Protein AF-A0A2R5FVR3-F1 (afdb_monomer_lite)

Structure (mmCIF, N/CA/C/O backbone):
data_AF-A0A2R5FVR3-F1
#
_entry.id   AF-A0A2R5FVR3-F1
#
loop_
_atom_site.group_PDB
_atom_site.id
_atom_site.type_symbol
_atom_site.label_atom_id
_atom_site.label_alt_id
_atom_site.label_comp_id
_atom_site.label_asym_id
_atom_site.label_entity_id
_atom_site.label_seq_id
_atom_site.pdbx_PDB_ins_code
_atom_site.Cartn_x
_atom_site.Cartn_y
_atom_site.Cartn_z
_atom_site.occupancy
_atom_site.B_iso_or_equiv
_atom_site.auth_seq_id
_atom_site.auth_comp_id
_atom_site.auth_asym_id
_atom_site.auth_atom_id
_atom_site.pdbx_PDB_model_num
ATOM 1 N N . MET A 1 1 ? 6.353 -16.279 10.519 1.00 22.56 1 MET A N 1
ATOM 2 C CA . MET A 1 1 ? 5.926 -14.864 10.436 1.00 22.56 1 MET A CA 1
ATOM 3 C C . MET A 1 1 ? 7.109 -14.004 10.003 1.00 22.56 1 MET A C 1
ATOM 5 O O . MET A 1 1 ? 7.975 -13.700 10.813 1.00 22.56 1 MET A O 1
ATOM 9 N N . SER A 1 2 ? 7.208 -13.685 8.711 1.00 18.61 2 SER A N 1
ATOM 10 C CA . SER A 1 2 ? 8.201 -12.728 8.214 1.00 18.61 2 SER A CA 1
ATOM 11 C C . SER A 1 2 ? 7.624 -11.328 8.407 1.00 18.61 2 SER A C 1
ATOM 13 O O . SER A 1 2 ? 6.765 -10.905 7.641 1.00 18.61 2 SER A O 1
ATOM 15 N N . ILE A 1 3 ? 8.057 -10.613 9.448 1.00 22.66 3 ILE A N 1
ATOM 16 C CA . ILE A 1 3 ? 7.718 -9.196 9.674 1.00 22.66 3 ILE A CA 1
ATOM 17 C C . ILE A 1 3 ? 8.508 -8.356 8.656 1.00 22.66 3 ILE A C 1
ATOM 19 O O . ILE A 1 3 ? 9.430 -7.624 8.997 1.00 22.66 3 ILE A O 1
ATOM 23 N N . SER A 1 4 ? 8.205 -8.523 7.370 1.00 22.22 4 SER A N 1
ATOM 24 C CA . SER A 1 4 ? 8.876 -7.822 6.268 1.00 22.22 4 SER A CA 1
ATOM 25 C C . SER A 1 4 ? 7.983 -6.769 5.602 1.00 22.22 4 SER A C 1
ATOM 27 O O . SER A 1 4 ? 8.488 -5.913 4.880 1.00 22.22 4 SER A O 1
ATOM 29 N N . GLY A 1 5 ? 6.680 -6.747 5.911 1.00 23.19 5 GLY A N 1
ATOM 30 C CA . GLY A 1 5 ? 5.715 -5.858 5.254 1.00 23.19 5 GLY A CA 1
ATOM 31 C C . GLY A 1 5 ? 5.604 -4.429 5.805 1.00 23.19 5 GLY A C 1
ATOM 32 O O . GLY A 1 5 ? 5.130 -3.549 5.089 1.00 23.19 5 GLY A O 1
ATOM 33 N N . PHE A 1 6 ? 6.034 -4.150 7.044 1.00 25.75 6 PHE A N 1
ATOM 34 C CA . PHE A 1 6 ? 5.689 -2.874 7.703 1.00 25.75 6 PHE A CA 1
ATOM 35 C C . PHE A 1 6 ? 6.825 -1.865 7.901 1.00 25.75 6 PHE A C 1
ATOM 37 O O . PHE A 1 6 ? 6.546 -0.681 8.092 1.00 25.75 6 PHE A O 1
ATOM 44 N N . PHE A 1 7 ? 8.094 -2.266 7.830 1.00 33.50 7 PHE A N 1
ATOM 45 C CA . PHE A 1 7 ? 9.176 -1.404 8.312 1.00 33.50 7 PHE A CA 1
ATOM 46 C C . PHE A 1 7 ? 10.348 -1.376 7.337 1.00 33.50 7 PHE A C 1
ATOM 48 O O . PHE A 1 7 ? 11.232 -2.224 7.340 1.00 33.50 7 PHE A O 1
ATOM 55 N N . ASN A 1 8 ? 10.357 -0.364 6.470 1.00 33.66 8 ASN A N 1
ATOM 56 C CA . ASN A 1 8 ? 11.507 -0.085 5.621 1.00 33.66 8 ASN A CA 1
ATOM 57 C C . ASN A 1 8 ? 12.520 0.736 6.438 1.00 33.66 8 ASN A C 1
ATOM 59 O O . ASN A 1 8 ? 12.351 1.941 6.628 1.00 33.66 8 ASN A O 1
ATOM 63 N N . PHE A 1 9 ? 13.542 0.051 6.950 1.00 44.31 9 PHE A N 1
ATOM 64 C CA . PHE A 1 9 ? 14.598 0.555 7.828 1.00 44.31 9 PHE A CA 1
ATOM 65 C C . PHE A 1 9 ? 15.446 1.653 7.166 1.00 44.31 9 PHE A C 1
ATOM 67 O O . PHE A 1 9 ? 16.459 1.365 6.527 1.00 44.31 9 PHE A O 1
ATOM 74 N N . LYS A 1 10 ? 15.072 2.929 7.329 1.00 49.38 10 LYS A N 1
ATOM 75 C CA . LYS A 1 10 ? 15.964 4.072 7.060 1.00 49.38 10 LYS A CA 1
ATOM 76 C C . LYS A 1 10 ? 15.757 5.186 8.082 1.00 49.38 10 LYS A C 1
ATOM 78 O O . LYS A 1 10 ? 14.635 5.495 8.463 1.00 49.38 10 LYS A O 1
ATOM 83 N N . SER A 1 11 ? 16.866 5.791 8.506 1.00 49.22 11 SER A N 1
ATOM 84 C CA . SER A 1 11 ? 16.901 6.926 9.429 1.00 49.22 11 SER A CA 1
ATOM 85 C C . SER A 1 11 ? 16.370 8.183 8.771 1.00 49.22 11 SER A C 1
ATOM 87 O O . SER A 1 11 ? 17.119 8.915 8.125 1.00 49.22 11 SER A O 1
ATOM 89 N N . PHE A 1 12 ? 15.085 8.427 8.955 1.00 55.81 12 PHE A N 1
ATOM 90 C CA . PHE A 1 12 ? 14.551 9.766 8.812 1.00 55.81 12 PHE A CA 1
ATOM 91 C C . PHE A 1 12 ? 14.821 10.518 10.109 1.00 55.81 12 PHE A C 1
ATOM 93 O O . PHE A 1 12 ? 14.528 10.011 11.193 1.00 55.81 12 PHE A O 1
ATOM 100 N N . THR A 1 13 ? 15.407 11.708 10.000 1.00 70.62 13 THR A N 1
ATOM 101 C CA . THR A 1 13 ? 15.343 12.669 11.102 1.00 70.62 13 THR A CA 1
ATOM 102 C C . THR A 1 13 ? 13.906 13.170 11.231 1.00 70.62 13 THR A C 1
ATOM 104 O O . THR A 1 13 ? 13.132 13.133 10.266 1.00 70.62 13 THR A O 1
ATOM 107 N N . SER A 1 14 ? 13.544 13.683 12.405 1.00 78.00 14 SER A N 1
ATOM 108 C CA . SER A 1 14 ? 12.212 14.248 12.639 1.00 78.00 14 SER A CA 1
ATOM 109 C C . SER A 1 14 ? 11.875 15.326 11.603 1.00 78.00 14 SER A C 1
ATOM 111 O O . SER A 1 14 ? 10.784 15.310 11.041 1.00 78.00 14 SER A O 1
ATOM 113 N N . GLY A 1 15 ? 12.836 16.191 11.258 1.00 79.19 15 GLY A N 1
ATOM 114 C CA . GLY A 1 15 ? 12.679 17.222 10.230 1.00 79.19 15 GLY A CA 1
ATOM 115 C C . GLY A 1 15 ? 12.377 16.663 8.835 1.00 79.19 15 GLY A C 1
ATOM 116 O O . GLY A 1 15 ? 11.471 17.153 8.163 1.00 79.19 15 GLY A O 1
ATOM 117 N N . GLN A 1 16 ? 13.065 15.598 8.409 1.00 75.88 16 GLN A N 1
ATOM 118 C CA . GLN A 1 16 ? 12.792 14.954 7.116 1.00 75.88 16 GLN A CA 1
ATOM 119 C C . GLN A 1 16 ? 11.397 14.320 7.078 1.00 75.88 16 GLN A C 1
ATOM 121 O O . GLN A 1 16 ? 10.678 14.450 6.084 1.00 75.88 16 GLN A O 1
ATOM 126 N N . GLN A 1 17 ? 11.001 13.657 8.167 1.00 77.50 17 GLN A N 1
ATOM 127 C CA . GLN A 1 17 ? 9.686 13.036 8.278 1.00 77.50 17 GLN A CA 1
ATOM 128 C C . GLN A 1 17 ? 8.574 14.093 8.237 1.00 77.50 17 GLN A C 1
ATOM 130 O O . GLN A 1 17 ? 7.636 13.957 7.453 1.00 77.50 17 GLN A O 1
ATOM 135 N N . LEU A 1 18 ? 8.712 15.181 8.997 1.00 84.94 18 LEU A N 1
ATOM 136 C CA . LEU A 1 18 ? 7.768 16.301 8.992 1.00 84.94 18 LEU A CA 1
ATOM 137 C C . LEU A 1 18 ? 7.684 16.964 7.615 1.00 84.94 18 LEU A C 1
ATOM 139 O O . LEU A 1 18 ? 6.592 17.085 7.060 1.00 84.94 18 LEU A O 1
ATOM 143 N N . GLY A 1 19 ? 8.829 17.316 7.022 1.00 83.69 19 GLY A N 1
ATOM 144 C CA . GLY A 1 19 ? 8.891 17.926 5.694 1.00 83.69 19 GLY A CA 1
ATOM 145 C C . GLY A 1 19 ? 8.172 17.090 4.633 1.00 83.69 19 GLY A C 1
ATOM 146 O O . GLY A 1 19 ? 7.394 17.630 3.847 1.00 83.69 19 GLY A O 1
ATOM 147 N N . SER A 1 20 ? 8.339 15.762 4.667 1.00 83.06 20 SER A N 1
ATOM 148 C CA . SER A 1 20 ? 7.630 14.859 3.751 1.00 83.06 20 SER A CA 1
ATOM 149 C C . SER A 1 20 ? 6.104 14.929 3.902 1.00 83.06 20 SER A C 1
ATOM 151 O O . SER A 1 20 ? 5.397 14.970 2.896 1.00 83.06 20 SER A O 1
ATOM 153 N N . GLN A 1 21 ? 5.589 15.025 5.135 1.00 88.19 21 GLN A N 1
ATOM 154 C CA . GLN A 1 21 ? 4.151 15.144 5.394 1.00 88.19 21 GLN A CA 1
ATOM 155 C C . GLN A 1 21 ? 3.599 16.496 4.942 1.00 88.19 21 GLN A C 1
ATOM 157 O O . GLN A 1 21 ? 2.506 16.550 4.381 1.00 88.19 21 GLN A O 1
ATOM 162 N N . HIS A 1 22 ? 4.343 17.588 5.139 1.00 88.94 22 HIS A N 1
ATOM 163 C CA . HIS A 1 22 ? 3.938 18.909 4.651 1.00 88.94 22 HIS A CA 1
ATOM 164 C C . HIS A 1 22 ? 3.838 18.940 3.123 1.00 88.94 22 HIS A C 1
ATOM 166 O O . HIS A 1 22 ? 2.826 19.390 2.584 1.00 88.94 22 HIS A O 1
ATOM 172 N N . VAL A 1 23 ? 4.852 18.416 2.426 1.00 88.00 23 VAL A N 1
ATOM 173 C CA . VAL A 1 23 ? 4.857 18.336 0.957 1.00 88.00 23 VAL A CA 1
ATOM 174 C C . VAL A 1 23 ? 3.703 17.469 0.455 1.00 88.00 23 VAL A C 1
ATOM 176 O O . VAL A 1 23 ? 2.970 17.899 -0.435 1.00 88.00 23 VAL A O 1
ATOM 179 N N . ALA A 1 24 ? 3.496 16.293 1.056 1.00 88.81 24 ALA A N 1
ATOM 180 C CA . ALA A 1 24 ? 2.409 15.397 0.673 1.00 88.81 24 ALA A CA 1
ATOM 181 C C . ALA A 1 24 ? 1.026 16.032 0.888 1.00 88.81 24 ALA A C 1
ATOM 183 O O . ALA A 1 24 ? 0.170 15.932 0.014 1.00 88.81 24 ALA A O 1
ATOM 184 N N . THR A 1 25 ? 0.834 16.753 2.000 1.00 91.88 25 THR A N 1
ATOM 185 C CA . THR A 1 25 ? -0.435 17.440 2.303 1.00 91.88 25 THR A CA 1
ATOM 186 C C . THR A 1 25 ? -0.754 18.487 1.245 1.00 91.88 25 THR A C 1
ATOM 188 O O . THR A 1 25 ? -1.851 18.490 0.696 1.00 91.88 25 THR A O 1
ATOM 191 N N . ARG A 1 26 ? 0.216 19.347 0.906 1.00 90.94 26 ARG A N 1
ATOM 192 C CA . ARG A 1 26 ? 0.028 20.395 -0.109 1.00 90.94 26 ARG A CA 1
ATOM 193 C C . ARG A 1 26 ? -0.320 19.814 -1.476 1.00 90.94 26 ARG A C 1
ATOM 195 O O . ARG A 1 26 ? -1.212 20.325 -2.143 1.00 90.94 26 ARG A O 1
ATOM 202 N N . ALA A 1 27 ? 0.374 18.754 -1.881 1.00 90.38 27 ALA A N 1
ATOM 203 C CA . ALA A 1 27 ? 0.109 18.090 -3.150 1.00 90.38 27 ALA A CA 1
ATOM 204 C C . ALA A 1 27 ? -1.251 17.372 -3.154 1.00 90.38 27 ALA A C 1
ATOM 206 O O . ALA A 1 27 ? -1.971 17.476 -4.140 1.00 90.38 27 ALA A O 1
ATOM 207 N N . ASN A 1 28 ? -1.644 16.724 -2.053 1.00 91.69 28 ASN A N 1
ATOM 208 C CA . ASN A 1 28 ? -2.972 16.123 -1.910 1.00 91.69 28 ASN A CA 1
ATOM 209 C C . ASN A 1 28 ? -4.088 17.160 -2.061 1.00 91.69 28 ASN A C 1
ATOM 211 O O . ASN A 1 28 ? -5.014 16.931 -2.828 1.00 91.69 28 ASN A O 1
ATOM 215 N N . ILE A 1 29 ? -3.972 18.302 -1.378 1.00 91.69 29 ILE A N 1
ATOM 216 C CA . ILE A 1 29 ? -4.939 19.403 -1.480 1.00 91.69 29 ILE A CA 1
ATOM 217 C C . ILE A 1 29 ? -5.016 19.907 -2.922 1.00 91.69 29 ILE A C 1
ATOM 219 O O . ILE A 1 29 ? -6.095 19.949 -3.493 1.00 91.69 29 ILE A O 1
ATOM 223 N N . ALA A 1 30 ? -3.875 20.223 -3.542 1.00 91.00 30 ALA A N 1
ATOM 224 C CA . ALA A 1 30 ? -3.852 20.760 -4.901 1.00 91.00 30 ALA A CA 1
ATOM 225 C C . ALA A 1 30 ? -4.438 19.789 -5.942 1.00 91.00 30 ALA A C 1
ATOM 227 O O . ALA A 1 30 ? -5.224 20.199 -6.794 1.00 91.00 30 ALA A O 1
ATOM 228 N N . LEU A 1 31 ? -4.067 18.506 -5.872 1.00 90.19 31 LEU A N 1
ATOM 229 C CA . LEU A 1 31 ? -4.558 17.483 -6.797 1.00 90.19 31 LEU A CA 1
ATOM 230 C C . LEU A 1 31 ? -6.045 17.205 -6.594 1.00 90.19 31 LEU A C 1
ATOM 232 O O . LEU A 1 31 ? -6.762 17.034 -7.576 1.00 90.19 31 LEU A O 1
ATOM 236 N N . LEU A 1 32 ? -6.508 17.181 -5.343 1.00 91.12 32 LEU A N 1
ATOM 237 C CA . LEU A 1 32 ? -7.915 16.972 -5.045 1.00 91.12 32 LEU A CA 1
ATOM 238 C C . LEU A 1 32 ? -8.760 18.169 -5.483 1.00 91.12 32 LEU A C 1
ATOM 240 O O . LEU A 1 32 ? -9.762 17.954 -6.153 1.00 91.12 32 LEU A O 1
ATOM 244 N N . SER A 1 33 ? -8.328 19.405 -5.205 1.00 90.50 33 SER A N 1
ATOM 245 C CA . SER A 1 33 ? -9.022 20.608 -5.681 1.00 90.50 33 SER A CA 1
ATOM 246 C C . SER A 1 33 ? -9.178 20.614 -7.199 1.00 90.50 33 SER A C 1
ATOM 248 O O . SER A 1 33 ? -10.256 20.882 -7.722 1.00 90.50 33 SER A O 1
ATOM 250 N N . ALA A 1 34 ? -8.105 20.271 -7.918 1.00 89.56 34 ALA A N 1
ATOM 251 C CA . ALA A 1 34 ? -8.131 20.213 -9.374 1.00 89.56 34 ALA A CA 1
ATOM 252 C C . ALA A 1 34 ? -9.035 19.088 -9.906 1.00 89.56 34 ALA A C 1
ATOM 254 O O . ALA A 1 34 ? -9.727 19.283 -10.900 1.00 89.56 34 ALA A O 1
ATOM 255 N N . ALA A 1 35 ? -9.022 17.913 -9.268 1.00 87.19 35 ALA A N 1
ATOM 256 C CA . ALA A 1 35 ? -9.775 16.752 -9.733 1.00 87.19 35 ALA A CA 1
ATOM 257 C C . ALA A 1 35 ? -11.270 16.821 -9.384 1.00 87.19 35 ALA A C 1
ATOM 259 O O . ALA A 1 35 ? -12.095 16.396 -10.188 1.00 87.19 35 ALA A O 1
ATOM 260 N N . ASP A 1 36 ? -11.608 17.333 -8.200 1.00 89.75 36 ASP A N 1
ATOM 261 C CA . ASP A 1 36 ? -12.982 17.456 -7.690 1.00 89.75 36 ASP A CA 1
ATOM 262 C C . ASP A 1 36 ? -13.651 18.776 -8.113 1.00 89.75 36 ASP A C 1
ATOM 264 O O . ASP A 1 36 ? -14.847 18.954 -7.908 1.00 89.75 36 ASP A O 1
ATOM 268 N N . ASN A 1 37 ? -12.890 19.696 -8.724 1.00 89.19 37 ASN A N 1
ATOM 269 C CA . ASN A 1 37 ? -13.337 21.045 -9.082 1.00 89.19 37 ASN A CA 1
ATOM 270 C C . ASN A 1 37 ? -13.956 21.794 -7.882 1.00 89.19 37 ASN A C 1
ATOM 272 O O . ASN A 1 37 ? -15.000 22.437 -7.996 1.00 89.19 37 ASN A O 1
ATOM 276 N N . ASP A 1 38 ? -13.298 21.680 -6.729 1.00 88.62 38 ASP A N 1
ATOM 277 C CA . ASP A 1 38 ? -13.701 22.262 -5.446 1.00 88.62 38 ASP A CA 1
ATOM 278 C C . ASP A 1 38 ? -12.476 22.931 -4.796 1.00 88.62 38 ASP A C 1
ATOM 280 O O . ASP A 1 38 ? -11.332 22.561 -5.077 1.00 88.62 38 ASP A O 1
ATOM 284 N N . ASP A 1 39 ? -12.676 23.942 -3.955 1.00 88.69 39 ASP A N 1
ATOM 285 C CA . ASP A 1 39 ? -11.565 24.671 -3.340 1.00 88.69 39 ASP A CA 1
ATOM 286 C C . ASP A 1 39 ? -11.252 24.128 -1.948 1.00 88.69 39 ASP A C 1
ATOM 288 O O . ASP A 1 39 ? -11.900 24.487 -0.978 1.00 88.69 39 ASP A O 1
ATOM 292 N N . TYR A 1 40 ? -10.201 23.318 -1.827 1.00 87.94 40 TYR A N 1
ATOM 293 C CA . TYR A 1 40 ? -9.690 22.836 -0.540 1.00 87.94 40 TYR A CA 1
ATOM 294 C C . TYR A 1 40 ? -8.582 23.729 0.060 1.00 87.94 40 TYR A C 1
ATOM 296 O O . TYR A 1 40 ? -7.863 23.308 0.970 1.00 87.94 40 TYR A O 1
ATOM 304 N N . SER A 1 41 ? -8.388 24.959 -0.428 1.00 85.75 41 SER A N 1
ATOM 305 C CA . SER A 1 41 ? -7.360 25.869 0.103 1.00 85.75 41 SER A CA 1
ATOM 306 C C . SER A 1 41 ? -7.662 26.376 1.519 1.00 85.75 41 SER A C 1
ATOM 308 O O . SER A 1 41 ? -6.733 26.746 2.238 1.00 85.75 41 SER A O 1
ATOM 310 N N . PHE A 1 42 ? -8.931 26.324 1.944 1.00 87.88 42 PHE A N 1
ATOM 311 C CA . PHE A 1 42 ? -9.379 26.731 3.280 1.00 87.88 42 PHE A CA 1
ATOM 312 C C . PHE A 1 42 ? -8.947 25.779 4.405 1.00 87.88 42 PHE A C 1
ATOM 314 O O . PHE A 1 42 ? -9.118 26.112 5.576 1.00 87.88 42 PHE A O 1
ATOM 321 N N . ILE A 1 43 ? -8.425 24.594 4.073 1.00 90.38 43 ILE A N 1
ATOM 322 C CA . ILE A 1 43 ? -8.048 23.579 5.058 1.00 90.38 43 ILE A CA 1
ATOM 323 C C . ILE A 1 43 ? -6.980 24.126 6.008 1.00 90.38 43 ILE A C 1
ATOM 325 O O . ILE A 1 43 ? -5.875 24.485 5.582 1.00 90.38 43 ILE A O 1
ATOM 329 N N . ASP A 1 44 ? -7.267 24.081 7.311 1.00 88.81 44 ASP A N 1
ATOM 330 C CA . ASP A 1 44 ? -6.284 24.407 8.333 1.00 88.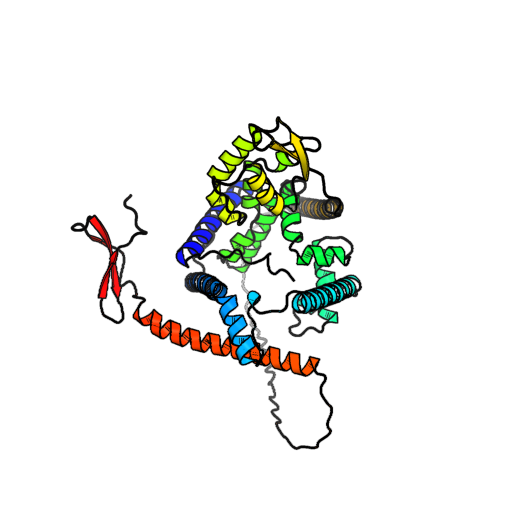81 44 ASP A CA 1
ATOM 331 C C . ASP A 1 44 ? -5.233 23.296 8.432 1.00 88.81 44 ASP A C 1
ATOM 333 O O . ASP A 1 44 ? -5.447 22.162 8.877 1.00 88.81 44 ASP A O 1
ATOM 337 N N . GLN A 1 45 ? -4.040 23.664 7.985 1.00 86.12 45 GLN A N 1
ATOM 338 C CA . GLN A 1 45 ? -2.868 22.818 7.951 1.00 86.12 45 GLN A CA 1
ATOM 339 C C . GLN A 1 45 ? -2.025 22.909 9.228 1.00 86.12 45 GLN A C 1
ATOM 341 O O . GLN A 1 45 ? -1.059 22.151 9.332 1.00 86.12 45 GLN A O 1
ATOM 346 N N . ASN A 1 46 ? -2.326 23.803 10.164 1.00 86.62 46 ASN A N 1
ATOM 347 C CA . ASN A 1 46 ? -1.519 24.015 11.363 1.00 86.62 46 ASN A CA 1
ATOM 348 C C . ASN A 1 46 ? -2.135 23.387 12.620 1.00 86.62 46 ASN A C 1
ATOM 350 O O . ASN A 1 46 ? -1.790 23.760 13.737 1.00 86.62 46 ASN A O 1
ATOM 354 N N . PHE A 1 47 ? -3.024 22.413 12.443 1.00 86.31 47 PHE A N 1
ATOM 355 C CA . PHE A 1 47 ? -3.630 21.684 13.544 1.00 86.31 47 PHE A CA 1
ATOM 356 C C . PHE A 1 47 ? -2.590 20.925 14.379 1.00 86.31 47 PHE A C 1
ATOM 358 O O . PHE A 1 47 ? -1.869 20.067 13.862 1.00 86.31 47 PHE A O 1
ATOM 365 N N . GLN A 1 48 ? -2.554 21.225 15.680 1.00 86.25 48 GLN A N 1
ATOM 366 C CA . GLN A 1 48 ? -1.724 20.562 16.695 1.00 86.25 48 GLN A CA 1
ATOM 367 C C . GLN A 1 48 ? -0.245 20.363 16.288 1.00 86.25 48 GLN A C 1
ATOM 369 O O . GLN A 1 48 ? 0.229 19.223 16.157 1.00 86.25 48 GLN A O 1
ATOM 374 N N . PRO A 1 49 ? 0.523 21.450 16.102 1.00 87.06 49 PRO A N 1
ATOM 375 C CA . PRO A 1 49 ? 1.907 21.363 15.649 1.00 87.06 49 PRO A CA 1
ATOM 376 C C . PRO A 1 49 ? 2.814 20.653 16.666 1.00 87.06 49 PRO A C 1
ATOM 378 O O . PRO A 1 49 ? 3.727 19.931 16.265 1.00 87.06 49 PRO A O 1
ATOM 381 N N . GLU A 1 50 ? 2.547 20.765 17.969 1.00 90.25 50 GLU A N 1
ATOM 382 C CA . GLU A 1 50 ? 3.289 20.074 19.031 1.00 90.25 50 GLU A CA 1
ATOM 383 C C . GLU A 1 50 ? 3.072 18.558 18.970 1.00 90.25 50 GLU A C 1
ATOM 385 O O . GLU A 1 50 ? 4.032 17.780 19.063 1.00 90.25 50 GLU A O 1
ATOM 390 N N . SER A 1 51 ? 1.825 18.127 18.749 1.00 90.69 51 SER A N 1
ATOM 391 C CA . SER A 1 51 ? 1.499 16.717 18.518 1.00 90.69 51 SER A CA 1
ATOM 392 C C . SER A 1 51 ? 2.237 16.210 17.283 1.00 90.69 51 SER A C 1
ATOM 394 O O . SER A 1 51 ? 2.826 15.127 17.312 1.00 90.69 51 SER A O 1
ATOM 396 N N . LEU A 1 52 ? 2.256 16.996 16.199 1.00 87.12 52 LEU A N 1
ATOM 397 C CA . LEU A 1 52 ? 2.905 16.619 14.940 1.00 87.12 52 LEU A CA 1
ATOM 398 C C . LEU A 1 52 ? 4.420 16.486 15.103 1.00 87.12 52 LEU A C 1
ATOM 400 O O . LEU A 1 52 ? 5.009 15.496 14.659 1.00 87.12 52 LEU A O 1
ATOM 404 N N . GLN A 1 53 ? 5.051 17.421 15.812 1.00 88.44 53 GLN A N 1
ATOM 405 C CA . GLN A 1 53 ? 6.466 17.327 16.167 1.00 88.44 53 GLN A CA 1
ATOM 406 C C . GLN A 1 53 ? 6.758 16.093 17.021 1.00 88.44 53 GLN A C 1
ATOM 408 O O . GLN A 1 53 ? 7.740 15.392 16.770 1.00 88.44 53 GLN A O 1
ATOM 413 N N . THR A 1 54 ? 5.910 15.805 18.007 1.00 90.06 54 THR A N 1
ATOM 414 C CA . THR A 1 54 ? 6.050 14.628 18.875 1.00 90.06 54 THR A CA 1
ATOM 415 C C . THR A 1 54 ? 5.937 13.337 18.073 1.00 90.06 54 THR A C 1
ATOM 417 O O . THR A 1 54 ? 6.769 12.444 18.231 1.00 90.06 54 THR A O 1
ATOM 420 N N . TRP A 1 55 ? 4.986 13.264 17.141 1.00 89.81 55 TRP A N 1
ATOM 421 C CA . TRP A 1 55 ? 4.859 12.153 16.201 1.00 89.81 55 TRP A CA 1
ATOM 422 C C . TRP A 1 55 ? 6.139 11.960 15.368 1.00 89.81 55 TRP A C 1
ATOM 424 O O . TRP A 1 55 ? 6.657 10.844 15.279 1.00 89.81 55 TRP A O 1
ATOM 434 N N . GLY A 1 56 ? 6.711 13.042 14.826 1.00 85.88 56 GLY A N 1
ATOM 435 C CA . GLY A 1 56 ? 7.966 12.994 14.066 1.00 85.88 56 GLY A CA 1
ATOM 436 C C . GLY A 1 56 ? 9.177 12.569 14.911 1.00 85.88 56 GLY A C 1
ATOM 437 O O . GLY A 1 56 ? 9.996 11.756 14.472 1.00 85.88 56 GLY A O 1
ATOM 438 N N . LYS A 1 57 ? 9.281 13.065 16.152 1.00 86.12 57 LYS A N 1
ATOM 439 C CA . LYS A 1 57 ? 10.312 12.652 17.120 1.00 86.12 57 LYS A CA 1
ATOM 440 C C . LYS A 1 57 ? 10.168 11.173 17.479 1.00 86.12 57 LYS A C 1
ATOM 442 O O . LYS A 1 57 ? 11.153 10.442 17.415 1.00 86.12 57 LYS A O 1
ATOM 447 N N . ARG A 1 58 ? 8.953 10.701 17.783 1.00 85.12 58 ARG A N 1
ATOM 448 C CA . ARG A 1 58 ? 8.713 9.294 18.137 1.00 85.12 58 ARG A CA 1
ATOM 449 C C . ARG A 1 58 ? 9.005 8.357 16.970 1.00 85.12 58 ARG A C 1
ATOM 451 O O . ARG A 1 58 ? 9.635 7.329 17.187 1.00 85.12 58 ARG A O 1
ATOM 458 N N . GLY A 1 59 ? 8.641 8.733 15.742 1.00 81.69 59 GLY A N 1
ATOM 459 C CA . GLY A 1 59 ? 9.031 7.986 14.541 1.00 81.69 59 GLY A CA 1
ATOM 460 C C . GLY A 1 59 ? 10.552 7.856 14.396 1.00 81.69 59 GLY A C 1
ATOM 461 O O . GLY A 1 59 ? 11.061 6.775 14.104 1.00 81.69 59 GLY A O 1
ATOM 462 N N . SER A 1 60 ? 11.291 8.927 14.696 1.00 80.31 60 SER A N 1
ATOM 463 C CA . SER A 1 60 ? 12.761 8.911 14.694 1.00 80.31 60 SER A CA 1
ATOM 464 C C . SER A 1 60 ? 13.331 7.982 15.773 1.00 80.31 60 SER A C 1
ATOM 466 O O . SER A 1 60 ? 14.254 7.222 15.492 1.00 80.31 60 SER A O 1
ATOM 468 N N . VAL A 1 61 ? 12.760 8.002 16.984 1.00 81.06 61 VAL A N 1
ATOM 469 C CA . VAL A 1 61 ? 13.155 7.109 18.087 1.00 81.06 61 VAL A CA 1
ATOM 470 C C . VAL A 1 61 ? 12.925 5.648 17.716 1.00 81.06 61 VAL A C 1
ATOM 472 O O . VAL A 1 61 ? 13.856 4.860 17.819 1.00 81.06 61 VAL A O 1
ATOM 475 N N . ILE A 1 62 ? 11.743 5.302 17.195 1.00 78.12 62 ILE A N 1
ATOM 476 C CA . ILE A 1 62 ? 11.437 3.937 16.740 1.00 78.12 62 ILE A CA 1
ATOM 477 C C . ILE A 1 62 ? 12.465 3.481 15.699 1.00 78.12 62 ILE A C 1
ATOM 479 O O . ILE A 1 62 ? 12.987 2.376 15.787 1.00 78.12 62 ILE A O 1
ATOM 483 N N . ASN A 1 63 ? 12.823 4.340 14.740 1.0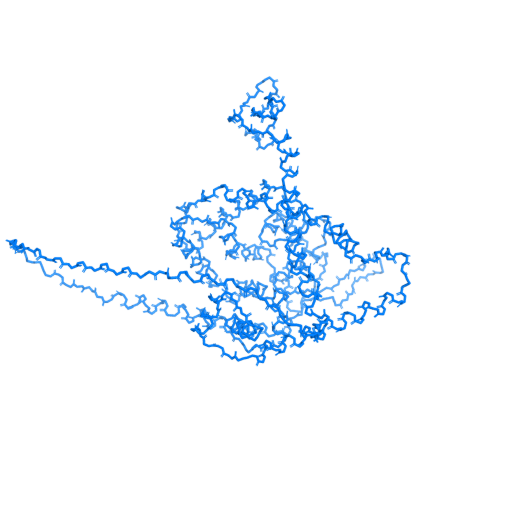0 75.12 63 ASN A N 1
ATOM 484 C CA . ASN A 1 63 ? 13.841 4.007 13.742 1.00 75.12 63 ASN A CA 1
ATOM 485 C C . ASN A 1 63 ? 15.224 3.732 14.363 1.00 75.12 63 ASN A C 1
ATOM 487 O O . ASN A 1 63 ? 15.970 2.907 13.837 1.00 75.12 63 ASN A O 1
ATOM 491 N N . VAL A 1 64 ? 15.585 4.423 15.450 1.00 76.50 64 VAL A N 1
ATOM 492 C CA . VAL A 1 64 ? 16.843 4.203 16.182 1.00 76.50 64 VAL A CA 1
ATOM 493 C C . VAL A 1 64 ? 16.779 2.927 17.017 1.00 76.50 64 VAL A C 1
ATOM 495 O O . VAL A 1 64 ? 17.693 2.112 16.920 1.00 76.50 64 VAL A O 1
ATOM 498 N N . GLU A 1 65 ? 15.704 2.721 17.779 1.00 73.50 65 GLU A N 1
ATOM 499 C CA . GLU A 1 65 ? 15.469 1.498 18.560 1.00 73.50 65 GLU A CA 1
ATOM 500 C C . GLU A 1 65 ? 15.522 0.266 17.649 1.00 73.50 65 GLU A C 1
ATOM 502 O O . GLU A 1 65 ? 16.222 -0.702 17.937 1.00 73.50 65 GLU A O 1
ATOM 507 N N . MET A 1 66 ? 14.895 0.346 16.473 1.00 69.75 66 MET A N 1
ATOM 508 C CA . MET A 1 66 ? 14.894 -0.733 15.487 1.00 69.75 66 MET A CA 1
ATOM 509 C C . MET A 1 66 ? 16.290 -1.079 14.947 1.00 69.75 66 MET A C 1
ATOM 511 O O . MET A 1 66 ? 16.524 -2.226 14.573 1.00 69.75 66 MET A O 1
ATOM 515 N N . ARG A 1 67 ? 17.257 -0.146 14.944 1.00 73.38 67 ARG A N 1
ATOM 516 C CA . ARG A 1 67 ? 18.658 -0.462 14.583 1.00 73.38 67 ARG A CA 1
ATOM 517 C C . ARG A 1 67 ? 19.333 -1.367 15.606 1.00 73.38 67 ARG A C 1
ATOM 519 O O . ARG A 1 67 ? 20.210 -2.136 15.234 1.00 73.38 67 ARG A O 1
ATOM 526 N N . ARG A 1 68 ? 18.928 -1.263 16.871 1.00 75.94 68 ARG A N 1
ATOM 527 C CA . ARG A 1 68 ? 19.440 -2.069 17.987 1.00 75.94 68 ARG A CA 1
ATOM 528 C C . ARG A 1 68 ? 18.478 -3.179 18.390 1.00 75.94 68 ARG A C 1
ATOM 530 O O . ARG A 1 68 ? 18.666 -3.805 19.426 1.00 75.94 68 ARG A O 1
ATOM 537 N N . TYR A 1 69 ? 17.466 -3.452 17.566 1.00 79.44 69 TYR A N 1
ATOM 538 C CA . TYR A 1 69 ? 16.448 -4.447 17.878 1.00 79.44 69 TYR A CA 1
ATOM 539 C C . TYR A 1 69 ? 17.067 -5.811 18.189 1.00 79.44 69 TYR A C 1
ATOM 541 O O . TYR A 1 69 ? 16.721 -6.421 19.194 1.00 79.44 69 TYR A O 1
ATOM 549 N N . ARG A 1 70 ? 18.057 -6.243 17.393 1.00 80.50 70 ARG A N 1
ATOM 550 C CA . ARG A 1 70 ? 18.803 -7.483 17.654 1.00 80.50 70 ARG A CA 1
ATOM 551 C C . ARG A 1 70 ? 19.447 -7.471 19.038 1.00 80.50 70 ARG A C 1
ATOM 553 O O . ARG A 1 70 ? 19.248 -8.408 19.793 1.00 80.50 70 ARG A O 1
ATOM 560 N N . GLU A 1 71 ? 20.199 -6.426 19.369 1.00 83.81 71 GLU A N 1
ATOM 561 C CA . GLU A 1 71 ? 20.899 -6.307 20.656 1.00 83.81 71 GLU A CA 1
ATOM 562 C C . GLU A 1 71 ? 19.914 -6.353 21.829 1.00 83.81 71 GLU A C 1
ATOM 564 O O . GLU A 1 71 ? 20.141 -7.076 22.792 1.00 83.81 71 GLU A O 1
ATOM 569 N N . SER A 1 72 ? 18.786 -5.647 21.710 1.00 81.19 72 SER A N 1
ATOM 570 C CA . SER A 1 72 ? 17.729 -5.639 22.724 1.00 81.19 72 SER A CA 1
ATOM 571 C C . SER A 1 72 ? 17.079 -7.014 22.902 1.00 81.19 72 SER A C 1
ATOM 573 O O . SER A 1 72 ? 16.875 -7.442 24.036 1.00 81.19 72 SER A O 1
ATOM 575 N N . VAL A 1 73 ? 16.794 -7.727 21.807 1.00 84.38 73 VAL A N 1
ATOM 576 C CA . VAL A 1 73 ? 16.239 -9.088 21.864 1.00 84.38 73 VAL A CA 1
ATOM 577 C C . VAL A 1 73 ? 17.238 -10.058 22.496 1.00 84.38 73 VAL A C 1
ATOM 579 O O . VAL A 1 73 ? 16.857 -10.830 23.370 1.00 84.38 73 VAL A O 1
ATOM 582 N N . LEU A 1 74 ? 18.513 -10.006 22.100 1.00 84.19 74 LEU A N 1
ATOM 583 C CA . LEU A 1 74 ? 19.548 -10.877 22.661 1.00 84.19 74 LEU A CA 1
ATOM 584 C C . LEU A 1 74 ? 19.765 -10.614 24.155 1.00 84.19 74 LEU A C 1
ATOM 586 O O . LEU A 1 74 ? 19.841 -11.565 24.926 1.00 84.19 74 LEU A O 1
ATOM 590 N N . ALA A 1 75 ? 19.812 -9.346 24.573 1.00 84.25 75 ALA A N 1
ATOM 591 C CA . ALA A 1 75 ? 19.939 -8.982 25.982 1.00 84.25 75 ALA A CA 1
ATOM 592 C C . ALA A 1 75 ? 18.765 -9.518 26.816 1.00 84.25 75 ALA A C 1
ATOM 594 O O . ALA A 1 75 ? 18.994 -10.119 27.862 1.00 84.25 75 ALA A O 1
ATOM 595 N N . GLY A 1 76 ? 17.530 -9.380 26.318 1.00 83.62 76 GLY A N 1
ATOM 596 C CA . GLY A 1 76 ? 16.345 -9.924 26.986 1.00 83.62 76 GLY A CA 1
ATOM 597 C C . GLY A 1 76 ? 16.350 -11.454 27.073 1.00 83.62 76 GLY A C 1
ATOM 598 O O . GLY A 1 76 ? 15.974 -12.010 28.098 1.00 83.62 76 GLY A O 1
ATOM 599 N N . LEU A 1 77 ? 16.836 -12.150 26.038 1.00 84.12 77 LEU A N 1
ATOM 600 C CA . LEU A 1 77 ? 16.995 -13.609 26.076 1.00 84.12 77 LEU A CA 1
ATOM 601 C C . LEU A 1 77 ? 18.020 -14.046 27.134 1.00 84.12 77 LEU A C 1
ATOM 603 O O . LEU A 1 77 ? 17.775 -15.007 27.860 1.00 84.12 77 LEU A O 1
ATOM 607 N N . VAL A 1 78 ? 19.143 -13.335 27.260 1.00 88.50 78 VAL A N 1
ATOM 608 C CA . VAL A 1 78 ? 20.142 -13.615 28.304 1.00 88.50 78 VAL A CA 1
ATOM 609 C C . VAL A 1 78 ? 19.574 -13.347 29.701 1.00 88.50 78 VAL A C 1
ATOM 611 O O . VAL A 1 78 ? 19.762 -14.167 30.598 1.00 88.50 78 VAL A O 1
ATOM 614 N N . GLU A 1 79 ? 18.853 -12.238 29.890 1.00 87.31 79 GLU A N 1
ATOM 615 C CA . GLU A 1 79 ? 18.180 -11.902 31.156 1.00 87.31 79 GLU A CA 1
ATOM 616 C C . GLU A 1 79 ? 17.142 -12.963 31.559 1.00 87.31 79 GLU A C 1
ATOM 618 O O . GLU A 1 79 ? 17.030 -13.325 32.729 1.00 87.31 79 GLU A O 1
ATOM 623 N N . ASP A 1 80 ? 16.453 -13.533 30.572 1.00 82.06 80 ASP A N 1
ATOM 624 C CA . ASP A 1 80 ? 15.506 -14.634 30.740 1.00 82.06 80 ASP A CA 1
ATOM 625 C C . ASP A 1 80 ? 16.171 -15.992 31.053 1.00 82.06 80 ASP A C 1
ATOM 627 O O . ASP A 1 80 ? 15.474 -16.990 31.257 1.00 82.06 80 ASP A O 1
ATOM 631 N N . GLY A 1 81 ? 17.505 -16.047 31.096 1.00 86.38 81 GLY A N 1
ATOM 632 C CA . GLY A 1 81 ? 18.279 -17.251 31.388 1.00 86.38 81 GLY A CA 1
ATOM 633 C C . GLY A 1 81 ? 18.508 -18.163 30.182 1.00 86.38 81 GLY A C 1
ATOM 634 O O . GLY A 1 81 ? 18.980 -19.287 30.360 1.00 86.38 81 GLY A O 1
ATOM 635 N N . TYR A 1 82 ? 18.200 -17.712 28.961 1.00 84.75 82 TYR A N 1
ATOM 636 C CA . TYR A 1 82 ? 18.553 -18.456 27.755 1.00 84.75 82 TYR A CA 1
ATOM 637 C C . TYR A 1 82 ? 20.048 -18.317 27.458 1.00 84.75 82 TYR A C 1
ATOM 639 O O . TYR A 1 82 ? 20.629 -17.233 27.526 1.00 84.75 82 TYR A O 1
ATOM 647 N N . THR A 1 83 ? 20.674 -19.422 27.060 1.00 83.94 83 THR A N 1
ATOM 648 C CA . THR A 1 83 ? 22.019 -19.393 26.485 1.00 83.94 83 THR A CA 1
ATOM 649 C C . THR A 1 83 ? 21.919 -18.950 25.030 1.00 83.94 83 THR A C 1
ATOM 651 O O . THR A 1 83 ? 21.386 -19.671 24.189 1.00 83.94 83 THR A O 1
ATOM 654 N N . VAL A 1 84 ? 22.411 -17.748 24.735 1.00 81.81 84 VAL A N 1
ATOM 655 C CA . VAL A 1 84 ? 22.566 -17.266 23.359 1.00 81.81 84 VAL A CA 1
ATOM 656 C C . VAL A 1 84 ? 23.862 -17.847 22.803 1.00 81.81 84 VAL A C 1
ATOM 658 O O . VAL A 1 84 ? 24.937 -17.548 23.317 1.00 81.81 84 VAL A O 1
ATOM 661 N N . ILE A 1 85 ? 23.748 -18.676 21.770 1.00 79.75 85 ILE A N 1
ATOM 662 C CA . ILE A 1 85 ? 24.873 -19.283 21.049 1.00 79.75 85 ILE A CA 1
ATOM 663 C C . ILE A 1 85 ? 24.990 -18.557 19.705 1.00 79.75 85 ILE A C 1
ATOM 665 O O . ILE A 1 85 ? 23.961 -18.266 19.084 1.00 79.75 85 ILE A O 1
ATOM 669 N N . ASP A 1 86 ? 26.209 -18.204 19.284 1.00 76.75 86 ASP A N 1
ATOM 670 C CA . ASP A 1 86 ? 26.408 -17.655 17.941 1.00 76.75 86 ASP A CA 1
ATOM 671 C C . ASP A 1 86 ? 26.096 -18.739 16.903 1.00 76.75 86 ASP A C 1
ATOM 673 O O . ASP A 1 86 ? 26.326 -19.922 17.141 1.00 76.75 86 ASP A O 1
ATOM 677 N N . ALA A 1 87 ? 25.539 -18.352 15.758 1.00 68.19 87 ALA A N 1
ATOM 678 C CA . ALA A 1 87 ? 25.180 -19.316 14.724 1.00 68.19 87 ALA A CA 1
ATOM 679 C C . ALA A 1 87 ? 26.413 -20.086 14.220 1.00 68.19 87 ALA A C 1
ATOM 681 O O . ALA A 1 87 ? 26.286 -21.258 13.895 1.00 68.19 87 ALA A O 1
ATOM 682 N N . ASP A 1 88 ? 27.593 -19.455 14.236 1.00 72.56 88 ASP A N 1
ATOM 683 C CA . ASP A 1 88 ? 28.866 -20.082 13.856 1.00 72.56 88 ASP A CA 1
ATOM 684 C C . ASP A 1 88 ? 29.346 -21.148 14.868 1.00 72.56 88 ASP A C 1
ATOM 686 O O . ASP A 1 88 ? 30.169 -21.998 14.527 1.00 72.56 88 ASP A O 1
ATOM 690 N N . ASP A 1 89 ? 28.836 -21.107 16.104 1.00 74.00 89 ASP A N 1
ATOM 691 C CA . ASP A 1 89 ? 29.179 -22.029 17.196 1.00 74.00 89 ASP A CA 1
ATOM 692 C C . ASP A 1 89 ? 28.113 -23.125 17.401 1.00 74.00 89 ASP A C 1
ATOM 694 O O . ASP A 1 89 ? 28.270 -24.001 18.259 1.00 74.00 89 ASP A O 1
ATOM 698 N N . ALA A 1 90 ? 27.007 -23.067 16.655 1.00 65.94 90 ALA A N 1
ATOM 699 C CA . ALA A 1 90 ? 25.931 -24.045 16.720 1.00 65.94 90 ALA A CA 1
ATOM 700 C C . ALA A 1 90 ? 26.222 -25.249 15.811 1.00 65.94 90 ALA A C 1
ATOM 702 O O . ALA A 1 90 ? 26.799 -25.111 14.736 1.00 65.94 90 ALA A O 1
ATOM 703 N N . ASP A 1 91 ? 25.783 -26.441 16.222 1.00 70.00 91 ASP A N 1
ATOM 704 C CA . ASP A 1 91 ? 25.733 -27.586 15.312 1.00 70.00 91 ASP A CA 1
ATOM 705 C C . ASP A 1 91 ? 24.656 -27.311 14.243 1.00 70.00 91 ASP A C 1
ATOM 707 O O . ASP A 1 91 ? 23.465 -27.161 14.558 1.00 70.00 91 ASP A O 1
ATOM 711 N N . ASP A 1 92 ? 25.087 -27.179 12.986 1.00 65.94 92 ASP A N 1
ATOM 712 C CA . ASP A 1 92 ? 24.233 -26.871 11.832 1.00 65.94 92 ASP A CA 1
ATOM 713 C C . ASP A 1 92 ? 23.083 -27.890 11.681 1.00 65.94 92 ASP A C 1
ATOM 715 O O . ASP A 1 92 ? 21.971 -27.515 11.294 1.00 65.94 92 ASP A O 1
ATOM 719 N N . ASP A 1 93 ? 23.304 -29.159 12.048 1.00 67.94 93 ASP A N 1
ATOM 720 C CA . ASP A 1 93 ? 22.311 -30.223 11.876 1.00 67.94 93 ASP A CA 1
ATOM 721 C C . ASP A 1 93 ? 21.223 -30.179 12.972 1.00 67.94 93 ASP A C 1
ATOM 723 O O . ASP A 1 93 ? 20.025 -30.280 12.674 1.00 67.94 93 ASP A O 1
ATOM 727 N N . GLU A 1 94 ? 21.595 -29.974 14.244 1.00 64.38 94 GLU A N 1
ATOM 728 C CA . GLU A 1 94 ? 20.626 -29.874 15.354 1.00 64.38 94 GLU A CA 1
ATOM 729 C C . GLU A 1 94 ? 19.820 -28.567 15.300 1.00 64.38 94 GLU A C 1
ATOM 731 O O . GLU A 1 94 ? 18.600 -28.558 15.515 1.00 64.38 94 GLU A O 1
ATOM 736 N N . SER A 1 95 ? 20.482 -27.455 14.969 1.00 67.31 95 SER A N 1
ATOM 737 C CA . SER A 1 95 ? 19.832 -26.150 14.833 1.00 67.31 95 SER A CA 1
ATOM 738 C C . SER A 1 95 ? 18.871 -26.114 13.638 1.00 67.31 95 SER A C 1
ATOM 740 O O . SER A 1 95 ? 17.754 -25.595 13.761 1.00 67.31 95 SER A O 1
ATOM 742 N N . GLY A 1 96 ? 19.238 -26.748 12.518 1.00 73.38 96 GLY A N 1
ATOM 743 C CA . GLY A 1 96 ? 18.383 -26.910 11.344 1.00 73.38 96 GLY A CA 1
ATOM 744 C C . GLY A 1 96 ? 17.075 -27.640 11.659 1.00 73.38 96 GLY A C 1
ATOM 745 O O . GLY A 1 96 ? 15.992 -27.120 11.371 1.00 73.38 96 GLY A O 1
ATOM 746 N N . ALA A 1 97 ? 17.151 -28.794 12.329 1.00 77.12 97 ALA A N 1
ATOM 747 C CA . ALA A 1 97 ? 15.977 -29.607 12.658 1.00 77.12 97 ALA A CA 1
ATOM 748 C C . ALA A 1 97 ? 14.982 -28.884 13.589 1.00 77.12 97 ALA A C 1
ATOM 750 O O . ALA A 1 97 ? 13.764 -28.945 13.386 1.00 77.12 97 ALA A O 1
ATOM 751 N N . VAL A 1 98 ? 15.479 -28.152 14.594 1.00 76.75 98 VAL A N 1
ATOM 752 C CA . VAL A 1 98 ? 14.626 -27.355 15.494 1.00 76.75 98 VAL A CA 1
ATOM 753 C C . VAL A 1 98 ? 13.955 -26.210 14.736 1.00 76.75 98 VAL A C 1
ATOM 755 O O . VAL A 1 98 ? 12.752 -25.988 14.894 1.00 76.75 98 VAL A O 1
ATOM 758 N N . ILE A 1 99 ? 14.697 -25.503 13.879 1.00 76.31 99 ILE A N 1
ATOM 759 C CA . ILE A 1 99 ? 14.154 -24.412 13.060 1.00 76.31 99 ILE A CA 1
ATOM 760 C C . ILE A 1 99 ? 13.050 -24.926 12.131 1.00 76.31 99 ILE A C 1
ATOM 762 O O . ILE A 1 99 ? 12.007 -24.279 12.004 1.00 76.31 99 ILE A O 1
ATOM 766 N N . GLU A 1 100 ? 13.255 -26.071 11.483 1.00 82.00 100 GLU A N 1
ATOM 767 C CA . GLU A 1 100 ? 12.251 -26.692 10.616 1.00 82.00 100 GLU A CA 1
ATOM 768 C C . GLU A 1 100 ? 11.000 -27.103 11.393 1.00 82.00 100 GLU A C 1
ATOM 770 O O . GLU A 1 100 ? 9.889 -26.787 10.966 1.00 82.00 100 GLU A O 1
ATOM 775 N N . SER A 1 101 ? 11.168 -27.712 12.569 1.00 79.81 101 SER A N 1
ATOM 776 C CA . SER A 1 101 ? 10.058 -28.090 13.450 1.00 79.81 101 SER A CA 1
ATOM 777 C C . SER A 1 101 ? 9.234 -26.878 13.901 1.00 79.81 101 SER A C 1
ATOM 779 O O . SER A 1 101 ? 8.008 -26.863 13.767 1.00 79.81 101 SER A O 1
ATOM 781 N N . VAL A 1 102 ? 9.890 -25.803 14.354 1.00 80.69 102 VAL A N 1
ATOM 782 C CA . VAL A 1 102 ? 9.212 -24.561 14.766 1.00 80.69 102 VAL A CA 1
ATOM 783 C C . VAL A 1 102 ? 8.504 -23.898 13.583 1.00 80.69 102 VAL A C 1
ATOM 785 O O . VAL A 1 102 ? 7.378 -23.417 13.731 1.00 80.69 102 VAL A O 1
ATOM 788 N N . LYS A 1 103 ? 9.123 -23.886 12.395 1.00 83.19 103 LYS A N 1
ATOM 789 C CA . LYS A 1 103 ? 8.485 -23.379 11.170 1.00 83.19 103 LYS A CA 1
ATOM 790 C C . LYS A 1 103 ? 7.248 -24.199 10.811 1.00 83.19 103 LYS A C 1
ATOM 792 O O . LYS A 1 103 ? 6.207 -23.602 10.546 1.00 83.19 103 LYS A O 1
ATOM 797 N N . ALA A 1 104 ? 7.336 -25.527 10.842 1.00 86.56 104 ALA A N 1
ATOM 798 C CA . ALA A 1 104 ? 6.217 -26.416 10.543 1.00 86.56 104 ALA A CA 1
ATOM 799 C C . ALA A 1 104 ? 5.052 -26.201 11.522 1.00 86.56 104 ALA A C 1
ATOM 801 O O . ALA A 1 104 ? 3.927 -25.956 11.088 1.00 86.56 104 ALA A O 1
ATOM 802 N N . ALA A 1 105 ? 5.335 -26.170 12.828 1.00 88.81 105 ALA A N 1
ATOM 803 C CA . ALA A 1 105 ? 4.333 -25.888 13.854 1.00 88.81 105 ALA A CA 1
ATOM 804 C C . ALA A 1 105 ? 3.716 -24.490 13.686 1.00 88.81 105 ALA A C 1
ATOM 806 O O . ALA A 1 105 ? 2.506 -24.320 13.823 1.00 88.81 105 ALA A O 1
ATOM 807 N N . SER A 1 106 ? 4.522 -23.479 13.340 1.00 85.44 106 SER A N 1
ATOM 808 C CA . SER A 1 106 ? 4.023 -22.127 13.071 1.00 85.44 106 SER A CA 1
ATOM 809 C C . SER A 1 106 ? 3.073 -22.089 11.874 1.00 85.44 106 SER A C 1
ATOM 811 O O . SER A 1 106 ? 2.078 -21.370 11.940 1.00 85.44 106 SER A O 1
ATOM 813 N N . VAL A 1 107 ? 3.378 -22.809 10.790 1.00 91.31 107 VAL A N 1
ATOM 814 C CA . VAL A 1 107 ? 2.518 -22.883 9.598 1.00 91.31 107 VAL A CA 1
ATOM 815 C C . VAL A 1 107 ? 1.213 -23.600 9.933 1.00 91.31 107 VAL A C 1
ATOM 817 O O . VAL A 1 107 ? 0.143 -23.112 9.579 1.00 91.31 107 VAL A O 1
ATOM 820 N N . GLU A 1 108 ? 1.279 -24.711 10.667 1.00 91.88 108 GLU A N 1
ATOM 821 C CA . GLU A 1 108 ? 0.091 -25.460 11.078 1.00 91.88 108 GLU A CA 1
ATOM 822 C C . GLU A 1 108 ? -0.825 -24.627 11.984 1.00 91.88 108 GLU A C 1
ATOM 824 O O . GLU A 1 108 ? -2.018 -24.495 11.705 1.00 91.88 108 GLU A O 1
ATOM 829 N N . LEU A 1 109 ? -0.271 -24.002 13.029 1.00 93.38 109 LEU A N 1
ATOM 830 C CA . LEU A 1 109 ? -1.030 -23.148 13.945 1.00 93.38 109 LEU A CA 1
ATOM 831 C C . LEU A 1 109 ? -1.675 -21.967 13.217 1.00 93.38 109 LEU A C 1
ATOM 833 O O . LEU A 1 109 ? -2.831 -21.635 13.486 1.00 93.38 109 LEU A O 1
ATOM 837 N N . TYR A 1 110 ? -0.952 -21.351 12.280 1.00 94.00 110 TYR A N 1
ATOM 838 C CA . TYR A 1 110 ? -1.483 -20.253 11.481 1.00 94.00 110 TYR A CA 1
ATOM 839 C C . TYR A 1 110 ? -2.603 -20.713 10.539 1.00 94.00 110 TYR A C 1
ATOM 841 O O . TYR A 1 110 ? -3.651 -20.072 10.468 1.00 94.00 110 TYR A O 1
ATOM 849 N N . ALA A 1 111 ? -2.450 -21.870 9.891 1.00 95.31 111 ALA A N 1
ATOM 850 C CA . ALA A 1 111 ? -3.491 -22.445 9.045 1.00 95.31 111 ALA A CA 1
ATOM 851 C C . ALA A 1 111 ? -4.759 -22.801 9.843 1.00 95.31 111 ALA A C 1
ATOM 853 O O . ALA A 1 111 ? -5.876 -22.612 9.354 1.00 95.31 111 ALA A O 1
ATOM 854 N N . VAL A 1 112 ? -4.611 -23.299 11.077 1.00 95.75 112 VAL A N 1
ATOM 855 C CA . VAL A 1 112 ? -5.738 -23.534 11.996 1.00 95.75 112 VAL A CA 1
ATOM 856 C C . VAL A 1 112 ? -6.425 -22.219 12.360 1.00 95.75 112 VAL A C 1
ATOM 858 O O . VAL A 1 112 ? -7.654 -22.159 12.346 1.00 95.75 112 VAL A O 1
ATOM 861 N N . GLU A 1 113 ? -5.660 -21.162 12.632 1.00 96.12 113 GLU A N 1
ATOM 862 C CA . GLU A 1 113 ? -6.203 -19.833 12.928 1.00 96.12 113 GLU A CA 1
ATOM 863 C C . GLU A 1 113 ? -7.001 -19.267 11.742 1.00 96.12 113 GLU A C 1
ATOM 865 O O . GLU A 1 113 ? -8.146 -18.849 11.919 1.00 96.12 113 GLU A O 1
ATOM 870 N N . CYS A 1 114 ? -6.459 -19.336 10.521 1.00 97.50 114 CYS A N 1
ATOM 871 C CA . CYS A 1 114 ? -7.142 -18.877 9.307 1.00 97.50 114 CYS A CA 1
ATOM 872 C C . CYS A 1 114 ? -8.447 -19.644 9.060 1.00 97.50 114 CYS A C 1
ATOM 874 O O . CYS A 1 114 ? -9.475 -19.047 8.733 1.00 97.50 114 CYS A O 1
ATOM 876 N N . LYS A 1 115 ? -8.440 -20.968 9.275 1.00 98.19 115 LYS A N 1
ATOM 877 C CA . LYS A 1 115 ? -9.649 -21.804 9.199 1.00 98.19 115 LYS A CA 1
ATOM 878 C C . LYS A 1 115 ? -10.677 -21.428 10.261 1.00 98.19 115 LYS A C 1
ATOM 880 O O . LYS A 1 115 ? -11.861 -21.363 9.947 1.00 98.19 115 LYS A O 1
ATOM 885 N N . ALA A 1 116 ? -10.249 -21.174 11.496 1.00 97.56 116 ALA A N 1
ATOM 886 C CA . ALA A 1 116 ? -11.148 -20.768 12.575 1.00 97.56 116 ALA A CA 1
ATOM 887 C C . ALA A 1 116 ? -11.823 -19.419 12.276 1.00 97.56 116 ALA A C 1
ATOM 889 O O . ALA A 1 116 ? -13.023 -19.274 12.499 1.00 97.56 116 ALA A O 1
ATOM 890 N N . ILE A 1 117 ? -11.083 -18.468 11.697 1.00 98.06 117 ILE A N 1
ATOM 891 C CA . ILE A 1 117 ? -11.631 -17.186 11.237 1.00 98.06 117 ILE A CA 1
ATOM 892 C C . ILE A 1 117 ? -12.646 -17.411 10.114 1.00 98.06 117 ILE A C 1
ATOM 894 O O . ILE A 1 117 ? -13.792 -16.989 10.247 1.00 98.06 117 ILE A O 1
ATOM 898 N N . ALA A 1 118 ? -12.269 -18.109 9.040 1.00 97.75 118 ALA A N 1
ATOM 899 C CA . ALA A 1 118 ? -13.146 -18.350 7.892 1.00 97.75 118 ALA A CA 1
ATOM 900 C C . ALA A 1 118 ? -14.448 -19.088 8.273 1.00 97.75 118 ALA A C 1
ATOM 902 O O . ALA A 1 118 ? -15.524 -18.759 7.772 1.00 97.75 118 ALA A O 1
ATOM 903 N N . ASN A 1 119 ? -14.374 -20.027 9.219 1.00 97.69 119 ASN A N 1
ATOM 904 C CA . ASN A 1 119 ? -15.519 -20.819 9.679 1.00 97.69 119 ASN A CA 1
ATOM 905 C C . ASN A 1 119 ? -16.341 -20.157 10.797 1.00 97.69 119 ASN A C 1
ATOM 907 O O . ASN A 1 119 ? -17.325 -20.745 11.236 1.00 97.69 119 ASN A O 1
ATOM 911 N N . SER A 1 120 ? -15.950 -18.976 11.282 1.00 97.06 120 SER A N 1
ATOM 912 C CA . SER A 1 120 ? -16.707 -18.272 12.324 1.00 97.06 120 SER A CA 1
ATOM 913 C C . SER A 1 120 ? -18.087 -17.818 11.833 1.00 97.06 120 SER A C 1
ATOM 915 O O . SER A 1 120 ? -18.346 -17.757 10.628 1.00 97.06 120 SER A O 1
ATOM 917 N N . ASP A 1 121 ? -18.989 -17.513 12.762 1.00 94.81 121 ASP A N 1
ATOM 918 C CA . ASP A 1 121 ? -20.346 -17.085 12.422 1.00 94.81 121 ASP A CA 1
ATOM 919 C C . ASP A 1 121 ? -20.356 -15.732 11.702 1.00 94.81 121 ASP A C 1
ATOM 921 O O . ASP A 1 121 ? -19.519 -14.856 11.946 1.00 94.81 121 ASP A O 1
ATOM 925 N N . GLU A 1 122 ? -21.331 -15.551 10.815 1.00 92.62 122 GLU A N 1
ATOM 926 C CA . GLU A 1 122 ? -21.584 -14.253 10.203 1.00 92.62 122 GLU A CA 1
ATOM 927 C C . GLU A 1 122 ? -22.232 -13.309 11.214 1.00 92.62 122 GLU A C 1
ATOM 929 O O . GLU A 1 122 ? -23.177 -13.667 11.914 1.00 92.62 122 GLU A O 1
ATOM 934 N N . LEU A 1 123 ? -21.721 -12.081 11.270 1.00 94.75 123 LEU A N 1
ATOM 935 C CA . LEU A 1 123 ? -22.291 -11.011 12.081 1.00 94.75 123 LEU A CA 1
ATOM 936 C C . LEU A 1 123 ? -23.103 -10.068 11.204 1.00 94.75 123 LEU A C 1
ATOM 938 O O . LEU A 1 123 ? -22.683 -9.747 10.088 1.00 94.75 123 LEU A O 1
ATOM 942 N N . SER A 1 124 ? -24.204 -9.547 11.740 1.00 94.81 124 SER A N 1
ATOM 943 C CA . SER A 1 124 ? -24.871 -8.353 11.215 1.00 94.81 124 SER A CA 1
ATOM 944 C C . SER A 1 124 ? -24.031 -7.091 11.455 1.00 94.81 124 SER A C 1
ATOM 946 O O . SER A 1 124 ? -23.100 -7.076 12.263 1.00 94.81 124 SER A O 1
ATOM 948 N N . ASP A 1 125 ? -24.365 -5.990 10.780 1.00 93.56 125 ASP A N 1
ATOM 949 C CA . ASP A 1 125 ? -23.637 -4.722 10.951 1.00 93.56 125 ASP A CA 1
ATOM 950 C C . ASP A 1 125 ? -23.790 -4.131 12.361 1.00 93.56 125 ASP A C 1
ATOM 952 O O . ASP A 1 125 ? -22.851 -3.540 12.898 1.00 93.56 125 ASP A O 1
ATOM 956 N N . ALA A 1 126 ? -24.947 -4.335 12.997 1.00 94.62 126 ALA A N 1
ATOM 957 C CA . ALA A 1 126 ? -25.181 -3.902 14.372 1.00 94.62 126 ALA A CA 1
ATOM 958 C C . ALA A 1 126 ? -24.324 -4.699 15.370 1.00 94.62 126 ALA A C 1
ATOM 960 O O . ALA A 1 126 ? -23.738 -4.123 16.290 1.00 94.62 126 ALA A O 1
ATOM 961 N N . GLU A 1 127 ? -24.213 -6.015 15.167 1.00 95.38 127 GLU A N 1
ATOM 962 C CA . GLU A 1 127 ? -23.365 -6.884 15.985 1.00 95.38 127 GLU A CA 1
ATOM 963 C C . GLU A 1 127 ? -21.887 -6.571 15.781 1.00 95.38 127 GLU A C 1
ATOM 965 O O . GLU A 1 127 ? -21.166 -6.435 16.767 1.00 95.38 127 GLU A O 1
ATOM 970 N N . LEU A 1 128 ? -21.448 -6.372 14.533 1.00 95.19 128 LEU A N 1
ATOM 971 C CA . LEU A 1 128 ? -20.073 -5.980 14.231 1.00 95.19 128 LEU A CA 1
ATOM 972 C C . LEU A 1 128 ? -19.705 -4.665 14.925 1.00 95.19 128 LEU A C 1
ATOM 974 O O . LEU A 1 128 ? -18.651 -4.589 15.555 1.00 95.19 128 LEU A O 1
ATOM 978 N N . LYS A 1 129 ? -20.579 -3.653 14.871 1.00 94.31 129 LYS A N 1
ATOM 979 C CA . LYS A 1 129 ? -20.345 -2.368 15.542 1.00 94.31 129 LYS A CA 1
ATOM 980 C C . LYS A 1 129 ? -20.238 -2.529 17.060 1.00 94.31 129 LYS A C 1
ATOM 982 O O . LYS A 1 129 ? -19.264 -2.081 17.660 1.00 94.31 129 LYS A O 1
ATOM 987 N N . LYS A 1 130 ? -21.188 -3.242 17.676 1.00 94.81 130 LYS A N 1
ATOM 988 C CA . LYS A 1 130 ? -21.152 -3.553 19.116 1.00 94.81 130 LYS A CA 1
ATOM 989 C C . LYS A 1 130 ? -19.856 -4.270 19.498 1.00 94.81 130 LYS A C 1
ATOM 991 O O . LYS A 1 130 ? -19.263 -3.991 20.542 1.00 94.81 130 LYS A O 1
ATOM 996 N N . LEU A 1 131 ? -19.411 -5.193 18.651 1.00 93.69 131 LEU A N 1
ATOM 997 C CA . LEU A 1 131 ? -18.177 -5.925 18.860 1.00 93.69 131 LEU A CA 1
ATOM 998 C C . LEU A 1 131 ? -16.974 -4.989 18.760 1.00 93.69 131 LEU A C 1
ATOM 1000 O O . LEU A 1 131 ? -16.159 -4.977 19.672 1.00 93.69 131 LEU A O 1
ATOM 1004 N N . GLN A 1 132 ? -16.879 -4.143 17.733 1.00 92.00 132 GLN A N 1
ATOM 1005 C CA . GLN A 1 132 ? -15.792 -3.169 17.579 1.00 92.00 132 GLN A CA 1
ATOM 1006 C C . GLN A 1 132 ? -15.634 -2.276 18.817 1.00 92.00 132 GLN A C 1
ATOM 1008 O O . GLN A 1 132 ? -14.515 -2.169 19.326 1.00 92.00 132 GLN A O 1
ATOM 1013 N N . ASP A 1 133 ? -16.743 -1.788 19.374 1.00 92.31 133 ASP A N 1
ATOM 1014 C CA . ASP A 1 133 ? -16.775 -0.944 20.577 1.00 92.31 133 ASP A CA 1
ATOM 1015 C C . ASP A 1 133 ? -16.422 -1.703 21.877 1.00 92.31 133 ASP A C 1
ATOM 1017 O O . ASP A 1 133 ? -16.085 -1.108 22.904 1.00 92.31 133 ASP A O 1
ATOM 1021 N N . THR A 1 134 ? -16.450 -3.039 21.856 1.00 92.50 134 THR A N 1
ATOM 1022 C CA . THR A 1 134 ? -16.136 -3.870 23.024 1.00 92.50 134 THR A CA 1
ATOM 1023 C C . THR A 1 134 ? -14.628 -3.896 23.298 1.00 92.50 134 THR A C 1
ATOM 1025 O O . THR A 1 134 ? -13.824 -4.363 22.484 1.00 92.50 134 THR A O 1
ATOM 1028 N N . ARG A 1 135 ? -14.224 -3.442 24.493 1.00 90.00 135 ARG A N 1
ATOM 1029 C CA . ARG A 1 135 ? -12.805 -3.325 24.883 1.00 90.00 135 ARG A CA 1
ATOM 1030 C C . ARG A 1 135 ? -12.099 -4.674 25.063 1.00 90.00 135 ARG A C 1
ATOM 1032 O O . ARG A 1 135 ? -10.945 -4.813 24.667 1.00 90.00 135 ARG A O 1
ATOM 1039 N N . ALA A 1 136 ? -12.764 -5.656 25.670 1.00 92.38 136 ALA A N 1
ATOM 1040 C CA . ALA A 1 136 ? -12.197 -6.976 25.944 1.00 92.38 136 ALA A CA 1
ATOM 1041 C C . ALA A 1 136 ? -12.941 -8.041 25.135 1.00 92.38 136 ALA A C 1
ATOM 1043 O O . ALA A 1 136 ? -14.098 -8.325 25.417 1.00 92.38 136 ALA A O 1
ATOM 1044 N N . LYS A 1 137 ? -12.261 -8.611 24.136 1.00 92.38 137 LYS A N 1
ATOM 1045 C CA . LYS A 1 137 ? -12.812 -9.631 23.232 1.00 92.38 137 LYS A CA 1
ATOM 1046 C C . LYS A 1 137 ? -12.238 -11.007 23.541 1.00 92.38 137 LYS A C 1
ATOM 1048 O O . LYS A 1 137 ? -11.022 -11.142 23.722 1.00 92.38 137 LYS A O 1
ATOM 1053 N N . THR A 1 138 ? -13.089 -12.021 23.545 1.00 94.75 138 THR A N 1
ATOM 1054 C CA . THR A 1 138 ? -12.709 -13.436 23.507 1.00 94.75 138 THR A CA 1
ATOM 1055 C C . THR A 1 138 ? -12.076 -13.789 22.157 1.00 94.75 138 THR A C 1
ATOM 1057 O O . THR A 1 138 ? -12.146 -13.025 21.194 1.00 94.75 138 THR A O 1
ATOM 1060 N N . LYS A 1 139 ? -11.421 -14.954 22.064 1.00 94.25 139 LYS A N 1
ATOM 1061 C CA . LYS A 1 139 ? -10.809 -15.404 20.802 1.00 94.25 139 LYS A CA 1
ATOM 1062 C C . LYS A 1 139 ? -11.864 -15.583 19.701 1.00 94.25 139 LYS A C 1
ATOM 1064 O O . LYS A 1 139 ? -11.669 -15.078 18.602 1.00 94.25 139 LYS A O 1
ATOM 1069 N N . THR A 1 140 ? -12.992 -16.206 20.034 1.00 95.12 140 THR A N 1
ATOM 1070 C CA . THR A 1 140 ? -14.124 -16.405 19.120 1.00 95.12 140 THR A CA 1
ATOM 1071 C C . THR A 1 140 ? -14.691 -15.082 18.618 1.00 95.12 140 THR A C 1
ATOM 1073 O O . THR A 1 140 ? -14.870 -14.912 17.419 1.00 95.12 140 THR A O 1
ATOM 1076 N N . GLU A 1 141 ? -14.884 -14.106 19.506 1.00 95.19 141 GLU A N 1
ATOM 1077 C CA . GLU A 1 141 ? -15.337 -12.766 19.117 1.00 95.19 141 GLU A CA 1
ATOM 1078 C C . GLU A 1 141 ? -14.342 -12.083 18.168 1.00 95.19 141 GLU A C 1
ATOM 1080 O O . GLU A 1 141 ? -14.743 -11.477 17.180 1.00 95.19 141 GLU A O 1
ATOM 1085 N N . ARG A 1 142 ? -13.028 -12.212 18.398 1.00 95.81 142 ARG A N 1
ATOM 1086 C CA . ARG A 1 142 ? -12.032 -11.680 17.449 1.00 95.81 142 ARG A CA 1
ATOM 1087 C C . ARG A 1 142 ? -12.124 -12.357 16.083 1.00 95.81 142 ARG A C 1
ATOM 1089 O O . ARG A 1 142 ? -11.979 -11.675 15.074 1.00 95.81 142 ARG A O 1
ATOM 1096 N N . HIS A 1 143 ? -12.369 -13.666 16.044 1.00 97.56 143 HIS A N 1
ATOM 1097 C CA . HIS A 1 143 ? -12.544 -14.414 14.794 1.00 97.56 143 HIS A CA 1
ATOM 1098 C C . HIS A 1 143 ? -13.786 -13.961 14.030 1.00 97.56 143 HIS A C 1
ATOM 1100 O O . HIS A 1 143 ? -13.670 -13.631 12.852 1.00 97.56 143 HIS A O 1
ATOM 1106 N N . GLN A 1 144 ? -14.924 -13.846 14.717 1.00 97.25 144 GLN A N 1
ATOM 1107 C CA . GLN A 1 144 ? -16.178 -13.350 14.143 1.00 97.25 144 GLN A CA 1
ATOM 1108 C C . GLN A 1 144 ? -16.028 -11.910 13.632 1.00 97.25 144 GLN A C 1
ATOM 1110 O O . GLN A 1 144 ? -16.401 -11.615 12.497 1.00 97.25 144 GLN A O 1
ATOM 1115 N N . GLN A 1 145 ? -15.407 -11.020 14.420 1.00 96.44 145 GLN A N 1
ATOM 1116 C CA . GLN A 1 145 ? -15.099 -9.655 13.980 1.00 96.44 145 GLN A CA 1
ATOM 1117 C C . GLN A 1 145 ? -14.246 -9.674 12.708 1.00 96.44 145 GLN A C 1
ATOM 1119 O O . GLN A 1 145 ? -14.554 -8.975 11.744 1.00 96.44 145 GLN A O 1
ATOM 1124 N N . ARG A 1 146 ? -13.181 -10.484 12.692 1.00 97.31 146 ARG A N 1
ATOM 1125 C CA . ARG A 1 146 ? -12.243 -10.557 11.572 1.00 97.31 146 ARG A CA 1
ATOM 1126 C C . ARG A 1 146 ? -12.922 -11.058 10.300 1.00 97.31 146 ARG A C 1
ATOM 1128 O O . ARG A 1 146 ? -12.758 -10.428 9.258 1.00 97.31 146 ARG A O 1
ATOM 1135 N N . LYS A 1 147 ? -13.709 -12.136 10.375 1.00 97.81 147 LYS A N 1
ATOM 1136 C CA . LYS A 1 147 ? -14.491 -12.638 9.235 1.00 97.81 147 LYS A CA 1
ATOM 1137 C C . LYS A 1 147 ? -15.468 -11.585 8.734 1.00 97.81 147 LYS A C 1
ATOM 1139 O O . LYS A 1 147 ? -15.519 -11.320 7.537 1.00 97.81 147 LYS A O 1
ATOM 1144 N N . ALA A 1 148 ? -16.202 -10.949 9.644 1.00 97.19 148 ALA A N 1
ATOM 1145 C CA . ALA A 1 148 ? -17.149 -9.907 9.292 1.00 97.19 148 ALA A CA 1
ATOM 1146 C C . ALA A 1 148 ? -16.458 -8.746 8.554 1.00 97.19 148 ALA A C 1
ATOM 1148 O O . ALA A 1 148 ? -16.913 -8.361 7.481 1.00 97.19 148 ALA A O 1
ATOM 1149 N N . GLU A 1 149 ? -15.327 -8.244 9.057 1.00 96.44 149 GLU A N 1
ATOM 1150 C CA . GLU A 1 149 ? -14.550 -7.179 8.408 1.00 96.44 149 GLU A CA 1
ATOM 1151 C C . GLU A 1 149 ? -14.029 -7.577 7.022 1.00 96.44 149 GLU A C 1
ATOM 1153 O O . GLU A 1 149 ? -14.105 -6.771 6.094 1.00 96.44 149 GLU A O 1
ATOM 1158 N N . LEU A 1 150 ? -13.520 -8.803 6.865 1.00 97.56 150 LEU A N 1
ATOM 1159 C CA . LEU A 1 150 ? -13.054 -9.317 5.573 1.00 97.56 150 LEU A CA 1
ATOM 1160 C C . LEU A 1 150 ? -14.205 -9.428 4.569 1.00 97.56 150 LEU A C 1
ATOM 1162 O O . LEU A 1 150 ? -14.071 -8.975 3.435 1.00 97.56 150 LEU A O 1
ATOM 1166 N N . SER A 1 151 ? -15.356 -9.937 5.006 1.00 96.56 151 SER A N 1
ATOM 1167 C CA . SER A 1 151 ? -16.550 -10.056 4.169 1.00 96.56 151 SER A CA 1
ATOM 1168 C C . SER A 1 151 ? -17.011 -8.694 3.627 1.00 96.56 151 SER A C 1
ATOM 1170 O O . SER A 1 151 ? -17.192 -8.564 2.420 1.00 96.56 151 SER A O 1
ATOM 1172 N N . ARG A 1 152 ? -17.098 -7.638 4.459 1.00 94.75 152 ARG A N 1
ATOM 1173 C CA . ARG A 1 152 ? -17.461 -6.282 3.972 1.00 94.75 152 ARG A CA 1
ATOM 1174 C C . ARG A 1 152 ? -16.391 -5.671 3.074 1.00 94.75 152 ARG A C 1
ATOM 1176 O O . ARG A 1 152 ? -16.694 -4.851 2.219 1.00 94.75 152 ARG A O 1
ATOM 1183 N N . ARG A 1 153 ? -15.123 -5.993 3.327 1.00 95.62 153 ARG A N 1
ATOM 1184 C CA . ARG A 1 153 ? -13.990 -5.393 2.621 1.00 95.62 153 ARG A CA 1
ATOM 1185 C C . ARG A 1 153 ? -13.850 -5.937 1.204 1.00 95.62 153 ARG A C 1
ATOM 1187 O O . ARG A 1 153 ? -13.615 -5.160 0.281 1.00 95.62 153 ARG A O 1
ATOM 1194 N N . TYR A 1 154 ? -13.949 -7.253 1.051 1.00 96.69 154 TYR A N 1
ATOM 1195 C CA . TYR A 1 154 ? -13.737 -7.932 -0.225 1.00 96.69 154 TYR A CA 1
ATOM 1196 C C . TYR A 1 154 ? -15.038 -8.276 -0.953 1.00 96.69 154 TYR A C 1
ATOM 1198 O O . TYR A 1 154 ? -14.983 -8.550 -2.145 1.00 96.69 154 TYR A O 1
ATOM 1206 N N . GLU A 1 155 ? -16.185 -8.243 -0.263 1.00 95.62 155 GLU A N 1
ATOM 1207 C CA . GLU A 1 155 ? -17.518 -8.522 -0.827 1.00 95.62 155 GLU A CA 1
ATOM 1208 C C . GLU A 1 155 ? -17.620 -9.913 -1.481 1.00 95.62 155 GLU A C 1
ATOM 1210 O O . GLU A 1 155 ? -18.408 -10.156 -2.392 1.00 95.62 155 GLU A O 1
ATOM 1215 N N . VAL A 1 156 ? -16.816 -10.851 -0.978 1.00 95.38 156 VAL A N 1
ATOM 1216 C CA . VAL A 1 156 ? -16.785 -12.264 -1.365 1.00 95.38 156 VAL A CA 1
ATOM 1217 C C . VAL A 1 156 ? -16.781 -13.142 -0.116 1.00 95.38 156 VAL A C 1
ATOM 1219 O O . VAL A 1 156 ? -16.579 -12.663 1.006 1.00 95.38 156 VAL A O 1
ATOM 1222 N N . GLU A 1 157 ? -17.004 -14.439 -0.307 1.00 95.44 157 GLU A N 1
ATOM 1223 C CA . GLU A 1 157 ? -16.917 -15.419 0.771 1.00 95.44 157 GLU A CA 1
ATOM 1224 C C . GLU A 1 157 ? -15.513 -15.430 1.394 1.00 95.44 157 GLU A C 1
ATOM 1226 O O . GLU A 1 157 ? -14.492 -15.452 0.702 1.00 95.44 157 GLU A O 1
ATOM 1231 N N . VAL A 1 158 ? -15.461 -15.421 2.727 1.00 97.44 158 VAL A N 1
ATOM 1232 C CA . VAL A 1 158 ? -14.196 -15.421 3.462 1.00 97.44 158 VAL A CA 1
ATOM 1233 C C . VAL A 1 158 ? -13.646 -16.837 3.532 1.00 97.44 158 VAL A C 1
ATOM 1235 O O . VAL A 1 158 ? -14.132 -17.667 4.295 1.00 97.44 158 VAL A O 1
ATOM 1238 N N . THR A 1 159 ? -12.594 -17.089 2.761 1.00 97.50 159 THR A N 1
ATOM 1239 C CA . THR A 1 159 ? -11.847 -18.351 2.773 1.00 97.50 159 THR A CA 1
ATOM 1240 C C . THR A 1 159 ? -10.573 -18.228 3.617 1.00 97.50 159 THR A C 1
ATOM 1242 O O . THR A 1 159 ? -10.087 -17.114 3.826 1.00 97.50 159 THR A O 1
ATOM 1245 N N . PRO A 1 160 ? -9.975 -19.342 4.084 1.00 97.75 160 PRO A N 1
ATOM 1246 C CA . PRO A 1 160 ? -8.686 -19.293 4.778 1.00 97.75 160 PRO A CA 1
ATOM 1247 C C . PRO A 1 160 ? -7.576 -18.633 3.941 1.00 97.75 160 PRO A C 1
ATOM 1249 O O . PRO A 1 160 ? -6.782 -17.879 4.489 1.00 97.75 160 PRO A O 1
ATOM 1252 N N . ASP A 1 161 ? -7.572 -18.855 2.621 1.00 96.50 161 ASP A N 1
ATOM 1253 C CA . ASP A 1 161 ? -6.638 -18.223 1.672 1.00 96.50 161 ASP A CA 1
ATOM 1254 C C . ASP A 1 161 ? -6.829 -16.697 1.606 1.00 96.50 161 ASP A C 1
ATOM 1256 O O . ASP A 1 161 ? -5.858 -15.947 1.571 1.00 96.50 161 ASP A O 1
ATOM 1260 N N . LEU A 1 162 ? -8.076 -16.212 1.667 1.00 97.19 162 LEU A N 1
ATOM 1261 C CA . LEU A 1 162 ? -8.349 -14.774 1.729 1.00 97.19 162 LEU A CA 1
ATOM 1262 C C . LEU A 1 162 ? -7.846 -14.144 3.035 1.00 97.19 162 LEU A C 1
ATOM 1264 O O . LEU A 1 162 ? -7.361 -13.013 3.015 1.00 97.19 162 LEU A O 1
ATOM 1268 N N . VAL A 1 163 ? -7.969 -14.854 4.163 1.00 97.62 163 VAL A N 1
ATOM 1269 C CA . VAL A 1 163 ? -7.441 -14.393 5.459 1.00 97.62 163 VAL A CA 1
ATOM 1270 C C . VAL A 1 163 ? -5.924 -14.228 5.372 1.00 97.62 163 VAL A C 1
ATOM 1272 O O . VAL A 1 163 ? -5.417 -13.164 5.719 1.00 97.62 163 VAL A O 1
ATOM 1275 N N . GLU A 1 164 ? -5.234 -15.243 4.847 1.00 96.31 164 GLU A N 1
ATOM 1276 C CA . GLU A 1 164 ? -3.780 -15.236 4.659 1.00 96.31 164 GLU A CA 1
ATOM 1277 C C . GLU A 1 164 ? -3.331 -14.084 3.753 1.00 96.31 164 GLU A C 1
ATOM 1279 O O . GLU A 1 164 ? -2.483 -13.278 4.136 1.00 96.31 164 GLU A O 1
ATOM 1284 N N . LYS A 1 165 ? -3.984 -13.911 2.601 1.00 95.31 165 LYS A N 1
ATOM 1285 C CA . LYS A 1 165 ? -3.700 -12.791 1.695 1.00 95.31 165 LYS A CA 1
ATOM 1286 C C . LYS A 1 165 ? -3.929 -11.427 2.352 1.00 95.31 165 LYS A C 1
ATOM 1288 O O . LYS A 1 165 ? -3.115 -10.520 2.182 1.00 95.31 165 LYS A O 1
ATOM 1293 N N . ASP A 1 166 ? -5.022 -11.231 3.096 1.00 96.00 166 ASP A N 1
ATOM 1294 C CA . ASP A 1 166 ? -5.264 -9.943 3.765 1.00 96.00 166 ASP A CA 1
ATOM 1295 C C . ASP A 1 166 ? -4.206 -9.639 4.833 1.00 96.00 166 ASP A C 1
ATOM 1297 O O . ASP A 1 166 ? -3.782 -8.486 4.942 1.00 96.00 166 ASP A O 1
ATOM 1301 N N . ASP A 1 167 ? -3.772 -10.652 5.591 1.00 94.44 167 ASP A N 1
ATOM 1302 C CA . ASP A 1 167 ? -2.693 -10.528 6.580 1.00 94.44 167 ASP A CA 1
ATOM 1303 C C . ASP A 1 167 ? -1.358 -10.138 5.914 1.00 94.44 167 ASP A C 1
ATOM 1305 O O . ASP A 1 167 ? -0.613 -9.319 6.462 1.00 94.44 167 ASP A O 1
ATOM 1309 N N . ASP A 1 168 ? -1.117 -10.614 4.689 1.00 92.44 168 ASP A N 1
ATOM 1310 C CA . ASP A 1 168 ? 0.016 -10.239 3.829 1.00 92.44 168 ASP A CA 1
ATOM 1311 C C . ASP A 1 168 ? -0.180 -8.898 3.084 1.00 92.44 168 ASP A C 1
ATOM 1313 O O . ASP A 1 168 ? 0.556 -8.557 2.156 1.00 92.44 168 ASP A O 1
ATOM 1317 N N . ALA A 1 169 ? -1.134 -8.075 3.534 1.00 93.56 169 ALA A N 1
ATOM 1318 C CA . ALA A 1 169 ? -1.424 -6.739 3.014 1.00 93.56 169 ALA A CA 1
ATOM 1319 C C . ALA A 1 169 ? -1.906 -6.704 1.549 1.00 93.56 169 ALA A C 1
ATOM 1321 O O . ALA A 1 169 ? -1.703 -5.705 0.849 1.00 93.56 169 ALA A O 1
ATOM 1322 N N . TRP A 1 170 ? -2.638 -7.732 1.115 1.00 95.88 170 TRP A N 1
ATOM 1323 C CA . TRP A 1 170 ? -3.212 -7.802 -0.231 1.00 95.88 170 TRP A CA 1
ATOM 1324 C C . TRP A 1 170 ? -4.273 -6.727 -0.508 1.00 95.88 170 TRP A C 1
ATOM 1326 O O . TRP A 1 170 ? -4.302 -6.132 -1.587 1.00 95.88 170 TRP A O 1
ATOM 1336 N N . TYR A 1 171 ? -5.109 -6.388 0.482 1.00 96.56 171 TYR A N 1
ATOM 1337 C CA . TYR A 1 171 ? -6.172 -5.387 0.315 1.00 96.56 171 TYR A CA 1
ATOM 1338 C C . TYR A 1 171 ? -5.699 -4.038 -0.257 1.00 96.56 171 TYR A C 1
ATOM 1340 O O . TYR A 1 171 ? -6.253 -3.594 -1.266 1.00 96.56 171 TYR A O 1
ATOM 1348 N N . PRO A 1 172 ? -4.710 -3.335 0.337 1.00 94.56 172 PRO A N 1
ATOM 1349 C CA . PRO A 1 172 ? -4.248 -2.066 -0.218 1.00 94.56 172 PRO A CA 1
ATOM 1350 C C . PRO A 1 172 ? -3.650 -2.206 -1.626 1.00 94.56 172 PRO A C 1
ATOM 1352 O O . PRO A 1 172 ? -3.772 -1.260 -2.405 1.00 94.56 172 PRO A O 1
ATOM 1355 N N . GLN A 1 173 ? -3.050 -3.353 -1.972 1.00 96.31 173 GLN A N 1
ATOM 1356 C CA . GLN A 1 173 ? -2.533 -3.612 -3.321 1.00 96.31 173 GLN A CA 1
ATOM 1357 C C . GLN A 1 173 ? -3.675 -3.766 -4.333 1.00 96.31 173 GLN A C 1
ATOM 1359 O O . GLN A 1 173 ? -3.683 -3.083 -5.358 1.00 96.31 173 GLN A O 1
ATOM 1364 N N . LEU A 1 174 ? -4.684 -4.585 -4.015 1.00 97.38 174 LEU A N 1
ATOM 1365 C CA . LEU A 1 174 ? -5.878 -4.745 -4.845 1.00 97.38 174 LEU A CA 1
ATOM 1366 C C . LEU A 1 174 ? -6.629 -3.434 -5.025 1.00 97.38 174 LEU A C 1
ATOM 1368 O O . LEU A 1 174 ? -7.043 -3.103 -6.131 1.00 97.38 174 LEU A O 1
ATOM 1372 N N . ARG A 1 175 ? -6.785 -2.662 -3.949 1.00 96.75 175 ARG A N 1
ATOM 1373 C CA . ARG A 1 175 ? -7.474 -1.374 -3.999 1.00 96.75 175 ARG A CA 1
ATOM 1374 C C . ARG A 1 175 ? -6.760 -0.388 -4.921 1.00 96.75 175 ARG A C 1
ATOM 1376 O O . ARG A 1 175 ? -7.417 0.279 -5.713 1.00 96.75 175 ARG A O 1
ATOM 1383 N N . MET A 1 176 ? -5.428 -0.322 -4.848 1.00 97.00 176 MET A N 1
ATOM 1384 C CA . MET A 1 176 ? -4.626 0.489 -5.767 1.00 97.00 176 MET A CA 1
ATOM 1385 C C . MET A 1 176 ? -4.801 0.014 -7.216 1.00 97.00 176 MET A C 1
ATOM 1387 O O . MET A 1 176 ? -5.005 0.835 -8.104 1.00 97.00 176 MET A O 1
ATOM 1391 N N . HIS A 1 177 ? -4.771 -1.300 -7.455 1.00 97.88 177 HIS A N 1
ATOM 1392 C CA . HIS A 1 177 ? -4.952 -1.874 -8.789 1.00 97.88 177 HIS A CA 1
ATOM 1393 C C . HIS A 1 177 ? -6.343 -1.582 -9.372 1.00 97.88 177 HIS A C 1
ATOM 1395 O O . HIS A 1 177 ? -6.453 -1.184 -10.531 1.00 97.88 177 HIS A O 1
ATOM 1401 N N . TYR A 1 178 ? -7.392 -1.718 -8.561 1.00 98.31 178 TYR A N 1
ATOM 1402 C CA . TYR A 1 178 ? -8.766 -1.402 -8.938 1.00 98.31 178 TYR A CA 1
ATOM 1403 C C . TYR A 1 178 ? -8.898 0.057 -9.379 1.00 98.31 178 TYR A C 1
ATOM 1405 O O . TYR A 1 178 ? -9.375 0.321 -10.479 1.00 98.31 178 TYR A O 1
ATOM 1413 N N . TYR A 1 179 ? -8.413 1.009 -8.574 1.00 97.75 179 TYR A N 1
ATOM 1414 C CA . TYR A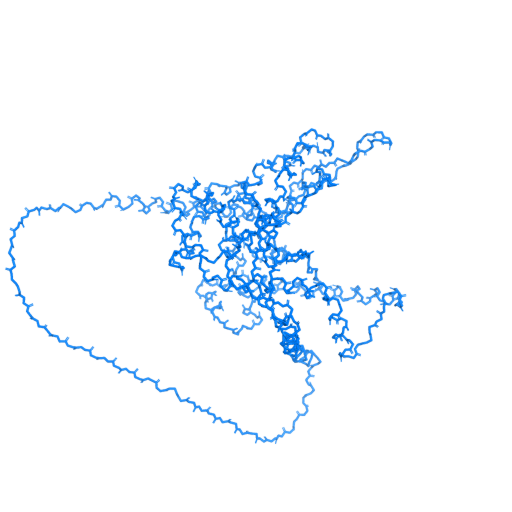 1 179 ? -8.489 2.431 -8.922 1.00 97.75 179 TYR A CA 1
ATOM 1415 C C . TYR A 1 179 ? -7.537 2.855 -10.041 1.00 97.75 179 TYR A C 1
ATOM 1417 O O . TYR A 1 179 ? -7.763 3.900 -10.639 1.00 97.75 179 TYR A O 1
ATOM 1425 N N . LEU A 1 180 ? -6.506 2.066 -10.348 1.00 97.06 180 LEU A N 1
ATOM 1426 C CA . LEU A 1 180 ? -5.673 2.255 -11.537 1.00 97.06 180 LEU A CA 1
ATOM 1427 C C . LEU A 1 180 ? -6.362 1.736 -12.815 1.00 97.06 180 LEU A C 1
ATOM 1429 O O . LEU A 1 180 ? -5.939 2.074 -13.914 1.00 97.06 180 LEU A O 1
ATOM 1433 N N . THR A 1 181 ? -7.405 0.908 -12.682 1.00 95.94 181 THR A N 1
ATOM 1434 C CA . THR A 1 181 ? -8.087 0.234 -13.796 1.00 95.94 181 THR A CA 1
ATOM 1435 C C . THR A 1 181 ? -9.596 0.511 -13.779 1.00 95.94 181 THR A C 1
ATOM 1437 O O . THR A 1 181 ? -10.021 1.618 -14.100 1.00 95.94 181 THR A O 1
ATOM 1440 N N . LEU A 1 182 ? -10.418 -0.474 -13.406 1.00 96.88 182 LEU A N 1
ATOM 1441 C CA . LEU A 1 182 ? -11.883 -0.445 -13.499 1.00 96.88 182 LEU A CA 1
ATOM 1442 C C . LEU A 1 182 ? -12.513 0.667 -12.652 1.00 96.88 182 LEU A C 1
ATOM 1444 O O . LEU A 1 182 ? -13.452 1.326 -13.080 1.00 96.88 182 LEU A O 1
ATOM 1448 N N . GLY A 1 183 ? -11.967 0.903 -11.461 1.00 96.81 183 GLY A N 1
ATOM 1449 C CA . GLY A 1 183 ? -12.496 1.855 -10.492 1.00 96.81 183 GLY A CA 1
ATOM 1450 C C . GLY A 1 183 ? -12.075 3.304 -10.720 1.00 96.81 183 GLY A C 1
ATOM 1451 O O . GLY A 1 183 ? -12.415 4.170 -9.911 1.00 96.81 183 GLY A O 1
ATOM 1452 N N . ARG A 1 184 ? -11.285 3.592 -11.762 1.00 96.44 184 ARG A N 1
ATOM 1453 C CA . ARG A 1 184 ? -10.590 4.877 -11.914 1.00 96.44 184 ARG A CA 1
ATOM 1454 C C . ARG A 1 184 ? -11.517 6.092 -11.904 1.00 96.44 184 ARG A C 1
ATOM 1456 O O . ARG A 1 184 ? -11.138 7.137 -11.366 1.00 96.44 184 ARG A O 1
ATOM 1463 N N . GLU A 1 185 ? -12.721 5.961 -12.458 1.00 95.31 185 GLU A N 1
ATOM 1464 C CA . GLU A 1 185 ? -13.717 7.041 -12.483 1.00 95.31 185 GLU A CA 1
ATOM 1465 C C . GLU A 1 185 ? -14.273 7.391 -11.091 1.00 95.31 185 GLU A C 1
ATOM 1467 O O . GLU A 1 185 ? -14.677 8.527 -10.857 1.00 95.31 185 GLU A O 1
ATOM 1472 N N . PHE A 1 186 ? -14.245 6.451 -10.142 1.00 96.31 186 PHE A N 1
ATOM 1473 C CA . PHE A 1 186 ? -14.781 6.632 -8.789 1.00 96.31 186 PHE A CA 1
ATOM 1474 C C . PHE A 1 186 ? -13.734 7.154 -7.796 1.00 96.31 186 PHE A C 1
ATOM 1476 O O . PHE A 1 186 ? -14.077 7.548 -6.677 1.00 96.31 186 PHE A O 1
ATOM 1483 N N . LEU A 1 187 ? -12.450 7.160 -8.176 1.00 95.81 187 LEU A N 1
ATOM 1484 C CA . LEU A 1 187 ? -11.342 7.503 -7.285 1.00 95.81 187 LEU A CA 1
ATOM 1485 C C . LEU A 1 187 ? -11.450 8.928 -6.734 1.00 95.81 187 LEU A C 1
ATOM 1487 O O . LEU A 1 187 ? -11.318 9.118 -5.525 1.00 95.81 187 LEU A O 1
ATOM 1491 N N . THR A 1 188 ? -11.714 9.909 -7.602 1.00 94.50 188 THR A N 1
ATOM 1492 C CA . THR A 1 188 ? -11.826 11.320 -7.205 1.00 94.50 188 THR A CA 1
ATOM 1493 C C . THR A 1 188 ? -12.933 11.505 -6.176 1.00 94.50 188 THR A C 1
ATOM 1495 O O . THR A 1 188 ? -12.677 12.018 -5.092 1.00 94.50 188 THR A O 1
ATOM 1498 N N . THR A 1 189 ? -14.138 10.998 -6.456 1.00 94.88 189 THR A N 1
ATOM 1499 C CA . THR A 1 189 ? -15.277 11.069 -5.530 1.00 94.88 189 THR A CA 1
ATOM 1500 C C . THR A 1 189 ? -14.969 10.387 -4.199 1.00 94.88 189 THR A C 1
ATOM 1502 O O . THR A 1 189 ? -15.345 10.880 -3.136 1.00 94.88 189 THR A O 1
ATOM 1505 N N . ARG A 1 190 ? -14.260 9.256 -4.229 1.00 95.00 190 ARG A N 1
ATOM 1506 C CA . ARG A 1 190 ? -13.870 8.515 -3.027 1.00 95.00 190 ARG A CA 1
ATOM 1507 C C . ARG A 1 190 ? -12.865 9.287 -2.163 1.00 95.00 190 ARG A C 1
ATOM 1509 O O . ARG A 1 190 ? -13.017 9.299 -0.938 1.00 95.00 190 ARG A O 1
ATOM 1516 N N . ASP A 1 191 ? -11.862 9.914 -2.768 1.00 95.62 191 ASP A N 1
ATOM 1517 C CA . ASP A 1 191 ? -10.884 10.750 -2.061 1.00 95.62 191 ASP A CA 1
ATOM 1518 C C . ASP A 1 191 ? -11.523 12.050 -1.545 1.00 95.62 191 ASP A C 1
ATOM 1520 O O . ASP A 1 191 ? -11.346 12.386 -0.373 1.00 95.62 191 ASP A O 1
ATOM 1524 N N . ALA A 1 192 ? -12.377 12.694 -2.347 1.00 94.56 192 ALA A N 1
ATOM 1525 C CA . ALA A 1 192 ? -13.156 13.873 -1.962 1.00 94.56 192 ALA A CA 1
ATOM 1526 C C . ALA A 1 192 ? -14.064 13.592 -0.762 1.00 94.56 192 ALA A C 1
ATOM 1528 O O . ALA A 1 192 ? -13.994 14.281 0.254 1.00 94.56 192 ALA A O 1
ATOM 1529 N N . LYS A 1 193 ? -14.854 12.511 -0.816 1.00 94.62 193 LYS A N 1
ATOM 1530 C CA . LYS A 1 193 ? -15.705 12.080 0.303 1.00 94.62 193 LYS A CA 1
ATOM 1531 C C . LYS A 1 193 ? -14.891 11.848 1.574 1.00 94.62 193 LYS A C 1
ATOM 1533 O O . LYS A 1 193 ? -15.330 12.204 2.665 1.00 94.62 193 LYS A O 1
ATOM 1538 N N . ARG A 1 194 ? -13.700 11.253 1.453 1.00 94.69 194 ARG A N 1
ATOM 1539 C CA . ARG A 1 194 ? -12.821 11.020 2.604 1.00 94.69 194 ARG A CA 1
ATOM 1540 C C . ARG A 1 194 ? -12.248 12.322 3.160 1.00 94.69 194 ARG A C 1
ATOM 1542 O O . ARG A 1 194 ? -12.192 12.458 4.378 1.00 94.69 194 ARG A O 1
ATOM 1549 N N . ALA A 1 195 ? -11.828 13.242 2.294 1.00 94.38 195 ALA A N 1
ATOM 1550 C CA . ALA A 1 195 ? -11.354 14.558 2.699 1.00 94.38 195 ALA A CA 1
ATOM 1551 C C . ALA A 1 195 ? -12.463 15.330 3.426 1.00 94.38 195 ALA A C 1
ATOM 1553 O O . ALA A 1 195 ? -12.249 15.744 4.559 1.00 94.38 195 ALA A O 1
ATOM 1554 N N . LYS A 1 196 ? -13.666 15.420 2.843 1.00 94.25 196 LYS A N 1
ATOM 1555 C CA . LYS A 1 196 ? -14.834 16.083 3.449 1.00 94.25 196 LYS A CA 1
ATOM 1556 C C . LYS A 1 196 ? -15.180 15.495 4.819 1.00 94.25 196 LYS A C 1
ATOM 1558 O O . LYS A 1 196 ? -15.253 16.240 5.785 1.00 94.25 196 LYS A O 1
ATOM 1563 N N . ALA A 1 197 ? -15.234 14.167 4.950 1.00 93.88 197 ALA A N 1
ATOM 1564 C CA . ALA A 1 197 ? -15.483 13.521 6.243 1.00 93.88 197 ALA A CA 1
ATOM 1565 C C . ALA A 1 197 ? -14.405 13.830 7.304 1.00 93.88 197 ALA A C 1
ATOM 1567 O O . ALA A 1 197 ? -14.716 13.966 8.485 1.00 93.88 197 ALA A O 1
ATOM 1568 N N . GLN A 1 198 ? -13.130 13.939 6.908 1.00 92.81 198 GLN A N 1
ATOM 1569 C CA . GLN A 1 198 ? -12.057 14.338 7.826 1.00 92.81 198 GLN A CA 1
ATOM 1570 C C . GLN A 1 198 ? -12.157 15.816 8.220 1.00 92.81 198 GLN A C 1
ATOM 1572 O O . GLN A 1 198 ? -11.888 16.142 9.371 1.00 92.81 198 GLN A O 1
ATOM 1577 N N . LEU A 1 199 ? -12.558 16.687 7.292 1.00 92.38 199 LEU A N 1
ATOM 1578 C CA . LEU A 1 199 ? -12.758 18.113 7.555 1.00 92.38 199 LEU A CA 1
ATOM 1579 C C . LEU A 1 199 ? -13.951 18.362 8.473 1.00 92.38 199 LEU A C 1
ATOM 1581 O O . LEU A 1 199 ? -13.838 19.158 9.395 1.00 92.38 199 LEU A O 1
ATOM 1585 N N . GLU A 1 200 ? -15.057 17.647 8.271 1.00 93.56 200 GLU A N 1
ATOM 1586 C CA . GLU A 1 200 ? -16.227 17.700 9.152 1.00 93.56 200 GLU A CA 1
ATOM 1587 C C . GLU A 1 200 ? -15.868 17.255 10.574 1.00 93.56 200 GLU A C 1
ATOM 1589 O O . GLU A 1 200 ? -16.192 17.942 11.539 1.00 93.56 200 GLU A O 1
ATOM 1594 N N . ALA A 1 201 ? -15.145 16.139 10.714 1.00 92.12 201 ALA A N 1
ATOM 1595 C CA . ALA A 1 201 ? -14.720 15.634 12.019 1.00 92.12 201 ALA A CA 1
ATOM 1596 C C . ALA A 1 201 ? -13.672 16.525 12.711 1.00 92.12 201 ALA A C 1
ATOM 1598 O O . ALA A 1 201 ? -13.541 16.477 13.933 1.00 92.12 201 ALA A O 1
ATOM 1599 N N . GLY A 1 202 ? -12.900 17.286 11.934 1.00 89.75 202 GLY A N 1
ATOM 1600 C CA . GLY A 1 202 ? -11.817 18.141 12.411 1.00 89.75 202 GLY A CA 1
ATOM 1601 C C . GLY A 1 202 ? -12.138 19.633 12.420 1.00 89.75 202 GLY A C 1
ATOM 1602 O O . GLY A 1 202 ? -11.218 20.416 12.604 1.00 89.75 202 GLY A O 1
ATOM 1603 N N . GLU A 1 203 ? -13.387 20.046 12.181 1.00 92.06 203 GLU A N 1
ATOM 1604 C CA . GLU A 1 203 ? -13.779 21.465 12.088 1.00 92.06 203 GLU A CA 1
ATOM 1605 C C . GLU A 1 203 ? -12.887 22.274 11.114 1.00 92.06 203 GLU A C 1
ATOM 1607 O O . GLU A 1 203 ? -12.419 23.369 11.416 1.00 92.06 203 GLU A O 1
ATOM 1612 N N . ASN A 1 204 ? -12.651 21.719 9.918 1.00 92.50 204 ASN A N 1
ATOM 1613 C CA . ASN A 1 204 ? -11.741 22.199 8.859 1.00 92.50 204 ASN A CA 1
ATOM 1614 C C . ASN A 1 204 ? -10.236 22.063 9.139 1.00 92.50 204 ASN A C 1
ATOM 1616 O O . ASN A 1 204 ? -9.423 22.345 8.253 1.00 92.50 204 ASN A O 1
ATOM 1620 N N . SER A 1 205 ? -9.849 21.579 10.314 1.00 91.94 205 SER A N 1
ATOM 1621 C CA . SER A 1 205 ? -8.472 21.220 10.638 1.00 91.94 205 SER A CA 1
ATOM 1622 C C . SER A 1 205 ? -8.174 19.763 10.278 1.00 91.94 205 SER A C 1
ATOM 1624 O O . SER A 1 205 ? -9.004 18.873 10.459 1.00 91.94 205 SER A O 1
ATOM 1626 N N . ILE A 1 206 ? -6.959 19.486 9.784 1.00 93.00 206 ILE A N 1
ATOM 1627 C CA . ILE A 1 206 ? -6.544 18.116 9.434 1.00 93.00 206 ILE A CA 1
ATOM 1628 C C . ILE A 1 206 ? -5.290 17.654 10.172 1.00 93.00 206 ILE A C 1
ATOM 1630 O O . ILE A 1 206 ? -4.269 18.341 10.242 1.00 93.00 206 ILE A O 1
ATOM 1634 N N . TRP A 1 207 ? -5.314 16.397 10.612 1.00 93.31 207 TRP A N 1
ATOM 1635 C CA . TRP A 1 207 ? -4.106 15.693 11.020 1.00 93.31 207 TRP A CA 1
ATOM 1636 C C . TRP A 1 207 ? -3.368 15.133 9.793 1.00 93.31 207 TRP A C 1
ATOM 1638 O O . TRP A 1 207 ? -3.825 14.183 9.151 1.00 93.31 207 TRP A O 1
ATOM 1648 N N . LYS A 1 208 ? -2.212 15.723 9.449 1.00 91.88 208 LYS A N 1
ATOM 1649 C CA . LYS A 1 208 ? -1.497 15.447 8.182 1.00 91.88 208 LYS A CA 1
ATOM 1650 C C . LYS A 1 208 ? -1.214 13.970 7.910 1.00 91.88 208 LYS A C 1
ATOM 1652 O O . LYS A 1 208 ? -1.497 13.540 6.793 1.00 91.88 208 LYS A O 1
ATOM 1657 N N . PRO A 1 209 ? -0.673 13.182 8.863 1.00 90.75 209 PRO A N 1
ATOM 1658 C CA . PRO A 1 209 ? -0.383 11.774 8.609 1.00 90.75 209 PRO A CA 1
ATOM 1659 C C . PRO A 1 209 ? -1.620 10.976 8.178 1.00 90.75 209 PRO A C 1
ATOM 1661 O O . PRO A 1 209 ? -1.543 10.188 7.233 1.00 90.75 209 PRO A O 1
ATOM 1664 N N . ASP A 1 210 ? -2.767 11.221 8.812 1.00 90.81 210 ASP A N 1
ATOM 1665 C CA . ASP A 1 210 ? -4.007 10.493 8.528 1.00 90.81 210 ASP A CA 1
ATOM 1666 C C . ASP A 1 210 ? -4.694 10.992 7.261 1.00 90.81 210 ASP A C 1
ATOM 1668 O O . ASP A 1 210 ? -5.252 10.188 6.505 1.00 90.81 210 ASP A O 1
ATOM 1672 N N . PHE A 1 211 ? -4.630 12.301 7.000 1.00 93.06 211 PHE A N 1
ATOM 1673 C CA . PHE A 1 211 ? -5.079 12.877 5.737 1.00 93.06 211 PHE A CA 1
ATOM 1674 C C . PHE A 1 211 ? -4.285 12.279 4.574 1.00 93.06 211 PHE A C 1
ATOM 1676 O O . PHE A 1 211 ? -4.863 11.672 3.675 1.00 93.06 211 PHE A O 1
ATOM 1683 N N . ASN A 1 212 ? -2.951 12.331 4.643 1.00 92.06 212 ASN A N 1
ATOM 1684 C CA . ASN A 1 212 ? -2.072 11.846 3.582 1.00 92.06 212 ASN A CA 1
ATOM 1685 C C . ASN A 1 212 ? -2.209 10.348 3.328 1.00 92.06 212 ASN A C 1
ATOM 1687 O O . ASN A 1 212 ? -2.305 9.936 2.177 1.00 92.06 212 ASN A O 1
ATOM 1691 N N . LYS A 1 213 ? -2.256 9.531 4.388 1.00 88.50 213 LYS A N 1
ATOM 1692 C CA . LYS A 1 213 ? -2.479 8.081 4.275 1.00 88.50 213 LYS A CA 1
ATOM 1693 C C . LYS A 1 213 ? -3.869 7.749 3.719 1.00 88.50 213 LYS A C 1
ATOM 1695 O O . LYS A 1 213 ? -4.094 6.652 3.213 1.00 88.50 213 LYS A O 1
ATOM 1700 N N . GLY A 1 214 ? -4.816 8.673 3.863 1.00 89.75 214 GLY A N 1
ATOM 1701 C CA . GLY A 1 214 ? -6.178 8.529 3.384 1.00 89.75 214 GLY A CA 1
ATOM 1702 C C . GLY A 1 214 ? -6.340 8.692 1.875 1.00 89.75 214 GLY A C 1
ATOM 1703 O O . GLY A 1 214 ? -7.195 8.009 1.302 1.00 89.75 214 GLY A O 1
ATOM 1704 N N . GLN A 1 215 ? -5.536 9.557 1.258 1.00 92.44 215 GLN A N 1
ATOM 1705 C CA . GLN A 1 215 ? -5.620 9.878 -0.167 1.00 92.44 215 GLN A CA 1
ATOM 1706 C C . GLN A 1 215 ? -4.867 8.849 -1.019 1.00 92.44 215 GLN A C 1
ATOM 1708 O O . GLN A 1 215 ? -3.805 8.361 -0.636 1.00 92.44 215 GLN A O 1
ATOM 1713 N N . MET A 1 216 ? -5.423 8.512 -2.181 1.00 94.19 216 MET A N 1
ATOM 1714 C CA . MET A 1 216 ? -4.851 7.544 -3.126 1.00 94.19 216 MET A CA 1
ATOM 1715 C C . MET A 1 216 ? -4.669 8.124 -4.530 1.00 94.19 216 MET A C 1
ATOM 1717 O O . MET A 1 216 ? -3.838 7.622 -5.286 1.00 94.19 216 MET A O 1
ATOM 1721 N N . LEU A 1 217 ? -5.378 9.206 -4.854 1.00 93.25 217 LEU A N 1
ATOM 1722 C CA . LEU A 1 217 ? -5.310 9.919 -6.123 1.00 93.25 217 LEU A CA 1
ATOM 1723 C C . LEU A 1 217 ? -3.869 10.226 -6.576 1.00 93.25 217 LEU A C 1
ATOM 1725 O O . LEU A 1 217 ? -3.530 9.825 -7.687 1.00 93.25 217 LEU A O 1
ATOM 1729 N N . PRO A 1 218 ? -2.977 10.830 -5.763 1.00 91.31 218 PRO A N 1
ATOM 1730 C CA . PRO A 1 218 ? -1.604 11.082 -6.208 1.00 91.31 218 PRO A CA 1
ATOM 1731 C C . PRO A 1 218 ? -0.821 9.811 -6.531 1.00 91.31 218 PRO A C 1
ATOM 1733 O O . PRO A 1 218 ? -0.021 9.808 -7.462 1.00 91.31 218 PRO A O 1
ATOM 1736 N N . SER A 1 219 ? -1.030 8.734 -5.770 1.00 93.19 219 SER A N 1
ATOM 1737 C CA . SER A 1 219 ? -0.358 7.459 -6.020 1.00 93.19 219 SER A CA 1
ATOM 1738 C C . SER A 1 219 ? -0.812 6.846 -7.342 1.00 93.19 219 SER A C 1
ATOM 1740 O O . SER A 1 219 ? 0.031 6.369 -8.095 1.00 93.19 219 SER A O 1
ATOM 1742 N N . VAL A 1 220 ? -2.111 6.906 -7.649 1.00 95.25 220 VAL A N 1
ATOM 1743 C CA . VAL A 1 220 ? -2.659 6.432 -8.930 1.00 95.25 220 VAL A CA 1
ATOM 1744 C C . VAL A 1 220 ? -2.163 7.300 -10.083 1.00 95.25 220 VAL A C 1
ATOM 1746 O O . VAL A 1 220 ? -1.574 6.757 -11.009 1.00 95.25 220 VAL A O 1
ATOM 1749 N N . LEU A 1 221 ? -2.278 8.630 -9.988 1.00 92.88 221 LEU A N 1
ATOM 1750 C CA . LEU A 1 221 ? -1.784 9.560 -11.015 1.00 92.88 221 LEU A CA 1
ATOM 1751 C C . LEU A 1 221 ? -0.294 9.358 -11.311 1.00 92.88 221 LEU A C 1
ATOM 1753 O O . LEU A 1 221 ? 0.133 9.412 -12.458 1.00 92.88 221 LEU A O 1
ATOM 1757 N N . LEU A 1 222 ? 0.511 9.090 -10.282 1.00 93.25 222 LEU A N 1
ATOM 1758 C CA . LEU A 1 222 ? 1.935 8.821 -10.447 1.00 93.25 222 LEU A CA 1
ATOM 1759 C C . LEU A 1 222 ? 2.203 7.506 -11.193 1.00 93.25 222 LEU A C 1
ATOM 1761 O O . LEU A 1 222 ? 3.154 7.426 -11.966 1.00 93.25 222 LEU A O 1
ATOM 1765 N N . LEU A 1 223 ? 1.394 6.470 -10.963 1.00 95.25 223 LEU A N 1
ATOM 1766 C CA . LEU A 1 223 ? 1.499 5.205 -11.695 1.00 95.25 223 LEU A CA 1
ATOM 1767 C C . LEU A 1 223 ? 0.986 5.323 -13.138 1.00 95.25 223 LEU A C 1
ATOM 1769 O O . LEU A 1 223 ? 1.542 4.672 -14.026 1.00 95.25 223 LEU A O 1
ATOM 1773 N N . GLU A 1 224 ? -0.024 6.165 -13.369 1.00 94.25 224 GLU A N 1
ATOM 1774 C CA . GLU A 1 224 ? -0.527 6.526 -14.701 1.00 94.25 224 GLU A CA 1
ATOM 1775 C C . GLU A 1 224 ? 0.525 7.296 -15.504 1.00 94.25 224 GLU A C 1
ATOM 1777 O O . GLU A 1 224 ? 0.811 6.921 -16.637 1.00 94.25 224 GLU A O 1
ATOM 1782 N N . GLU A 1 225 ? 1.167 8.300 -14.898 1.00 92.56 225 GLU A N 1
ATOM 1783 C CA . GLU A 1 225 ? 2.254 9.075 -15.515 1.00 92.56 225 GLU A CA 1
ATOM 1784 C C . GLU A 1 225 ? 3.426 8.172 -15.923 1.00 92.56 225 GLU A C 1
ATOM 1786 O O . GLU A 1 225 ? 4.018 8.345 -16.983 1.00 92.56 225 GLU A O 1
ATOM 1791 N N . LEU A 1 226 ? 3.743 7.159 -15.108 1.00 93.81 226 LEU A N 1
ATOM 1792 C CA . LEU A 1 226 ? 4.761 6.157 -15.435 1.00 93.81 226 LEU A CA 1
ATOM 1793 C C . LEU A 1 226 ? 4.318 5.132 -16.488 1.00 93.81 226 LEU A C 1
ATOM 1795 O O . LEU A 1 226 ? 5.114 4.266 -16.852 1.00 93.81 226 LEU A O 1
ATOM 1799 N N . ASN A 1 227 ? 3.065 5.194 -16.935 1.00 93.81 227 ASN A N 1
ATOM 1800 C CA . ASN A 1 227 ? 2.434 4.243 -17.841 1.00 93.81 227 ASN A CA 1
ATOM 1801 C C . ASN A 1 227 ? 2.606 2.778 -17.394 1.00 93.81 227 ASN A C 1
ATOM 1803 O O . ASN A 1 227 ? 2.867 1.882 -18.202 1.00 93.81 227 ASN A O 1
ATOM 1807 N N . LEU A 1 228 ? 2.484 2.522 -16.082 1.00 95.75 228 LEU A N 1
ATOM 1808 C CA . LEU A 1 228 ? 2.798 1.216 -15.488 1.00 95.75 228 LEU A CA 1
ATOM 1809 C C . LEU A 1 228 ? 1.985 0.074 -16.124 1.00 95.75 228 LEU A C 1
ATOM 1811 O O . LEU A 1 228 ? 2.506 -1.027 -16.312 1.00 95.75 228 LEU A O 1
ATOM 1815 N N . LEU A 1 229 ? 0.724 0.338 -16.483 1.00 94.94 229 LEU A N 1
ATOM 1816 C CA . LEU A 1 229 ? -0.174 -0.658 -17.072 1.00 94.94 229 LEU A CA 1
ATOM 1817 C C . LEU A 1 229 ? 0.290 -1.160 -18.444 1.00 94.94 229 LEU A C 1
ATOM 1819 O O . LEU A 1 229 ? -0.013 -2.296 -18.798 1.00 94.94 229 LEU A O 1
ATOM 1823 N N . GLN A 1 230 ? 1.073 -0.381 -19.199 1.00 94.75 230 GLN A N 1
ATOM 1824 C CA . GLN A 1 230 ? 1.602 -0.831 -20.490 1.00 94.75 230 GLN A CA 1
ATOM 1825 C C . GLN A 1 230 ? 2.479 -2.086 -20.340 1.00 94.75 230 GLN A C 1
ATOM 1827 O O . GLN A 1 230 ? 2.482 -2.956 -21.217 1.00 94.75 230 GLN A O 1
ATOM 1832 N N . LEU A 1 231 ? 3.161 -2.230 -19.197 1.00 95.56 231 LEU A N 1
ATOM 1833 C CA . LEU A 1 231 ? 3.994 -3.394 -18.877 1.00 95.56 231 LEU A CA 1
ATOM 1834 C C . LEU A 1 231 ? 3.179 -4.680 -18.669 1.00 95.56 231 LEU A C 1
ATOM 1836 O O . LEU A 1 231 ? 3.742 -5.774 -18.680 1.00 95.56 231 LEU A O 1
ATOM 1840 N N . LEU A 1 232 ? 1.864 -4.552 -18.486 1.00 95.88 232 LEU A N 1
ATOM 1841 C CA . LEU A 1 232 ? 0.928 -5.647 -18.243 1.00 95.88 232 LEU A CA 1
ATOM 1842 C C . LEU A 1 232 ? 0.232 -6.123 -19.523 1.00 95.88 232 LEU A C 1
ATOM 1844 O O . LEU A 1 232 ? -0.752 -6.853 -19.458 1.00 95.88 232 LEU A O 1
ATOM 1848 N N . THR A 1 233 ? 0.725 -5.733 -20.699 1.00 94.69 233 THR A N 1
ATOM 1849 C CA . THR A 1 233 ? 0.149 -6.183 -21.970 1.00 94.69 233 THR A CA 1
ATOM 1850 C C . THR A 1 233 ? 0.444 -7.676 -22.183 1.00 94.69 233 THR A C 1
ATOM 1852 O O . THR A 1 233 ? 1.617 -8.054 -22.311 1.00 94.69 233 THR A O 1
ATOM 1855 N N . PRO A 1 234 ? -0.575 -8.557 -22.249 1.00 93.06 234 PRO A N 1
ATOM 1856 C CA . PRO A 1 234 ? -0.352 -9.986 -22.438 1.00 93.06 234 PRO A CA 1
ATOM 1857 C C . PRO A 1 234 ? 0.362 -10.278 -23.762 1.00 93.06 234 PRO A C 1
ATOM 1859 O O . PRO A 1 234 ? 0.080 -9.672 -24.791 1.00 93.06 234 PRO A O 1
ATOM 1862 N N . GLY A 1 235 ? 1.296 -11.229 -23.744 1.00 91.38 235 GLY A N 1
ATOM 1863 C CA . GLY A 1 235 ? 2.039 -11.646 -24.941 1.00 91.38 235 GLY A CA 1
ATOM 1864 C C . GLY A 1 235 ? 3.255 -10.779 -25.285 1.00 91.38 235 GLY A C 1
ATOM 1865 O O . GLY A 1 235 ? 4.101 -11.216 -26.065 1.00 91.38 235 GLY A O 1
ATOM 1866 N N . VAL A 1 236 ? 3.395 -9.595 -24.682 1.00 94.75 236 VAL A N 1
ATOM 1867 C CA . VAL A 1 236 ? 4.552 -8.721 -24.910 1.00 94.75 236 VAL A CA 1
ATOM 1868 C C . VAL A 1 236 ? 5.768 -9.239 -24.144 1.00 94.75 236 VAL A C 1
ATOM 1870 O O . VAL A 1 236 ? 5.710 -9.511 -22.944 1.00 94.75 236 VAL A O 1
ATOM 1873 N N . ARG A 1 237 ? 6.891 -9.369 -24.856 1.00 95.12 237 ARG A N 1
ATOM 1874 C CA . ARG A 1 237 ? 8.191 -9.738 -24.290 1.00 95.12 237 ARG A CA 1
ATOM 1875 C C . ARG A 1 237 ? 8.996 -8.477 -24.015 1.00 95.12 237 ARG A C 1
ATOM 1877 O O . ARG A 1 237 ? 9.296 -7.739 -24.944 1.00 95.12 237 ARG A O 1
ATOM 1884 N N . LEU A 1 238 ? 9.353 -8.278 -22.753 1.00 95.31 238 LEU A N 1
ATOM 1885 C CA . LEU A 1 238 ? 10.092 -7.127 -22.256 1.00 95.31 238 LEU A CA 1
ATOM 1886 C C . LEU A 1 238 ? 11.528 -7.524 -21.927 1.00 95.31 238 LEU A C 1
ATOM 1888 O O . LEU A 1 238 ? 11.784 -8.498 -21.208 1.00 95.31 238 LEU A O 1
ATOM 1892 N N . ARG A 1 239 ? 12.466 -6.734 -22.426 1.00 94.50 239 ARG A N 1
ATOM 1893 C CA . ARG A 1 239 ? 13.889 -6.802 -22.123 1.00 94.50 239 ARG A CA 1
ATOM 1894 C C . ARG A 1 239 ? 14.334 -5.509 -21.482 1.00 94.50 239 ARG A C 1
ATOM 1896 O O . ARG A 1 239 ? 13.745 -4.448 -21.662 1.00 94.50 239 ARG A O 1
ATOM 1903 N N . SER A 1 240 ? 15.416 -5.592 -20.731 1.00 92.88 240 SER A N 1
ATOM 1904 C CA . SER A 1 240 ? 15.939 -4.426 -20.049 1.00 92.88 240 SER A CA 1
ATOM 1905 C C . SER A 1 240 ? 16.521 -3.397 -21.023 1.00 92.88 240 SER A C 1
ATOM 1907 O O . SER A 1 240 ? 16.546 -2.223 -20.676 1.00 92.88 240 SER A O 1
ATOM 1909 N N . SER A 1 241 ? 16.984 -3.804 -22.204 1.00 92.81 241 SER A N 1
ATOM 1910 C CA . SER A 1 241 ? 17.534 -2.935 -23.246 1.00 92.81 241 SER A CA 1
ATOM 1911 C C . SER A 1 241 ? 16.484 -2.330 -24.175 1.00 92.81 241 SER A C 1
ATOM 1913 O O . SER A 1 241 ? 16.853 -1.529 -25.029 1.00 92.81 241 SER A O 1
ATOM 1915 N N . ASP A 1 242 ? 15.217 -2.745 -24.084 1.00 94.50 242 ASP A N 1
ATOM 1916 C CA . ASP A 1 242 ? 14.170 -2.202 -24.949 1.00 94.50 242 ASP A CA 1
ATOM 1917 C C . ASP A 1 242 ? 14.020 -0.694 -24.698 1.00 94.50 242 ASP A C 1
ATOM 1919 O O . ASP A 1 242 ? 14.071 -0.239 -23.552 1.00 94.50 242 ASP A O 1
ATOM 1923 N N . GLU A 1 243 ? 13.822 0.077 -25.768 1.00 95.56 243 GLU A N 1
ATOM 1924 C CA . GLU A 1 243 ? 13.739 1.543 -25.720 1.00 95.56 243 GLU A CA 1
ATOM 1925 C C . GLU A 1 243 ? 12.667 2.012 -24.728 1.00 95.56 243 GLU A C 1
ATOM 1927 O O . GLU A 1 243 ? 12.978 2.742 -23.790 1.00 95.56 243 GLU A O 1
ATOM 1932 N N . ALA A 1 244 ? 11.457 1.451 -24.819 1.00 94.69 244 ALA A N 1
ATOM 1933 C CA . ALA A 1 244 ? 10.359 1.739 -23.894 1.00 94.69 244 ALA A CA 1
ATOM 1934 C C . ALA A 1 244 ? 10.711 1.450 -22.419 1.00 94.69 244 ALA A C 1
ATOM 1936 O O . ALA A 1 244 ? 10.288 2.169 -21.515 1.00 94.69 244 ALA A O 1
ATOM 1937 N N . MET A 1 245 ? 11.521 0.420 -22.144 1.00 96.69 245 MET A N 1
ATOM 1938 C CA . MET A 1 245 ? 11.957 0.104 -20.779 1.00 96.69 245 MET A CA 1
ATOM 1939 C C . MET A 1 245 ? 13.018 1.096 -20.277 1.00 96.69 245 MET A C 1
ATOM 1941 O O . MET A 1 245 ? 13.034 1.444 -19.093 1.00 96.69 245 MET A O 1
ATOM 1945 N N . GLN A 1 246 ? 13.899 1.579 -21.155 1.00 97.44 246 GLN A N 1
ATOM 1946 C CA . GLN A 1 246 ? 14.865 2.625 -20.811 1.00 97.44 246 GLN A CA 1
ATOM 1947 C C . GLN A 1 246 ? 14.180 3.975 -20.576 1.00 97.44 246 GLN A C 1
ATOM 1949 O O . GLN A 1 246 ? 14.500 4.648 -19.595 1.00 97.44 246 GLN A O 1
ATOM 1954 N N . GLU A 1 247 ? 13.194 4.329 -21.399 1.00 96.62 247 GLU A N 1
ATOM 1955 C CA . GLU A 1 247 ? 12.347 5.510 -21.204 1.00 96.62 247 GLU A CA 1
ATOM 1956 C C . GLU A 1 247 ? 11.589 5.438 -19.875 1.00 96.62 247 GLU A C 1
ATOM 1958 O O . GLU A 1 247 ? 11.667 6.366 -19.066 1.00 96.62 247 GLU A O 1
ATOM 1963 N N . PHE A 1 248 ? 10.957 4.296 -19.585 1.00 96.88 248 PHE A N 1
ATOM 1964 C CA . PHE A 1 248 ? 10.310 4.033 -18.300 1.00 96.88 248 PHE A CA 1
ATOM 1965 C C . PHE A 1 248 ? 11.272 4.238 -17.121 1.00 96.88 248 PHE A C 1
ATOM 1967 O O . PHE A 1 248 ? 10.938 4.911 -16.143 1.00 96.88 248 PHE A O 1
ATOM 1974 N N . LYS A 1 249 ? 12.503 3.712 -17.208 1.00 97.62 249 LYS A N 1
ATOM 1975 C CA . LYS A 1 249 ? 13.528 3.930 -16.175 1.00 97.62 249 LYS A CA 1
ATOM 1976 C C . LYS A 1 249 ? 13.894 5.407 -16.037 1.00 97.62 249 LYS A C 1
ATOM 1978 O O . LYS A 1 249 ? 14.019 5.882 -14.907 1.00 97.62 249 LYS A O 1
ATOM 1983 N N . ALA A 1 250 ? 14.098 6.121 -17.141 1.00 97.38 250 ALA A N 1
ATOM 1984 C CA . ALA A 1 250 ? 14.444 7.539 -17.115 1.00 97.38 250 ALA A CA 1
ATOM 1985 C C . ALA A 1 250 ? 13.341 8.364 -16.433 1.00 97.38 250 ALA A C 1
ATOM 1987 O O . ALA A 1 250 ? 13.627 9.187 -15.558 1.00 97.38 250 ALA A O 1
ATOM 1988 N N . LEU A 1 251 ? 12.079 8.073 -16.752 1.00 96.00 251 LEU A N 1
ATOM 1989 C CA . LEU A 1 251 ? 10.922 8.715 -16.139 1.00 96.00 251 LEU A CA 1
ATOM 1990 C C . LEU A 1 251 ? 10.808 8.377 -14.643 1.00 96.00 251 LEU A C 1
ATOM 1992 O O . LEU A 1 251 ? 10.659 9.266 -13.803 1.00 96.00 251 LEU A O 1
ATOM 1996 N N . ALA A 1 252 ? 10.994 7.112 -14.269 1.00 96.12 252 ALA A N 1
ATOM 1997 C CA . ALA A 1 252 ? 10.990 6.697 -12.870 1.00 96.12 252 ALA A CA 1
ATOM 1998 C C . ALA A 1 252 ? 12.129 7.346 -12.054 1.00 96.12 252 ALA A C 1
ATOM 2000 O O . ALA A 1 252 ? 11.939 7.715 -10.892 1.00 96.12 252 ALA A O 1
ATOM 2001 N N . LEU A 1 253 ? 13.309 7.546 -12.653 1.00 96.75 253 LEU A N 1
ATOM 2002 C CA . LEU A 1 253 ? 14.419 8.274 -12.029 1.00 96.75 253 LEU A CA 1
ATOM 2003 C C . LEU A 1 253 ? 14.097 9.758 -11.834 1.00 96.75 253 LEU A C 1
ATOM 2005 O O . LEU A 1 253 ? 14.378 10.293 -10.758 1.00 96.75 253 LEU A O 1
ATOM 2009 N N . LYS A 1 254 ? 13.461 10.398 -12.824 1.00 94.56 254 LYS A N 1
ATOM 2010 C CA . LYS A 1 254 ? 12.977 11.785 -12.732 1.00 94.56 254 LYS A CA 1
ATOM 2011 C C . LYS A 1 254 ? 12.018 11.963 -11.550 1.00 94.56 254 LYS A C 1
ATOM 2013 O O . LYS A 1 254 ? 12.136 12.932 -10.804 1.00 94.56 254 LYS A O 1
ATOM 2018 N N . HIS A 1 255 ? 11.131 10.994 -11.315 1.00 91.00 255 HIS A N 1
ATOM 2019 C CA . HIS A 1 255 ? 10.125 11.045 -10.246 1.00 91.00 255 HIS A CA 1
ATOM 2020 C C . HIS A 1 255 ? 10.524 10.325 -8.942 1.00 91.00 255 HIS A C 1
ATOM 2022 O O . HIS A 1 255 ? 9.696 10.180 -8.040 1.00 91.00 255 HIS A O 1
ATOM 2028 N N . ARG A 1 256 ? 11.792 9.914 -8.770 1.00 91.56 256 ARG A N 1
ATOM 2029 C CA . ARG A 1 256 ? 12.249 9.054 -7.652 1.00 91.56 256 ARG A CA 1
ATOM 2030 C C . ARG A 1 256 ? 11.877 9.546 -6.248 1.00 91.56 256 ARG A C 1
ATOM 2032 O O . ARG A 1 256 ? 11.601 8.734 -5.368 1.00 91.56 256 ARG A O 1
ATOM 2039 N N . HIS A 1 257 ? 11.879 10.860 -6.021 1.00 86.56 257 HIS A N 1
ATOM 2040 C CA . HIS A 1 257 ? 11.549 11.445 -4.716 1.00 86.56 257 HIS A CA 1
ATOM 2041 C C . HIS A 1 257 ? 10.045 11.358 -4.431 1.00 86.56 257 HIS A C 1
ATOM 2043 O O . HIS A 1 257 ? 9.645 11.009 -3.324 1.00 86.56 257 HIS A O 1
ATOM 2049 N N . VAL A 1 258 ? 9.215 11.590 -5.450 1.00 87.75 258 VAL A N 1
ATOM 2050 C CA . VAL A 1 258 ? 7.754 11.470 -5.358 1.00 87.75 258 VAL A CA 1
ATOM 2051 C C . VAL A 1 258 ? 7.356 10.003 -5.176 1.00 87.75 258 VAL A C 1
ATOM 2053 O O . VAL A 1 258 ? 6.567 9.688 -4.289 1.00 87.75 258 VAL A O 1
ATOM 2056 N N . LEU A 1 259 ? 7.993 9.090 -5.918 1.00 90.19 259 LEU A N 1
ATOM 2057 C CA . LEU A 1 259 ? 7.807 7.639 -5.778 1.00 90.19 259 LEU A CA 1
ATOM 2058 C C . LEU A 1 259 ? 8.182 7.144 -4.380 1.00 90.19 259 LEU A C 1
ATOM 2060 O O . LEU A 1 259 ? 7.487 6.305 -3.800 1.00 90.19 259 LEU A O 1
ATOM 2064 N N . LYS A 1 260 ? 9.239 7.713 -3.791 1.00 87.00 260 LYS A N 1
ATOM 2065 C CA . LYS A 1 260 ? 9.593 7.421 -2.405 1.00 87.00 260 LYS A CA 1
ATOM 2066 C C . LYS A 1 260 ? 8.537 7.930 -1.424 1.00 87.00 260 LYS A C 1
ATOM 2068 O O . LYS A 1 260 ? 8.207 7.202 -0.495 1.00 87.00 260 LYS A O 1
ATOM 2073 N N . ASN A 1 261 ? 8.005 9.131 -1.619 1.00 83.00 261 ASN A N 1
ATOM 2074 C CA . ASN A 1 261 ? 7.051 9.727 -0.683 1.00 83.00 261 ASN A CA 1
ATOM 2075 C C . ASN A 1 261 ? 5.672 9.048 -0.722 1.00 83.00 261 ASN A C 1
ATOM 2077 O O . ASN A 1 261 ? 5.105 8.787 0.333 1.00 83.00 261 ASN A O 1
ATOM 2081 N N . TYR A 1 262 ? 5.156 8.729 -1.913 1.00 86.00 262 TYR A N 1
ATOM 2082 C CA . TYR A 1 262 ? 3.780 8.239 -2.088 1.00 86.00 262 TYR A CA 1
ATOM 2083 C C . TYR A 1 262 ? 3.648 6.720 -2.186 1.00 86.00 262 TYR A C 1
ATOM 2085 O O . TYR A 1 262 ? 2.644 6.159 -1.752 1.00 86.00 262 TYR A O 1
ATOM 2093 N N . LEU A 1 263 ? 4.649 6.033 -2.742 1.00 89.62 263 LEU A N 1
ATOM 2094 C CA . LEU A 1 263 ? 4.615 4.573 -2.906 1.00 89.62 263 LEU A CA 1
ATOM 2095 C C . LEU A 1 263 ? 5.584 3.849 -1.970 1.00 89.62 263 LEU A C 1
ATOM 2097 O O . LEU A 1 263 ? 5.591 2.618 -1.921 1.00 89.62 263 LEU A O 1
ATOM 2101 N N . ASN A 1 264 ? 6.406 4.598 -1.225 1.00 89.00 264 ASN A N 1
ATOM 2102 C CA . ASN A 1 264 ? 7.514 4.074 -0.428 1.00 89.00 264 ASN A CA 1
ATOM 2103 C C . ASN A 1 264 ? 8.545 3.282 -1.262 1.00 89.00 264 ASN A C 1
ATOM 2105 O O . ASN A 1 264 ? 9.274 2.440 -0.732 1.00 89.00 264 ASN A O 1
ATOM 2109 N N . VAL A 1 265 ? 8.656 3.578 -2.562 1.00 92.81 265 VAL A N 1
ATOM 2110 C CA . VAL A 1 265 ? 9.571 2.890 -3.484 1.00 92.81 265 VAL A CA 1
ATOM 2111 C C . VAL A 1 265 ? 10.835 3.723 -3.683 1.00 92.81 265 VAL A C 1
ATOM 2113 O O . VAL A 1 265 ? 10.798 4.851 -4.164 1.00 92.81 265 VAL A O 1
ATOM 2116 N N . SER A 1 266 ? 11.987 3.169 -3.301 1.00 92.62 266 SER A N 1
ATOM 2117 C CA . SER A 1 266 ? 13.289 3.791 -3.562 1.00 92.62 266 SER A CA 1
ATOM 2118 C C . SER A 1 266 ? 13.832 3.365 -4.922 1.00 92.62 266 SER A C 1
ATOM 2120 O O . SER A 1 266 ? 14.052 2.175 -5.152 1.00 92.62 266 SER A O 1
ATOM 2122 N N . ILE A 1 267 ? 14.121 4.348 -5.773 1.00 93.62 267 ILE A N 1
ATOM 2123 C CA . ILE A 1 267 ? 14.686 4.148 -7.110 1.00 93.62 267 ILE A CA 1
ATOM 2124 C C . ILE A 1 267 ? 16.079 4.769 -7.173 1.00 93.62 267 ILE A C 1
ATOM 2126 O O . ILE A 1 267 ? 16.292 5.888 -6.706 1.00 93.62 267 ILE A O 1
ATOM 2130 N N . SER A 1 268 ? 17.033 4.029 -7.737 1.00 94.56 268 SER A N 1
ATOM 2131 C CA . SER A 1 268 ? 18.407 4.477 -7.959 1.00 94.56 268 SER A CA 1
ATOM 2132 C C . SER A 1 268 ? 18.869 4.108 -9.365 1.00 94.56 268 SER A C 1
ATOM 2134 O O . SER A 1 268 ? 18.339 3.188 -9.986 1.00 94.56 268 SER A O 1
ATOM 2136 N N . GLU A 1 269 ? 19.889 4.806 -9.863 1.00 94.81 269 GLU A N 1
ATOM 2137 C CA . GLU A 1 269 ? 20.433 4.607 -11.215 1.00 94.81 269 GLU A CA 1
ATOM 2138 C C . GLU A 1 269 ? 20.996 3.199 -11.440 1.00 94.81 269 GLU A C 1
ATOM 2140 O O . GLU A 1 269 ? 20.978 2.693 -12.564 1.00 94.81 269 GLU A O 1
ATOM 2145 N N . LYS A 1 270 ? 21.435 2.545 -10.356 1.00 95.50 270 LYS A N 1
ATOM 2146 C CA . LYS A 1 270 ? 21.961 1.174 -10.359 1.00 95.50 270 LYS A CA 1
ATOM 2147 C C . LYS A 1 270 ? 20.894 0.126 -10.681 1.00 95.50 270 LYS A C 1
ATOM 2149 O O . LYS A 1 270 ? 21.240 -0.970 -11.107 1.00 95.50 270 LYS A O 1
ATOM 2154 N N . LEU A 1 271 ? 19.614 0.427 -10.454 1.00 96.00 271 LEU A N 1
ATOM 2155 C CA . LEU A 1 271 ? 18.539 -0.512 -10.757 1.00 96.00 271 LEU A CA 1
ATOM 2156 C C . LEU A 1 271 ? 18.345 -0.629 -12.271 1.00 96.00 271 LEU A C 1
ATOM 2158 O O . LEU A 1 271 ? 18.380 0.361 -13.006 1.00 96.00 271 LEU A O 1
ATOM 2162 N N . THR A 1 272 ? 18.112 -1.850 -12.742 1.00 96.00 272 THR A N 1
ATOM 2163 C CA . THR A 1 272 ? 17.693 -2.086 -14.126 1.00 96.00 272 THR A CA 1
ATOM 2164 C C . THR A 1 272 ? 16.238 -1.643 -14.317 1.00 96.00 272 THR A C 1
ATOM 2166 O O . THR A 1 272 ? 15.471 -1.655 -13.350 1.00 96.00 272 THR A O 1
ATOM 2169 N N . PRO A 1 273 ? 15.820 -1.288 -15.545 1.00 97.25 273 PRO A N 1
ATOM 2170 C CA . PRO A 1 273 ? 14.413 -1.066 -15.870 1.00 97.25 273 PRO A CA 1
ATOM 2171 C C . PRO A 1 273 ? 13.463 -2.141 -15.339 1.00 97.25 273 PRO A C 1
ATOM 2173 O O . PRO A 1 273 ? 12.467 -1.819 -14.698 1.00 97.25 273 PRO A O 1
ATOM 2176 N N . ILE A 1 274 ? 13.810 -3.420 -15.520 1.00 96.81 274 ILE A N 1
ATOM 2177 C CA . ILE A 1 274 ? 12.995 -4.534 -15.022 1.00 96.81 274 ILE A CA 1
ATOM 2178 C C . ILE A 1 274 ? 12.940 -4.540 -13.490 1.00 96.81 274 ILE A C 1
ATOM 2180 O O . ILE A 1 274 ? 11.872 -4.742 -12.928 1.00 96.81 274 ILE A O 1
ATOM 2184 N N . ALA A 1 275 ? 14.048 -4.274 -12.789 1.00 97.00 275 ALA A N 1
ATOM 2185 C CA . ALA A 1 275 ? 14.033 -4.209 -11.326 1.00 97.00 275 ALA A CA 1
ATOM 2186 C C . ALA A 1 275 ? 13.156 -3.059 -10.802 1.00 97.00 275 ALA A C 1
ATOM 2188 O O . ALA A 1 275 ? 12.491 -3.209 -9.778 1.00 97.00 275 ALA A O 1
ATOM 2189 N N . ILE A 1 276 ? 13.136 -1.920 -11.502 1.00 97.94 276 ILE A N 1
ATOM 2190 C CA . ILE A 1 276 ? 12.237 -0.803 -11.190 1.00 97.94 276 ILE A CA 1
ATOM 2191 C C . ILE A 1 276 ? 10.781 -1.209 -11.441 1.00 97.94 276 ILE A C 1
ATOM 2193 O O . ILE A 1 276 ? 9.941 -0.995 -10.570 1.00 97.94 276 ILE A O 1
ATOM 2197 N N . ALA A 1 277 ? 10.500 -1.844 -12.583 1.00 97.75 277 ALA A N 1
ATOM 2198 C CA . ALA A 1 277 ? 9.168 -2.332 -12.922 1.00 97.75 277 ALA A CA 1
ATOM 2199 C C . ALA A 1 277 ? 8.642 -3.306 -11.863 1.00 97.75 277 ALA A C 1
ATOM 2201 O O . ALA A 1 277 ? 7.555 -3.094 -11.346 1.00 97.75 277 ALA A O 1
ATOM 2202 N N . GLN A 1 278 ? 9.433 -4.306 -11.457 1.00 97.44 278 GLN A N 1
ATOM 2203 C CA . GLN A 1 278 ? 9.028 -5.265 -10.422 1.00 97.44 278 GLN A CA 1
ATOM 2204 C C . GLN A 1 278 ? 8.679 -4.571 -9.097 1.00 97.44 278 GLN A C 1
ATOM 2206 O O . GLN A 1 278 ? 7.640 -4.861 -8.518 1.00 97.44 278 GLN A O 1
ATOM 2211 N N . LYS A 1 279 ? 9.490 -3.598 -8.650 1.00 97.31 279 LYS A N 1
ATOM 2212 C CA . LYS A 1 279 ? 9.215 -2.826 -7.422 1.00 97.31 279 LYS A CA 1
ATOM 2213 C C . LYS A 1 279 ? 7.909 -2.032 -7.479 1.00 97.31 279 LYS A C 1
ATOM 2215 O O . LYS A 1 279 ? 7.288 -1.809 -6.445 1.00 97.31 279 LYS A O 1
ATOM 2220 N N . LEU A 1 280 ? 7.541 -1.530 -8.657 1.00 97.50 280 LEU A N 1
ATOM 2221 C CA . LEU A 1 280 ? 6.313 -0.757 -8.842 1.00 97.50 280 LEU A CA 1
ATOM 2222 C C . LEU A 1 280 ? 5.097 -1.669 -9.024 1.00 97.50 280 LEU A C 1
ATOM 2224 O O . LEU A 1 280 ? 4.056 -1.401 -8.436 1.00 97.50 280 LEU A O 1
ATOM 2228 N N . LEU A 1 281 ? 5.240 -2.774 -9.756 1.00 97.69 281 LEU A N 1
ATOM 2229 C CA . LEU A 1 281 ? 4.193 -3.782 -9.925 1.00 97.69 281 LEU A CA 1
ATOM 2230 C C . LEU A 1 281 ? 3.839 -4.484 -8.604 1.00 97.69 281 LEU A C 1
ATOM 2232 O O . LEU A 1 281 ? 2.669 -4.757 -8.349 1.00 97.69 281 LEU A O 1
ATOM 2236 N N . GLU A 1 282 ? 4.806 -4.662 -7.704 1.00 96.38 282 GLU A N 1
ATOM 2237 C CA . GLU A 1 282 ? 4.573 -5.160 -6.342 1.00 96.38 282 GLU A CA 1
ATOM 2238 C C . GLU A 1 282 ? 3.571 -4.285 -5.560 1.00 96.38 282 GLU A C 1
ATOM 2240 O O . GLU A 1 282 ? 2.854 -4.771 -4.686 1.00 96.38 282 GLU A O 1
ATOM 2245 N N . LYS A 1 283 ? 3.438 -2.990 -5.894 1.00 96.25 283 LYS A N 1
ATOM 2246 C CA . LYS A 1 283 ? 2.450 -2.101 -5.256 1.00 96.25 283 LYS A CA 1
ATOM 2247 C C . LYS A 1 283 ? 1.002 -2.432 -5.605 1.00 96.25 283 LYS A C 1
ATOM 2249 O O . LYS A 1 283 ? 0.118 -1.988 -4.878 1.00 96.25 283 LYS A O 1
ATOM 2254 N N . ILE A 1 284 ? 0.782 -3.194 -6.669 1.00 96.56 284 ILE A N 1
ATOM 2255 C CA . ILE A 1 284 ? -0.529 -3.647 -7.149 1.00 96.56 284 ILE A CA 1
ATOM 2256 C C . ILE A 1 284 ? -0.630 -5.182 -7.168 1.00 96.56 284 ILE A C 1
ATOM 2258 O O . ILE A 1 284 ? -1.494 -5.742 -7.840 1.00 96.56 284 ILE A O 1
ATOM 2262 N N . ASP A 1 285 ? 0.264 -5.853 -6.430 1.00 96.38 285 ASP A N 1
ATOM 2263 C CA . ASP A 1 285 ? 0.373 -7.313 -6.356 1.00 96.38 285 ASP A CA 1
ATOM 2264 C C . ASP A 1 285 ? 0.471 -7.973 -7.742 1.00 96.38 285 ASP A C 1
ATOM 2266 O O . ASP A 1 285 ? -0.239 -8.919 -8.070 1.00 96.38 285 ASP A O 1
ATOM 2270 N N . LEU A 1 286 ? 1.310 -7.413 -8.615 1.00 96.94 286 LEU A N 1
ATOM 2271 C CA . LEU A 1 286 ? 1.610 -7.968 -9.932 1.00 96.94 286 LEU A CA 1
ATOM 2272 C C . LEU A 1 286 ? 3.119 -8.109 -10.114 1.00 96.94 286 LEU A C 1
ATOM 2274 O O . LEU A 1 286 ? 3.921 -7.496 -9.409 1.00 96.94 286 LEU A O 1
ATOM 2278 N N . LYS A 1 287 ? 3.522 -8.925 -11.089 1.00 96.50 287 LYS A N 1
ATOM 2279 C CA . LYS A 1 287 ? 4.932 -9.126 -11.436 1.00 96.50 287 LYS A CA 1
ATOM 2280 C C . LYS A 1 287 ? 5.102 -9.517 -12.894 1.00 96.50 287 LYS A C 1
ATOM 2282 O O . LYS A 1 287 ? 4.203 -10.086 -13.513 1.00 96.50 287 LYS A O 1
ATOM 2287 N N . LEU A 1 288 ? 6.298 -9.278 -13.421 1.00 97.00 288 LEU A N 1
ATOM 2288 C CA . LEU A 1 288 ? 6.706 -9.839 -14.707 1.00 97.00 288 LEU A CA 1
ATOM 2289 C C . LEU A 1 288 ? 7.339 -11.216 -14.488 1.00 97.00 288 LEU A C 1
ATOM 2291 O O . LEU A 1 288 ? 8.234 -11.376 -13.655 1.00 97.00 288 LEU A O 1
ATOM 2295 N N . SER A 1 289 ? 6.898 -12.208 -15.252 1.00 96.50 289 SER A N 1
ATOM 2296 C CA . SER A 1 289 ? 7.426 -13.571 -15.213 1.00 96.50 289 SER A CA 1
ATOM 2297 C C . SER A 1 289 ? 8.612 -13.711 -16.160 1.00 96.50 289 SER A C 1
ATOM 2299 O O . SER A 1 289 ? 8.565 -13.258 -17.302 1.00 96.50 289 SER A O 1
ATOM 2301 N N . TYR A 1 290 ? 9.689 -14.342 -15.699 1.00 96.12 290 TYR A N 1
ATOM 2302 C CA . TYR A 1 290 ? 10.834 -14.668 -16.548 1.00 96.12 290 TYR A CA 1
ATOM 2303 C C . TYR A 1 290 ? 10.455 -15.780 -17.535 1.00 96.12 290 TYR A C 1
ATOM 2305 O O . TYR A 1 290 ? 9.981 -16.835 -17.119 1.00 96.12 290 TYR A O 1
ATOM 2313 N N . VAL A 1 291 ? 10.689 -15.557 -18.831 1.00 94.75 291 VAL A N 1
ATOM 2314 C CA . VAL A 1 291 ? 10.330 -16.512 -19.899 1.00 94.75 291 VAL A CA 1
ATOM 2315 C C . VAL A 1 291 ? 11.537 -17.107 -20.620 1.00 94.75 291 VAL A C 1
ATOM 2317 O O . VAL A 1 291 ? 11.403 -18.104 -21.325 1.00 94.75 291 VAL A O 1
ATOM 2320 N N . GLY A 1 292 ? 12.731 -16.536 -20.453 1.00 93.00 292 GLY A N 1
ATOM 2321 C CA . GLY A 1 292 ? 13.945 -17.087 -21.049 1.00 93.00 292 GLY A CA 1
ATOM 2322 C C . GLY A 1 292 ? 15.065 -16.072 -21.216 1.00 93.00 292 GLY A C 1
ATOM 2323 O O . GLY A 1 292 ? 15.012 -14.961 -20.693 1.00 93.00 292 GLY A O 1
ATOM 2324 N N . ARG A 1 293 ? 16.095 -16.463 -21.970 1.00 91.56 293 ARG A N 1
ATOM 2325 C CA . ARG A 1 293 ? 17.212 -15.594 -22.359 1.00 91.56 293 ARG A CA 1
ATOM 2326 C C . ARG A 1 293 ? 17.311 -15.507 -23.870 1.00 91.56 293 ARG A C 1
ATOM 2328 O O . ARG A 1 293 ? 17.099 -16.503 -24.557 1.00 91.56 293 ARG A O 1
ATOM 2335 N N . LEU A 1 294 ? 17.686 -14.337 -24.365 1.00 87.56 294 LEU A N 1
ATOM 2336 C CA . LEU A 1 294 ? 17.912 -14.079 -25.781 1.00 87.56 294 LEU A CA 1
ATOM 2337 C C . LEU A 1 294 ? 19.313 -13.488 -25.980 1.00 87.56 294 LEU A C 1
ATOM 2339 O O . LEU A 1 294 ? 19.792 -12.755 -25.120 1.00 87.56 294 LEU A O 1
ATOM 2343 N N . GLY A 1 295 ? 19.978 -13.826 -27.087 1.00 83.31 295 GLY A N 1
ATOM 2344 C CA . GLY A 1 295 ? 21.317 -13.324 -27.426 1.00 83.31 295 GLY A CA 1
ATOM 2345 C C . GLY A 1 295 ? 22.425 -14.385 -27.439 1.00 83.31 295 GLY A C 1
ATOM 2346 O O . GLY A 1 295 ? 22.229 -15.544 -27.062 1.00 83.31 295 GLY A O 1
ATOM 2347 N N . SER A 1 296 ? 23.603 -13.983 -27.920 1.00 78.38 296 SER A N 1
ATOM 2348 C CA . SER A 1 296 ? 24.815 -14.814 -27.978 1.00 78.38 296 SER A CA 1
ATOM 2349 C C . SER A 1 296 ? 25.457 -14.967 -26.593 1.00 78.38 296 SER A C 1
ATOM 2351 O O . SER A 1 296 ? 25.081 -14.265 -25.661 1.00 78.38 296 SER A O 1
ATOM 2353 N N . ARG A 1 297 ? 26.416 -15.897 -26.433 1.00 75.00 297 ARG A N 1
ATOM 2354 C CA . ARG A 1 297 ? 27.035 -16.260 -25.137 1.00 75.00 297 ARG A CA 1
ATOM 2355 C C . ARG A 1 297 ? 27.492 -15.053 -24.303 1.00 75.00 297 ARG A C 1
ATOM 2357 O O . ARG A 1 297 ? 27.298 -15.095 -23.092 1.00 75.00 297 ARG A O 1
ATOM 2364 N N . ASP A 1 298 ? 27.989 -14.004 -24.954 1.00 78.44 298 ASP A N 1
ATOM 2365 C CA . ASP A 1 298 ? 28.551 -12.818 -24.296 1.00 78.44 298 ASP A CA 1
ATOM 2366 C C . ASP A 1 298 ? 27.558 -11.648 -24.154 1.00 78.44 298 ASP A C 1
ATOM 2368 O O . ASP A 1 298 ? 27.809 -10.737 -23.377 1.00 78.44 298 ASP A O 1
ATOM 2372 N N . ASN A 1 299 ? 26.402 -11.695 -24.831 1.00 80.50 299 ASN A N 1
ATOM 2373 C CA . ASN A 1 299 ? 25.359 -10.656 -24.798 1.00 80.50 299 ASN A CA 1
ATOM 2374 C C . ASN A 1 299 ? 23.973 -11.265 -24.516 1.00 80.50 299 ASN A C 1
ATOM 2376 O O . ASN A 1 299 ? 22.994 -10.973 -25.204 1.00 80.50 299 ASN A O 1
ATOM 2380 N N . ARG A 1 300 ? 23.890 -12.173 -23.533 1.00 86.12 300 ARG A N 1
ATOM 2381 C CA . ARG A 1 300 ? 22.615 -12.787 -23.132 1.00 86.12 300 ARG A CA 1
ATOM 2382 C C . ARG A 1 300 ? 21.816 -11.833 -22.264 1.00 86.12 300 ARG A C 1
ATOM 2384 O O . ARG A 1 300 ? 22.291 -11.402 -21.218 1.00 86.12 300 ARG A O 1
ATOM 2391 N N . GLU A 1 301 ? 20.563 -11.633 -22.627 1.00 90.69 301 GLU A N 1
ATOM 2392 C CA . GLU A 1 301 ? 19.630 -10.824 -21.862 1.00 90.69 301 GLU A CA 1
ATOM 2393 C C . GLU A 1 301 ? 18.413 -11.639 -21.427 1.00 90.69 301 GLU A C 1
ATOM 2395 O O . GLU A 1 301 ? 17.888 -12.457 -22.185 1.00 90.69 301 GLU A O 1
ATOM 2400 N N . CYS A 1 302 ? 17.970 -11.431 -20.187 1.00 93.50 302 CYS A N 1
ATOM 2401 C CA . CYS A 1 302 ? 16.746 -12.029 -19.668 1.00 93.50 302 CYS A CA 1
ATOM 2402 C C . CYS A 1 302 ? 15.511 -11.366 -20.290 1.00 93.50 302 CYS A C 1
ATOM 2404 O O . CYS A 1 302 ? 15.413 -10.142 -20.346 1.00 93.50 302 CYS A O 1
ATOM 2406 N N . VAL A 1 303 ? 14.551 -12.192 -20.688 1.00 95.62 303 VAL A N 1
ATOM 2407 C CA . VAL A 1 303 ? 13.273 -11.785 -21.265 1.00 95.62 303 VAL A CA 1
ATOM 2408 C C . VAL A 1 303 ? 12.174 -12.056 -20.247 1.00 95.62 303 VAL A C 1
ATOM 2410 O O . VAL A 1 303 ? 12.122 -13.136 -19.648 1.00 95.62 303 VAL A O 1
ATOM 2413 N N . TYR A 1 304 ? 11.289 -11.082 -20.076 1.00 97.19 304 TYR A N 1
ATOM 2414 C CA . TYR A 1 304 ? 10.169 -11.133 -19.148 1.00 97.19 304 TYR A CA 1
ATOM 2415 C C . TYR A 1 304 ? 8.848 -10.926 -19.881 1.00 97.19 304 TYR A C 1
ATOM 2417 O O . TYR A 1 304 ? 8.810 -10.334 -20.955 1.00 97.19 304 TYR A O 1
ATOM 2425 N N . GLN A 1 305 ? 7.760 -11.413 -19.302 1.00 96.81 305 GLN A N 1
ATOM 2426 C CA . GLN A 1 305 ? 6.417 -11.266 -19.844 1.00 96.81 305 GLN A CA 1
ATOM 2427 C C . GLN A 1 305 ? 5.410 -11.188 -18.699 1.00 96.81 305 GLN A C 1
ATOM 2429 O O . GLN A 1 305 ? 5.575 -11.844 -17.668 1.00 96.81 305 GLN A O 1
ATOM 2434 N N . PHE A 1 306 ? 4.349 -10.410 -18.882 1.00 97.31 306 PHE A N 1
ATOM 2435 C CA . PHE A 1 306 ? 3.235 -10.424 -17.949 1.00 97.31 306 PHE A CA 1
ATOM 2436 C C . PHE A 1 306 ? 2.377 -11.685 -18.112 1.00 97.31 306 PHE A C 1
ATOM 2438 O O . PHE A 1 306 ? 1.998 -12.067 -19.223 1.00 97.31 306 PHE A O 1
ATOM 2445 N N . VAL A 1 307 ? 2.063 -12.313 -16.980 1.00 95.38 307 VAL A N 1
ATOM 2446 C CA . VAL A 1 307 ? 1.103 -13.411 -16.871 1.00 95.38 307 VAL A CA 1
ATOM 2447 C C . VAL A 1 307 ? 0.098 -12.993 -15.812 1.00 95.38 307 VAL A C 1
ATOM 2449 O O . VAL A 1 307 ? 0.488 -12.747 -14.671 1.00 95.38 307 VAL A O 1
ATOM 2452 N N . ALA A 1 308 ? -1.171 -12.884 -16.202 1.00 93.44 308 ALA A N 1
ATOM 2453 C CA . ALA A 1 308 ? -2.232 -12.521 -15.276 1.00 93.44 308 ALA A CA 1
ATOM 2454 C C . ALA A 1 308 ? -2.327 -13.567 -14.148 1.00 93.44 308 ALA A C 1
ATOM 2456 O O . ALA A 1 308 ? -2.326 -14.769 -14.440 1.00 93.44 308 ALA A O 1
ATOM 2457 N N . PRO A 1 309 ? -2.363 -13.141 -12.874 1.00 94.06 309 PRO A N 1
ATOM 2458 C CA . PRO A 1 309 ? -2.540 -14.062 -11.763 1.00 94.06 309 PRO A CA 1
ATOM 2459 C C . PRO A 1 309 ? -3.965 -14.624 -11.758 1.00 94.06 309 PRO A C 1
ATOM 2461 O O . PRO A 1 309 ? -4.911 -13.963 -12.177 1.00 94.06 309 PRO A O 1
ATOM 2464 N N . ASN A 1 310 ? -4.113 -15.845 -11.250 1.00 92.88 310 ASN A N 1
ATOM 2465 C CA . ASN A 1 310 ? -5.413 -16.458 -10.995 1.00 92.88 310 ASN A CA 1
ATOM 2466 C C . ASN A 1 310 ? -5.660 -16.484 -9.481 1.00 92.88 310 ASN A C 1
ATOM 2468 O O . ASN A 1 310 ? -5.385 -17.483 -8.821 1.00 92.88 310 ASN A O 1
ATOM 2472 N N . ASP A 1 311 ? -6.093 -15.353 -8.927 1.00 92.19 311 ASP A N 1
ATOM 2473 C CA . ASP A 1 311 ? -6.179 -15.127 -7.479 1.00 92.19 311 ASP A CA 1
ATOM 2474 C C . ASP A 1 311 ? -7.515 -14.529 -7.016 1.00 92.19 311 ASP A C 1
ATOM 2476 O O . ASP A 1 311 ? -7.598 -14.046 -5.893 1.00 92.19 311 ASP A O 1
ATOM 2480 N N . GLN A 1 312 ? -8.560 -14.610 -7.849 1.00 92.88 312 GLN A N 1
ATOM 2481 C CA . GLN A 1 312 ? -9.916 -14.080 -7.616 1.00 92.88 312 GLN A CA 1
ATOM 2482 C C . GLN A 1 312 ? -10.059 -12.547 -7.640 1.00 92.88 312 GLN A C 1
ATOM 2484 O O . GLN A 1 312 ? -11.169 -12.053 -7.422 1.00 92.88 312 GLN A O 1
ATOM 2489 N N . ARG A 1 313 ? -9.002 -11.780 -7.958 1.00 95.75 313 ARG A N 1
ATOM 2490 C CA . ARG A 1 313 ? -9.093 -10.307 -8.011 1.00 95.75 313 ARG A CA 1
ATOM 2491 C C . ARG A 1 313 ? -10.182 -9.791 -8.952 1.00 95.75 313 ARG A C 1
ATOM 2493 O O . ARG A 1 313 ? -10.845 -8.818 -8.616 1.00 95.75 313 ARG A O 1
ATOM 2500 N N . ASP A 1 314 ? -10.416 -10.468 -10.075 1.00 95.38 314 ASP A N 1
ATOM 2501 C CA . ASP A 1 314 ? -11.434 -10.065 -11.052 1.00 95.38 314 ASP A CA 1
ATOM 2502 C C . ASP A 1 314 ? -12.849 -10.148 -10.460 1.00 95.38 314 ASP A C 1
ATOM 2504 O O . ASP A 1 314 ? -13.662 -9.245 -10.654 1.00 95.38 314 ASP A O 1
ATOM 2508 N N . SER A 1 315 ? -13.127 -11.190 -9.667 1.00 96.06 315 SER A N 1
ATOM 2509 C CA . SER A 1 315 ? -14.397 -11.337 -8.949 1.00 96.06 315 SER A CA 1
ATOM 2510 C C . SER A 1 315 ? -14.586 -10.223 -7.919 1.00 96.06 315 SER A C 1
ATOM 2512 O O . SER A 1 315 ? -15.657 -9.625 -7.855 1.00 96.06 315 SER A O 1
ATOM 2514 N N . ILE A 1 316 ? -13.538 -9.913 -7.147 1.00 97.81 316 ILE A N 1
ATOM 2515 C CA . ILE A 1 316 ? -13.551 -8.834 -6.147 1.00 97.81 316 ILE A CA 1
ATOM 2516 C C . ILE A 1 316 ? -13.778 -7.478 -6.827 1.00 97.81 316 ILE A C 1
ATOM 2518 O O . ILE A 1 316 ? -14.600 -6.683 -6.376 1.00 97.81 316 ILE A O 1
ATOM 2522 N N . PHE A 1 317 ? -13.095 -7.215 -7.943 1.00 98.12 317 PHE A N 1
ATOM 2523 C CA . PHE A 1 317 ? -13.265 -5.969 -8.686 1.00 98.12 317 PHE A CA 1
ATOM 2524 C C . PHE A 1 317 ? -14.668 -5.828 -9.266 1.00 98.12 317 PHE A C 1
ATOM 2526 O O . PHE A 1 317 ? -15.206 -4.725 -9.252 1.00 98.12 317 PHE A O 1
ATOM 2533 N N . GLY A 1 318 ? -15.278 -6.925 -9.723 1.00 97.69 318 GLY A N 1
ATOM 2534 C CA . GLY A 1 318 ? -16.674 -6.929 -10.151 1.00 97.69 318 GLY A CA 1
ATOM 2535 C C . GLY A 1 318 ? -17.630 -6.499 -9.034 1.00 97.69 318 GLY A C 1
ATOM 2536 O O . GLY A 1 318 ? -18.517 -5.683 -9.274 1.00 97.69 318 GLY A O 1
ATOM 2537 N N . GLN A 1 319 ? -17.422 -6.983 -7.805 1.00 97.50 319 GLN A N 1
ATOM 2538 C CA . GLN A 1 319 ? -18.235 -6.578 -6.649 1.00 97.50 319 GLN A CA 1
ATOM 2539 C C . GLN A 1 319 ? -18.043 -5.097 -6.306 1.00 97.50 319 GLN A C 1
ATOM 2541 O O . GLN A 1 319 ? -19.016 -4.344 -6.238 1.00 97.50 319 GLN A O 1
ATOM 2546 N N . TRP A 1 320 ? -16.789 -4.642 -6.207 1.00 97.75 320 TRP A N 1
ATOM 2547 C CA . TRP A 1 320 ? -16.489 -3.237 -5.921 1.00 97.75 320 TRP A CA 1
ATOM 2548 C C . TRP A 1 320 ? -17.036 -2.282 -6.981 1.00 97.75 320 TRP A C 1
ATOM 2550 O O . TRP A 1 320 ? -17.561 -1.228 -6.624 1.00 97.75 320 TRP A O 1
ATOM 2560 N N . LEU A 1 321 ? -16.961 -2.659 -8.260 1.00 97.69 321 LEU A N 1
ATOM 2561 C CA . LEU A 1 321 ? -17.530 -1.879 -9.354 1.00 97.69 321 LEU A CA 1
ATOM 2562 C C . LEU A 1 321 ? -19.048 -1.755 -9.208 1.00 97.69 321 LEU A C 1
ATOM 2564 O O . LEU A 1 321 ? -19.573 -0.645 -9.227 1.00 97.69 321 LEU A O 1
ATOM 2568 N N . ASN A 1 322 ? -19.747 -2.869 -8.967 1.00 96.50 322 ASN A N 1
ATOM 2569 C CA . ASN A 1 322 ? -21.196 -2.864 -8.753 1.00 96.50 322 ASN A CA 1
ATOM 2570 C C . ASN A 1 322 ? -21.602 -1.964 -7.575 1.00 96.50 322 ASN A C 1
ATOM 2572 O O . ASN A 1 322 ? -22.576 -1.212 -7.678 1.00 96.50 322 ASN A O 1
ATOM 2576 N N . ARG A 1 323 ? -20.857 -2.015 -6.461 1.00 95.06 323 ARG A N 1
ATOM 2577 C CA . ARG A 1 323 ? -21.082 -1.146 -5.295 1.00 95.06 323 ARG A CA 1
ATOM 2578 C C . ARG A 1 323 ? -20.898 0.328 -5.646 1.00 95.06 323 ARG A C 1
ATOM 2580 O O . ARG A 1 323 ? -21.728 1.165 -5.274 1.00 95.06 323 ARG A O 1
ATOM 2587 N N . ASP A 1 324 ? -19.801 0.661 -6.316 1.00 95.94 324 ASP A N 1
ATOM 2588 C CA . ASP A 1 324 ? -19.463 2.046 -6.635 1.00 95.94 324 ASP A CA 1
ATOM 2589 C C . ASP A 1 324 ? -20.468 2.627 -7.656 1.00 95.94 324 ASP A C 1
ATOM 2591 O O . ASP A 1 324 ? -20.958 3.747 -7.482 1.00 95.94 324 ASP A O 1
ATOM 2595 N N . GLU A 1 325 ? -20.892 1.832 -8.645 1.00 95.38 325 GLU A N 1
ATOM 2596 C CA . GLU A 1 325 ? -21.963 2.183 -9.585 1.00 95.38 325 GLU A CA 1
ATOM 2597 C C . GLU A 1 325 ? -23.324 2.365 -8.903 1.00 95.38 325 GLU A C 1
ATOM 2599 O O . GLU A 1 325 ? -24.061 3.297 -9.236 1.00 95.38 325 GLU A O 1
ATOM 2604 N N . ALA A 1 326 ? -23.685 1.491 -7.959 1.00 93.25 326 ALA A N 1
ATOM 2605 C CA . ALA A 1 326 ? -24.917 1.630 -7.183 1.00 93.25 326 ALA A CA 1
ATOM 2606 C C . ALA A 1 326 ? -24.909 2.934 -6.372 1.00 93.25 326 ALA A C 1
ATOM 2608 O O . ALA A 1 326 ? -25.842 3.727 -6.467 1.00 93.25 326 ALA A O 1
ATOM 2609 N N . THR A 1 327 ? -23.799 3.223 -5.689 1.00 90.62 327 THR A N 1
ATOM 2610 C CA . THR A 1 327 ? -23.620 4.463 -4.916 1.00 90.62 327 THR A CA 1
ATOM 2611 C C . THR A 1 327 ? -23.749 5.713 -5.798 1.00 90.62 327 THR A C 1
ATOM 2613 O O . THR A 1 327 ? -24.363 6.710 -5.402 1.00 90.62 327 THR A O 1
ATOM 2616 N N . LYS A 1 328 ? -23.189 5.666 -7.016 1.00 90.69 328 LYS A N 1
ATOM 2617 C CA . LYS A 1 328 ? -23.304 6.739 -8.015 1.00 90.69 328 LYS A CA 1
ATOM 2618 C C . LYS A 1 328 ? -24.758 6.927 -8.460 1.00 90.69 328 LYS A C 1
ATOM 2620 O O . LYS A 1 328 ? -25.235 8.060 -8.486 1.00 90.69 328 LYS A O 1
ATOM 2625 N N . ARG A 1 329 ? -25.481 5.839 -8.756 1.00 88.81 329 ARG A N 1
ATOM 2626 C CA . ARG A 1 329 ? -26.908 5.877 -9.132 1.00 88.81 329 ARG A CA 1
ATOM 2627 C C . ARG A 1 329 ? -27.785 6.462 -8.027 1.00 88.81 329 ARG A C 1
ATOM 2629 O O . ARG A 1 329 ? -28.605 7.334 -8.314 1.00 88.81 329 ARG A O 1
ATOM 2636 N N . ASP A 1 330 ? -27.573 6.045 -6.784 1.00 84.56 330 ASP A N 1
ATOM 2637 C CA . ASP A 1 330 ? -28.344 6.535 -5.639 1.00 84.56 330 ASP A CA 1
ATOM 2638 C C . ASP A 1 330 ? -28.144 8.042 -5.449 1.00 84.56 330 ASP A C 1
ATOM 2640 O O . ASP A 1 330 ? -29.115 8.786 -5.303 1.00 84.56 330 ASP A O 1
ATOM 2644 N N . SER A 1 331 ? -26.902 8.517 -5.571 1.00 77.44 331 SER A N 1
ATOM 2645 C CA . SER A 1 331 ? -26.574 9.945 -5.462 1.00 77.44 331 SER A CA 1
ATOM 2646 C C . SER A 1 331 ? -27.256 10.789 -6.551 1.00 77.44 331 SER A C 1
ATOM 2648 O O . SER A 1 331 ? -27.775 11.867 -6.265 1.00 77.44 331 SER A O 1
ATOM 2650 N N . VAL A 1 332 ? -27.322 10.283 -7.789 1.00 75.25 332 VAL A N 1
ATOM 2651 C CA . VAL A 1 332 ? -28.036 10.944 -8.901 1.00 75.25 332 VAL A CA 1
ATOM 2652 C C . VAL A 1 332 ? -29.552 10.954 -8.666 1.00 75.25 332 VAL A C 1
ATOM 2654 O O . VAL A 1 332 ? -30.212 11.954 -8.942 1.00 75.25 332 VAL A O 1
ATOM 2657 N N . SER A 1 333 ? -30.115 9.873 -8.116 1.00 66.38 333 SER A N 1
ATOM 2658 C CA . SER A 1 333 ? -31.553 9.788 -7.827 1.00 66.38 333 SER A CA 1
ATOM 2659 C C . SER A 1 333 ? -32.008 10.766 -6.736 1.00 66.38 333 SER A C 1
ATOM 2661 O O . SER A 1 333 ? -33.067 11.378 -6.868 1.00 66.38 333 SER A O 1
ATOM 2663 N N . VAL A 1 334 ? -31.192 10.974 -5.695 1.00 65.38 334 VAL A N 1
ATOM 2664 C CA . VAL A 1 334 ? -31.469 11.951 -4.631 1.00 65.38 334 VAL A CA 1
ATOM 2665 C C . VAL A 1 334 ? -31.469 13.371 -5.193 1.00 65.38 334 VAL A C 1
ATOM 2667 O O . VAL A 1 334 ? -32.368 14.145 -4.876 1.00 65.38 334 VAL A O 1
ATOM 2670 N N . MET A 1 335 ? -30.519 13.700 -6.073 1.00 58.31 335 MET A N 1
ATOM 2671 C CA . MET A 1 335 ? -30.429 15.032 -6.675 1.00 58.31 335 MET A CA 1
ATOM 2672 C C . MET A 1 335 ? -31.645 15.350 -7.559 1.00 58.31 335 MET A C 1
ATOM 2674 O O . MET A 1 335 ? -32.206 16.437 -7.458 1.00 58.31 335 MET A O 1
ATOM 2678 N N . ASN A 1 336 ? -32.141 14.370 -8.321 1.00 58.50 336 ASN A N 1
ATOM 2679 C CA . ASN A 1 336 ? -33.344 14.533 -9.147 1.00 58.50 336 ASN A CA 1
ATOM 2680 C C . ASN A 1 336 ? -34.638 14.726 -8.330 1.00 58.50 336 ASN A C 1
ATOM 2682 O O . ASN A 1 336 ? -35.600 15.296 -8.841 1.00 58.50 336 ASN A O 1
ATOM 2686 N N . ASN A 1 337 ? -34.681 14.271 -7.073 1.00 57.53 337 ASN A N 1
ATOM 2687 C CA . ASN A 1 337 ? -35.848 14.428 -6.197 1.00 57.53 337 ASN A CA 1
ATOM 2688 C C . ASN A 1 337 ? -35.870 15.770 -5.442 1.00 57.53 337 ASN A C 1
ATOM 2690 O O . ASN A 1 337 ? -36.916 16.150 -4.920 1.00 57.53 337 ASN A O 1
ATOM 2694 N N . ILE A 1 338 ? -34.743 16.489 -5.374 1.00 55.75 338 ILE A N 1
ATOM 2695 C CA . ILE A 1 338 ? -34.641 17.780 -4.671 1.00 55.75 338 ILE A CA 1
ATOM 2696 C C . ILE A 1 338 ? -35.117 18.951 -5.560 1.00 55.75 338 ILE A C 1
ATOM 2698 O O . ILE A 1 338 ? -35.554 19.973 -5.037 1.00 55.75 338 ILE A O 1
ATOM 2702 N N . ASP A 1 339 ? -35.171 18.780 -6.887 1.00 46.38 339 ASP A N 1
ATOM 2703 C CA . ASP A 1 339 ? -35.560 19.832 -7.847 1.00 46.38 339 ASP A CA 1
ATOM 2704 C C . ASP A 1 339 ? -37.080 20.012 -8.079 1.00 46.38 339 ASP A C 1
ATOM 2706 O O . ASP A 1 339 ? -37.494 20.764 -8.963 1.00 46.38 339 ASP A O 1
ATOM 2710 N N . ILE A 1 340 ? -37.957 19.391 -7.276 1.00 45.44 340 ILE A N 1
ATOM 2711 C CA . ILE A 1 340 ? -39.416 19.606 -7.369 1.00 45.44 340 ILE A CA 1
ATOM 2712 C C . ILE A 1 340 ? -40.024 19.873 -5.990 1.00 45.44 340 ILE A C 1
ATOM 2714 O O . ILE A 1 340 ? -40.837 19.109 -5.483 1.00 45.44 340 ILE A O 1
ATOM 2718 N N . THR A 1 341 ? -39.675 20.994 -5.365 1.00 40.03 341 THR A N 1
ATOM 2719 C CA . THR A 1 341 ? -40.613 21.700 -4.475 1.00 40.03 341 THR A CA 1
ATOM 2720 C C . THR A 1 341 ? -40.285 23.189 -4.477 1.00 40.03 341 THR A C 1
ATOM 2722 O O . THR A 1 341 ? -39.574 23.691 -3.614 1.00 40.03 341 THR A O 1
ATOM 2725 N N . THR A 1 342 ? -40.803 23.925 -5.459 1.00 34.50 342 THR A N 1
ATOM 2726 C CA . THR A 1 342 ? -40.917 25.385 -5.352 1.00 34.50 342 THR A CA 1
ATOM 2727 C C . THR A 1 342 ? -42.199 25.693 -4.571 1.00 34.50 342 THR A C 1
ATOM 2729 O O . THR A 1 342 ? -43.288 25.434 -5.088 1.00 34.50 342 THR A O 1
ATOM 2732 N N . PRO A 1 343 ? -42.138 26.225 -3.337 1.00 37.50 343 PRO A N 1
ATOM 2733 C CA . PRO A 1 343 ? -43.321 26.784 -2.707 1.00 37.50 343 PRO A CA 1
ATOM 2734 C C . PRO A 1 343 ? -43.670 28.097 -3.415 1.00 37.50 343 PRO A C 1
ATOM 2736 O O . PRO A 1 343 ? -42.893 29.051 -3.416 1.00 37.50 343 PRO A O 1
ATOM 2739 N N . VAL A 1 344 ? -44.849 28.137 -4.034 1.00 36.25 344 VAL A N 1
ATOM 2740 C CA . VAL A 1 344 ? -45.483 29.377 -4.490 1.00 36.25 344 VAL A CA 1
ATOM 2741 C C . VAL A 1 344 ? -45.790 30.208 -3.244 1.00 36.25 344 VAL A C 1
ATOM 2743 O O . VAL A 1 344 ? -46.668 29.853 -2.461 1.00 36.25 344 VAL A O 1
ATOM 2746 N N . ILE A 1 345 ? -45.035 31.285 -3.029 1.00 32.59 345 ILE A N 1
ATOM 2747 C CA . ILE A 1 345 ? -45.322 32.268 -1.983 1.00 32.59 345 ILE A CA 1
ATOM 2748 C C . ILE A 1 345 ? -46.124 33.392 -2.635 1.00 32.59 345 ILE A C 1
ATOM 2750 O O . ILE A 1 345 ? -45.567 34.261 -3.306 1.00 32.59 345 ILE A O 1
ATOM 2754 N N . ASP A 1 346 ? -47.440 33.362 -2.431 1.00 28.81 346 ASP A N 1
ATOM 2755 C CA . ASP A 1 346 ? -48.298 34.516 -2.671 1.00 28.81 346 ASP A CA 1
ATOM 2756 C C . ASP A 1 346 ? -47.994 35.585 -1.615 1.00 28.81 346 ASP A C 1
ATOM 2758 O O . ASP A 1 346 ? -47.953 35.329 -0.409 1.00 28.81 346 ASP A O 1
ATOM 2762 N N . THR A 1 347 ? -47.737 36.803 -2.083 1.00 32.53 347 THR A N 1
ATOM 2763 C CA . THR A 1 347 ? -47.372 37.938 -1.236 1.00 32.53 347 THR A CA 1
ATOM 2764 C C . THR A 1 347 ? -48.644 38.643 -0.779 1.00 32.53 347 THR A C 1
ATOM 2766 O O . THR A 1 347 ? -49.348 39.242 -1.588 1.00 32.53 347 THR A O 1
ATOM 2769 N N . THR A 1 348 ? -48.946 38.639 0.519 1.00 28.25 348 THR A N 1
ATOM 2770 C CA . THR A 1 348 ? -49.849 39.633 1.123 1.00 28.25 348 THR A CA 1
ATOM 2771 C C . THR A 1 348 ? -49.393 39.951 2.544 1.00 28.25 348 THR A C 1
ATOM 2773 O O . THR A 1 348 ? -49.379 39.102 3.430 1.00 28.25 348 THR A O 1
ATOM 2776 N N . SER A 1 349 ? -48.999 41.208 2.738 1.00 31.61 349 SER A N 1
ATOM 2777 C CA . SER A 1 349 ? -48.659 41.826 4.018 1.00 31.61 349 SER A CA 1
ATOM 2778 C C . SER A 1 349 ? -49.882 41.937 4.934 1.00 31.61 349 SER A C 1
ATOM 2780 O O . SER A 1 349 ? -50.924 42.367 4.449 1.00 31.61 349 SER A O 1
ATOM 2782 N N . GLN A 1 350 ? -49.727 41.693 6.247 1.00 27.91 350 GLN A N 1
ATOM 2783 C CA . GLN A 1 350 ? -50.127 42.615 7.333 1.00 27.91 350 GLN A CA 1
ATOM 2784 C C . GLN A 1 350 ? -49.984 42.021 8.760 1.00 27.91 350 GLN A C 1
ATOM 2786 O O . GLN A 1 350 ? -50.501 40.954 9.058 1.00 27.91 350 GLN A O 1
ATOM 2791 N N . LEU A 1 351 ? -49.375 42.844 9.631 1.00 26.33 351 LEU A N 1
ATOM 2792 C CA . LEU A 1 351 ? -49.658 43.094 11.061 1.00 26.33 351 LEU A CA 1
ATOM 2793 C C . LEU A 1 351 ? -49.250 42.084 12.168 1.00 26.33 351 LEU A C 1
ATOM 2795 O O . LEU A 1 351 ? -49.710 40.955 12.261 1.00 26.33 351 LEU A O 1
ATOM 2799 N N . ILE A 1 352 ? -48.444 42.621 13.097 1.00 29.64 352 ILE A N 1
ATOM 2800 C CA . ILE A 1 352 ? -48.117 42.172 14.471 1.00 29.64 352 ILE A CA 1
ATOM 2801 C C . ILE A 1 352 ? -49.364 42.373 15.377 1.00 29.64 352 ILE A C 1
ATOM 2803 O O . ILE A 1 352 ? -50.033 43.395 15.195 1.00 29.64 352 ILE A O 1
ATOM 2807 N N . PRO A 1 353 ? -49.695 41.488 16.356 1.00 32.59 353 PRO A N 1
ATOM 2808 C CA . PRO A 1 353 ? -49.235 41.679 17.745 1.00 32.59 353 PRO A CA 1
ATOM 2809 C C . PRO A 1 353 ? -48.927 40.427 18.598 1.00 32.59 353 PRO A C 1
ATOM 2811 O O . PRO A 1 353 ? -49.583 39.397 18.527 1.00 32.59 353 PRO A O 1
ATOM 2814 N N . LYS A 1 354 ? -47.914 40.632 19.456 1.00 28.16 354 LYS A N 1
ATOM 2815 C CA . LYS A 1 354 ? -47.632 40.092 20.803 1.00 28.16 354 LYS A CA 1
ATOM 2816 C C . LYS A 1 354 ? -48.586 39.031 21.379 1.00 28.16 354 LYS A C 1
ATOM 2818 O O . LYS A 1 354 ? -49.768 39.310 21.551 1.00 28.16 354 LYS A O 1
ATOM 2823 N N . ASN A 1 355 ? -48.007 37.967 21.949 1.00 26.45 355 ASN A N 1
ATOM 2824 C CA . ASN A 1 355 ? -48.390 37.556 23.301 1.00 26.45 355 ASN A CA 1
ATOM 2825 C C . ASN A 1 355 ? -47.266 36.848 24.072 1.00 26.45 355 ASN A C 1
ATOM 2827 O O . ASN A 1 355 ? -46.397 36.195 23.500 1.00 26.45 355 ASN A O 1
ATOM 2831 N N . THR A 1 356 ? -47.312 37.079 25.375 1.00 24.56 356 THR A N 1
ATOM 2832 C CA . THR A 1 356 ? -46.385 36.723 26.450 1.00 24.56 356 THR A CA 1
ATOM 2833 C C . THR A 1 35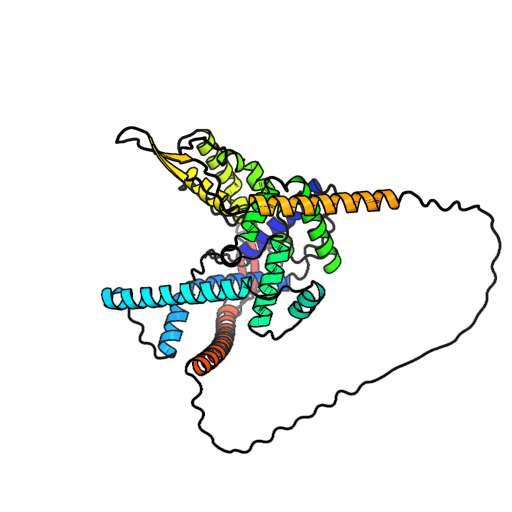6 ? -46.737 35.348 27.034 1.00 24.56 356 THR A C 1
ATOM 2835 O O . THR A 1 356 ? -47.901 34.965 26.991 1.00 24.56 356 THR A O 1
ATOM 2838 N N . ASP A 1 357 ? -45.739 34.656 27.596 1.00 25.66 357 ASP A N 1
ATOM 2839 C CA . ASP A 1 357 ? -45.750 33.967 28.907 1.00 25.66 357 ASP A CA 1
ATOM 2840 C C . ASP A 1 357 ? -45.053 32.591 28.947 1.00 25.66 357 ASP A C 1
ATOM 2842 O O . ASP A 1 357 ? -45.413 31.634 28.269 1.00 25.66 357 ASP A O 1
ATOM 2846 N N . LEU A 1 358 ? -44.006 32.575 29.783 1.00 25.20 358 LEU A N 1
ATOM 2847 C CA . LEU A 1 358 ? -43.610 31.589 30.799 1.00 25.20 358 LEU A CA 1
ATOM 2848 C C . LEU A 1 358 ? -44.291 30.204 30.781 1.00 25.20 358 LEU A C 1
ATOM 2850 O O . LEU A 1 358 ? -45.508 30.107 30.877 1.00 25.20 358 LEU A O 1
ATOM 2854 N N . VAL A 1 359 ? -43.485 29.137 30.887 1.00 25.42 359 VAL A N 1
ATOM 2855 C CA . VAL A 1 359 ? -43.381 28.284 32.095 1.00 25.42 359 VAL A CA 1
ATOM 2856 C C . VAL A 1 359 ? -42.277 27.225 31.920 1.00 25.42 359 VAL A C 1
ATOM 2858 O O . VAL A 1 359 ? -42.053 26.654 30.858 1.00 25.42 359 VAL A O 1
ATOM 2861 N N . SER A 1 360 ? -41.580 27.030 33.030 1.00 25.89 360 SER A N 1
ATOM 2862 C CA . SER A 1 360 ? -40.462 26.159 33.375 1.00 25.89 360 SER A CA 1
ATOM 2863 C C . SER A 1 360 ? -40.759 24.654 33.293 1.00 25.89 360 SER A C 1
ATOM 2865 O O . SER A 1 360 ? -41.857 24.223 33.630 1.00 25.89 360 SER A O 1
ATOM 2867 N N . ALA A 1 361 ? -39.723 23.845 33.046 1.00 24.91 361 ALA A N 1
ATOM 2868 C CA . ALA A 1 361 ? -39.620 22.491 33.599 1.00 24.91 361 ALA A CA 1
ATOM 2869 C C . ALA A 1 361 ? -38.144 22.082 33.759 1.00 24.91 361 ALA A C 1
ATOM 2871 O O . ALA A 1 361 ? -37.446 21.756 32.804 1.00 24.91 361 ALA A O 1
ATOM 2872 N N . THR A 1 362 ? -37.679 22.140 35.004 1.00 22.97 362 THR A N 1
ATOM 2873 C CA . THR A 1 362 ? -36.497 21.457 35.543 1.00 22.97 362 THR A CA 1
ATOM 2874 C C . THR A 1 362 ? -36.678 19.942 35.507 1.00 22.97 362 THR A C 1
ATOM 2876 O O . THR A 1 362 ? -37.794 19.489 35.736 1.00 22.97 362 THR A O 1
ATOM 2879 N N . ASN A 1 363 ? -35.589 19.177 35.359 1.00 27.56 363 ASN A N 1
ATOM 2880 C CA . ASN A 1 363 ? -35.376 17.933 36.111 1.00 27.56 363 ASN A CA 1
ATOM 2881 C C . ASN A 1 363 ? -33.888 17.542 36.114 1.00 27.56 363 ASN A C 1
ATOM 2883 O O . ASN A 1 363 ? -33.366 16.994 35.147 1.00 27.56 363 ASN A O 1
ATOM 2887 N N . ASN A 1 364 ? -33.239 17.827 37.246 1.00 24.53 364 ASN A N 1
ATOM 2888 C CA . ASN A 1 364 ? -32.051 17.126 37.723 1.00 24.53 364 ASN A CA 1
ATOM 2889 C C . ASN A 1 364 ? -32.452 15.702 38.119 1.00 24.53 364 ASN A C 1
ATOM 2891 O O . ASN A 1 364 ? -33.395 15.539 38.893 1.00 24.53 364 ASN A O 1
ATOM 2895 N N . ILE A 1 365 ? -31.693 14.700 37.680 1.00 27.64 365 ILE A N 1
ATOM 2896 C CA . ILE A 1 365 ? -31.594 13.418 38.384 1.00 27.64 365 ILE A CA 1
ATOM 2897 C C . ILE A 1 365 ? -30.108 13.068 38.483 1.00 27.64 365 ILE A C 1
ATOM 2899 O O . ILE A 1 365 ? -29.484 12.647 37.511 1.00 27.64 365 ILE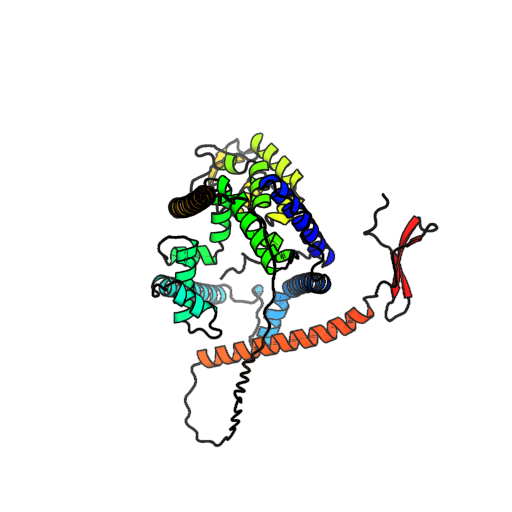 A O 1
ATOM 2903 N N . ASP A 1 366 ? -29.572 13.284 39.684 1.00 22.67 366 ASP A N 1
ATOM 2904 C CA . ASP A 1 366 ? -28.355 12.666 40.197 1.00 22.67 366 ASP A CA 1
ATOM 2905 C C . ASP A 1 366 ? -28.542 11.144 40.259 1.00 22.67 366 ASP A C 1
ATOM 2907 O O . ASP A 1 366 ? -29.521 10.658 40.831 1.00 22.67 366 ASP A O 1
ATOM 2911 N N . ILE A 1 367 ? -27.577 10.382 39.739 1.00 26.59 367 ILE A N 1
ATOM 2912 C CA . ILE A 1 367 ? -27.402 8.974 40.109 1.00 26.59 367 ILE A CA 1
ATOM 2913 C C . ILE A 1 367 ? -25.991 8.798 40.659 1.00 26.59 367 ILE A C 1
ATOM 2915 O O . ILE A 1 367 ? -24.986 8.893 39.961 1.00 26.59 367 ILE A O 1
ATOM 2919 N N . THR A 1 368 ? -25.974 8.552 41.963 1.00 23.78 368 THR A N 1
ATOM 2920 C CA . THR A 1 368 ? -24.846 8.243 42.830 1.00 23.78 368 THR A CA 1
ATOM 2921 C C . THR A 1 368 ? -24.167 6.931 42.426 1.00 23.78 368 THR A C 1
ATOM 2923 O O . THR A 1 368 ? -24.768 5.860 42.506 1.00 23.78 368 THR A O 1
ATOM 2926 N N . THR A 1 369 ? -22.887 6.992 42.060 1.00 23.91 369 THR A N 1
ATOM 2927 C CA . THR A 1 369 ? -22.024 5.814 41.897 1.00 23.91 369 THR A CA 1
ATOM 2928 C C . THR A 1 369 ? -21.582 5.321 43.275 1.00 23.91 369 THR A C 1
ATOM 2930 O O . THR A 1 369 ? -20.782 5.977 43.942 1.00 23.91 369 THR A O 1
ATOM 2933 N N . GLN A 1 370 ? -22.092 4.170 43.720 1.00 24.05 370 GLN A N 1
ATOM 2934 C CA . GLN A 1 370 ? -21.562 3.499 44.906 1.00 24.05 370 GLN A CA 1
ATOM 2935 C C . GLN A 1 370 ? -20.292 2.718 44.552 1.00 24.05 370 GLN A C 1
ATOM 2937 O O . GLN A 1 370 ? -20.325 1.718 43.836 1.00 24.05 370 GLN A O 1
ATOM 2942 N N . LEU A 1 371 ? -19.171 3.195 45.090 1.00 23.45 371 LEU A N 1
ATOM 2943 C CA . LEU A 1 371 ? -17.934 2.444 45.265 1.00 23.45 371 LEU A CA 1
ATOM 2944 C C . LEU A 1 371 ? -18.170 1.390 46.350 1.00 23.45 371 LEU A C 1
ATOM 2946 O O . LEU A 1 371 ? -18.457 1.744 47.491 1.00 23.45 371 LEU A O 1
ATOM 2950 N N . THR A 1 372 ? -18.040 0.109 46.010 1.00 24.33 372 THR A N 1
ATOM 2951 C CA . THR A 1 372 ? -17.875 -0.942 47.021 1.00 24.33 372 THR A CA 1
ATOM 2952 C C . THR A 1 372 ? -16.502 -1.557 46.832 1.00 24.33 372 THR A C 1
ATOM 2954 O O . THR A 1 372 ? -16.266 -2.350 45.924 1.00 24.33 372 THR A O 1
ATOM 2957 N N . ASP A 1 373 ? -15.594 -1.100 47.682 1.00 21.88 373 ASP A N 1
ATOM 2958 C CA . ASP A 1 373 ? -14.278 -1.665 47.917 1.00 21.88 373 ASP A CA 1
ATOM 2959 C C . ASP A 1 373 ? -14.459 -2.808 48.924 1.00 21.88 373 ASP A C 1
ATOM 2961 O O . ASP A 1 373 ? -15.040 -2.620 49.997 1.00 21.88 373 ASP A O 1
ATOM 2965 N N . THR A 1 374 ? -14.032 -4.023 48.593 1.00 26.72 374 THR A N 1
ATOM 2966 C CA . THR A 1 374 ? -13.896 -5.090 49.595 1.00 26.72 374 THR A CA 1
ATOM 2967 C C . THR A 1 374 ? -12.735 -5.994 49.219 1.00 26.72 374 THR A C 1
ATOM 2969 O O . THR A 1 374 ? -12.882 -7.064 48.634 1.00 26.72 374 THR A O 1
ATOM 2972 N N . SER A 1 375 ? -11.543 -5.540 49.588 1.00 25.39 375 SER A N 1
ATOM 2973 C CA . SER A 1 375 ? -10.398 -6.394 49.858 1.00 25.39 375 SER A CA 1
ATOM 2974 C C . SER A 1 375 ? -10.628 -7.157 51.164 1.00 25.39 375 SER A C 1
ATOM 2976 O O . SER A 1 375 ? -10.714 -6.533 52.221 1.00 25.39 375 SER A O 1
ATOM 2978 N N . GLN A 1 376 ? -10.655 -8.490 51.125 1.00 26.77 376 GLN A N 1
ATOM 2979 C CA . GLN A 1 376 ? -10.223 -9.304 52.263 1.00 26.77 376 GLN A CA 1
ATOM 2980 C C . GLN A 1 376 ? -9.705 -10.668 51.794 1.00 26.77 376 GLN A C 1
ATOM 2982 O O . GLN A 1 376 ? -10.427 -11.524 51.292 1.00 26.77 376 GLN A O 1
ATOM 2987 N N . SER A 1 377 ? -8.399 -10.819 51.971 1.00 24.22 377 SER A N 1
ATOM 2988 C CA . SER A 1 377 ? -7.627 -12.052 51.983 1.00 24.22 377 SER A CA 1
ATOM 2989 C C . SER A 1 377 ? -8.024 -12.946 53.160 1.00 24.22 377 SER A C 1
ATOM 2991 O O . SER A 1 377 ? -8.084 -12.449 54.284 1.00 24.22 377 SER A O 1
ATOM 2993 N N . ASN A 1 378 ? -8.165 -14.257 52.941 1.00 23.75 378 ASN A N 1
ATOM 2994 C CA . ASN A 1 378 ? -7.411 -15.266 53.698 1.00 23.75 378 ASN A CA 1
ATOM 2995 C C . ASN A 1 378 ? -7.573 -16.690 53.126 1.00 23.75 378 ASN A C 1
ATOM 2997 O O . ASN A 1 378 ? -8.478 -16.936 52.331 1.00 23.75 378 ASN A O 1
ATOM 3001 N N . PRO A 1 379 ? -6.623 -17.591 53.440 1.00 34.16 379 PRO A N 1
ATOM 3002 C CA . PRO A 1 379 ? -6.078 -18.566 52.505 1.00 34.16 379 PRO A CA 1
ATOM 3003 C C . PRO A 1 379 ? -6.731 -19.934 52.668 1.00 34.16 379 PRO A C 1
ATOM 3005 O O . PRO A 1 379 ? -7.161 -20.274 53.762 1.00 34.16 379 PRO A O 1
ATOM 3008 N N . LEU A 1 380 ? -6.704 -20.755 51.619 1.00 25.92 380 LEU A N 1
ATOM 3009 C CA . LEU A 1 380 ? -6.612 -22.209 51.747 1.00 25.92 380 LEU A CA 1
ATOM 3010 C C . LEU A 1 380 ? -6.100 -22.801 50.431 1.00 25.92 380 LEU A C 1
ATOM 3012 O O . LEU A 1 380 ? -6.588 -22.512 49.342 1.00 25.92 380 LEU A O 1
ATOM 3016 N N . SER A 1 381 ? -5.048 -23.595 50.581 1.00 30.11 381 SER A N 1
ATOM 3017 C CA . SER A 1 381 ? -4.301 -24.292 49.549 1.00 30.11 381 SER A CA 1
ATOM 3018 C C . SER A 1 381 ? -5.145 -25.317 48.794 1.00 30.11 381 SER A C 1
ATOM 3020 O O . SER A 1 381 ? -5.730 -26.206 49.415 1.00 30.11 381 SER A O 1
ATOM 3022 N N . LEU A 1 382 ? -5.058 -25.305 47.465 1.00 27.58 382 LEU A N 1
ATOM 3023 C CA . LEU A 1 382 ? -5.115 -26.527 46.671 1.00 27.58 382 LEU A CA 1
ATOM 3024 C C . LEU A 1 382 ? -4.199 -26.347 45.456 1.00 27.58 382 LEU A C 1
ATOM 3026 O O . LEU A 1 382 ? -4.424 -25.475 44.621 1.00 27.58 382 LEU A O 1
ATOM 3030 N N . ASN A 1 383 ? -3.135 -27.146 45.399 1.00 35.59 383 ASN A N 1
ATOM 3031 C CA . ASN A 1 383 ? -2.190 -27.195 44.289 1.00 35.59 383 ASN A CA 1
ATOM 3032 C C . ASN A 1 383 ? -2.923 -27.580 42.994 1.00 35.59 383 ASN A C 1
ATOM 3034 O O . ASN A 1 383 ? -3.125 -28.762 42.723 1.00 35.59 383 ASN A O 1
ATOM 3038 N N . GLN A 1 384 ? -3.299 -26.594 42.184 1.00 33.62 384 GLN A N 1
ATOM 3039 C CA . GLN A 1 384 ? -3.471 -26.787 40.749 1.00 33.62 384 GLN A CA 1
ATOM 3040 C C . GLN A 1 384 ? -2.186 -26.314 40.083 1.00 33.62 384 GLN A C 1
ATOM 3042 O O . GLN A 1 384 ? -1.848 -25.133 40.114 1.00 33.62 384 GLN A O 1
ATOM 3047 N N . VAL A 1 385 ? -1.443 -27.263 39.520 1.00 35.34 385 VAL A N 1
ATOM 3048 C CA . VAL A 1 385 ? -0.313 -26.975 38.640 1.00 35.34 385 VAL A CA 1
ATOM 3049 C C . VAL A 1 385 ? -0.885 -26.238 37.426 1.00 35.34 385 VAL A C 1
ATOM 3051 O O . VAL A 1 385 ? -1.547 -26.843 36.585 1.00 35.34 385 VAL A O 1
ATOM 3054 N N . GLU A 1 386 ? -0.712 -24.913 37.384 1.00 38.00 386 GLU A N 1
ATOM 3055 C CA . GLU A 1 386 ? -1.068 -24.102 36.217 1.00 38.00 386 GLU A CA 1
ATOM 3056 C C . GLU A 1 386 ? -0.301 -24.626 34.995 1.00 38.00 386 GLU A C 1
ATOM 3058 O O . GLU A 1 386 ? 0.879 -24.967 35.096 1.00 38.00 386 GLU A O 1
ATOM 3063 N N . SER A 1 387 ? -0.962 -24.710 33.834 1.00 38.03 387 SER A N 1
ATOM 3064 C CA . SER A 1 387 ? -0.304 -25.242 32.638 1.00 38.03 387 SER A CA 1
ATOM 3065 C C . SER A 1 387 ? 0.904 -24.367 32.249 1.00 38.03 387 SER A C 1
ATOM 3067 O O . SER A 1 387 ? 0.826 -23.137 32.379 1.00 38.03 387 SER A O 1
ATOM 3069 N N . PRO A 1 388 ? 1.987 -24.954 31.704 1.00 39.06 388 PRO A N 1
ATOM 3070 C CA . PRO A 1 388 ? 3.190 -24.217 31.297 1.00 39.06 388 PRO A CA 1
ATOM 3071 C C . PRO A 1 388 ? 2.891 -23.050 30.346 1.00 39.06 388 PRO A C 1
ATOM 3073 O O . PRO A 1 388 ? 3.529 -22.000 30.399 1.00 39.06 388 PRO A O 1
ATOM 3076 N N . VAL A 1 389 ? 1.853 -23.198 29.518 1.00 35.53 389 VAL A N 1
ATOM 3077 C CA . VAL A 1 389 ? 1.392 -22.176 28.573 1.00 35.53 389 VAL A CA 1
ATOM 3078 C C . VAL A 1 389 ? 0.843 -20.953 29.313 1.00 35.53 389 VAL A C 1
ATOM 3080 O O . VAL A 1 389 ? 1.145 -19.816 28.960 1.00 35.53 389 VAL A O 1
ATOM 3083 N N . THR A 1 390 ? 0.075 -21.162 30.382 1.00 32.69 390 THR A N 1
ATOM 3084 C CA . THR A 1 390 ? -0.544 -20.090 31.176 1.00 32.69 390 THR A CA 1
ATOM 3085 C C . THR A 1 390 ? 0.501 -19.291 31.963 1.00 32.69 390 THR A C 1
ATOM 3087 O O . THR A 1 390 ? 0.391 -18.067 32.069 1.00 32.69 390 THR A O 1
ATOM 3090 N N . GLN A 1 391 ? 1.551 -19.960 32.448 1.00 33.44 391 GLN A N 1
ATOM 3091 C CA . GLN A 1 391 ? 2.702 -19.306 33.078 1.00 33.44 391 GLN A CA 1
ATOM 3092 C C . GLN A 1 391 ? 3.550 -18.530 32.060 1.00 33.44 391 GLN A C 1
ATOM 3094 O O . GLN A 1 391 ? 3.937 -17.393 32.336 1.00 33.44 391 GLN A O 1
ATOM 3099 N N . GLY A 1 392 ? 3.740 -19.077 30.854 1.00 34.09 392 GLY A N 1
ATOM 3100 C CA . GLY A 1 392 ? 4.415 -18.387 29.750 1.00 34.09 392 GLY A CA 1
ATOM 3101 C C . GLY A 1 392 ? 3.734 -17.071 29.358 1.00 34.09 392 GLY A C 1
ATOM 3102 O O . G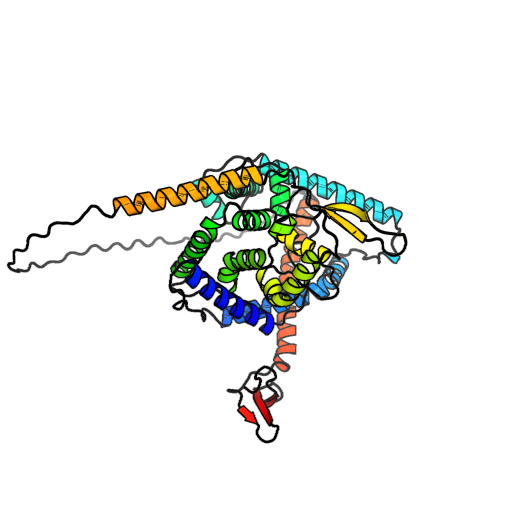LY A 1 392 ? 4.401 -16.051 29.191 1.00 34.09 392 GLY A O 1
ATOM 3103 N N . TRP A 1 393 ? 2.398 -17.045 29.309 1.00 32.34 393 TRP A N 1
ATOM 3104 C CA . TRP A 1 393 ? 1.633 -15.828 29.005 1.00 32.34 393 TRP A CA 1
ATOM 3105 C C . TRP A 1 393 ? 1.674 -14.774 30.120 1.00 32.34 393 TRP A C 1
ATOM 3107 O O . TRP A 1 393 ? 1.778 -13.581 29.825 1.00 32.34 393 TRP A O 1
ATOM 3117 N N . LYS A 1 394 ? 1.623 -15.181 31.399 1.00 36.56 394 LYS A N 1
ATOM 3118 C CA . LYS A 1 394 ? 1.806 -14.252 32.532 1.00 36.56 394 LYS A CA 1
ATOM 3119 C C . LYS A 1 394 ? 3.218 -13.656 32.532 1.00 36.56 394 LYS A C 1
ATOM 3121 O O . LYS A 1 394 ? 3.355 -12.451 32.728 1.00 36.56 394 LYS A O 1
ATOM 3126 N N . GLY A 1 395 ? 4.233 -14.471 32.235 1.00 35.75 395 GLY A N 1
ATOM 3127 C CA . GLY A 1 395 ? 5.615 -14.025 32.058 1.00 35.75 395 GLY A CA 1
ATOM 3128 C C . GLY A 1 395 ? 5.760 -13.021 30.915 1.00 35.75 395 GLY A C 1
ATOM 3129 O O . GLY A 1 395 ? 6.320 -11.953 31.117 1.00 35.75 395 GLY A O 1
ATOM 3130 N N . LEU A 1 396 ? 5.177 -13.294 29.743 1.00 32.00 396 LEU A N 1
ATOM 3131 C CA . LEU A 1 396 ? 5.209 -12.377 28.597 1.00 32.00 396 LEU A CA 1
ATOM 3132 C C . LEU A 1 396 ? 4.544 -11.024 28.906 1.00 32.00 396 LEU A C 1
ATOM 3134 O O . LEU A 1 396 ? 5.055 -9.975 28.520 1.00 32.00 396 LEU A O 1
ATOM 3138 N N . LYS A 1 397 ? 3.417 -11.030 29.628 1.00 31.89 397 LYS A N 1
ATOM 3139 C CA . LYS A 1 397 ? 2.722 -9.801 30.036 1.00 31.89 397 LYS A CA 1
ATOM 3140 C C . LYS A 1 397 ? 3.546 -8.982 31.035 1.00 31.89 397 LYS A C 1
ATOM 3142 O O . LYS A 1 397 ? 3.614 -7.765 30.896 1.00 31.89 397 LYS A O 1
ATOM 3147 N N . LEU A 1 398 ? 4.183 -9.644 32.004 1.00 32.50 398 LEU A N 1
ATOM 3148 C CA . LEU A 1 398 ? 5.092 -8.997 32.952 1.00 32.50 398 LEU A CA 1
ATOM 3149 C C . LEU A 1 398 ? 6.316 -8.406 32.231 1.00 32.50 398 LEU A C 1
ATOM 3151 O O . LEU A 1 398 ? 6.680 -7.269 32.504 1.00 32.50 398 LEU A O 1
ATOM 3155 N N . LYS A 1 399 ? 6.865 -9.121 31.241 1.00 45.94 399 LYS A N 1
ATOM 3156 C CA . LYS A 1 399 ? 7.990 -8.678 30.398 1.00 45.94 399 LYS A CA 1
ATOM 3157 C C . LYS A 1 399 ? 7.649 -7.489 29.507 1.00 45.94 399 LYS A C 1
ATOM 3159 O O . LYS A 1 399 ? 8.464 -6.592 29.351 1.00 45.94 399 LYS A O 1
ATOM 3164 N N . LEU A 1 400 ? 6.441 -7.445 28.942 1.00 34.47 400 LEU A N 1
ATOM 3165 C CA . LEU A 1 400 ? 5.969 -6.277 28.190 1.00 34.47 400 LEU A CA 1
ATOM 3166 C C . LEU A 1 400 ? 5.829 -5.052 29.098 1.00 34.47 400 LEU A C 1
ATOM 3168 O O . LEU A 1 400 ? 6.192 -3.953 28.692 1.00 34.47 400 LEU A O 1
ATOM 3172 N N . GLN A 1 401 ? 5.351 -5.243 30.328 1.00 35.00 401 GLN A N 1
ATOM 3173 C CA . GLN A 1 401 ? 5.235 -4.169 31.311 1.00 35.00 401 GLN A CA 1
ATOM 3174 C C . GLN A 1 401 ? 6.617 -3.666 31.756 1.00 35.00 401 GLN A C 1
ATOM 3176 O O . GLN A 1 401 ? 6.885 -2.474 31.668 1.00 35.00 401 GLN A O 1
ATOM 3181 N N . GLN A 1 402 ? 7.529 -4.575 32.110 1.00 40.50 402 GLN A N 1
ATOM 3182 C CA . GLN A 1 402 ? 8.909 -4.249 32.481 1.00 40.50 402 GLN A CA 1
ATOM 3183 C C . GLN A 1 402 ? 9.690 -3.626 31.319 1.00 40.50 402 GLN A C 1
ATOM 3185 O O . GLN A 1 402 ? 10.405 -2.656 31.523 1.00 40.50 402 GLN A O 1
ATOM 3190 N N . GLY A 1 403 ? 9.503 -4.103 30.086 1.00 34.97 403 GLY A N 1
ATOM 3191 C CA . GLY A 1 403 ? 10.085 -3.491 28.891 1.00 34.97 403 GLY A CA 1
ATOM 3192 C C . GLY A 1 403 ? 9.562 -2.074 28.633 1.00 34.97 403 GLY A C 1
ATOM 3193 O O . GLY A 1 403 ? 10.329 -1.204 28.226 1.00 34.97 403 GLY A O 1
ATOM 3194 N N . MET A 1 404 ? 8.282 -1.806 28.919 1.00 36.91 404 MET A N 1
ATOM 3195 C CA . MET A 1 404 ? 7.721 -0.449 28.873 1.00 36.91 404 MET A CA 1
ATOM 3196 C C . MET A 1 404 ? 8.268 0.442 30.002 1.00 36.91 404 MET A C 1
ATOM 3198 O O . MET A 1 404 ? 8.573 1.607 29.748 1.00 36.91 404 MET A O 1
ATOM 3202 N N . ASP A 1 405 ? 8.457 -0.101 31.206 1.00 40.44 405 ASP A N 1
ATOM 3203 C CA . ASP A 1 405 ? 9.019 0.621 32.355 1.00 40.44 405 ASP A CA 1
ATOM 3204 C C . ASP A 1 405 ? 10.521 0.927 32.159 1.00 40.44 405 ASP A C 1
ATOM 3206 O O . ASP A 1 405 ? 10.966 2.050 32.406 1.00 40.44 405 ASP A O 1
ATOM 3210 N N . CYS A 1 406 ? 11.289 -0.017 31.605 1.00 41.78 406 CYS A N 1
ATOM 3211 C CA . CYS A 1 406 ? 12.689 0.163 31.205 1.00 41.78 406 CYS A CA 1
ATOM 3212 C C . CYS A 1 406 ? 12.843 1.140 30.031 1.00 41.78 406 CYS A C 1
ATOM 3214 O O . CYS A 1 406 ? 13.782 1.934 30.005 1.00 41.78 406 CYS A O 1
ATOM 3216 N N . ALA A 1 407 ? 11.910 1.150 29.073 1.00 37.09 407 ALA A N 1
ATOM 3217 C CA . ALA A 1 407 ? 11.878 2.180 28.034 1.00 37.09 407 ALA A CA 1
ATOM 3218 C C . ALA A 1 407 ? 11.611 3.576 28.630 1.00 37.09 407 ALA A C 1
ATOM 3220 O O . ALA A 1 407 ? 12.159 4.567 28.147 1.00 37.09 407 ALA A O 1
ATOM 3221 N N . GLY A 1 408 ? 10.824 3.659 29.710 1.00 39.03 408 GLY A N 1
ATOM 3222 C CA . GLY A 1 408 ? 10.610 4.881 30.486 1.00 39.03 408 GLY A CA 1
ATOM 3223 C C . GLY A 1 408 ? 11.857 5.350 31.246 1.00 39.03 408 GLY A C 1
ATOM 3224 O O . GLY A 1 408 ? 12.181 6.538 31.213 1.00 39.03 408 GLY A O 1
ATOM 3225 N N . SER A 1 409 ? 12.605 4.441 31.882 1.00 46.47 409 SER A N 1
ATOM 3226 C CA . SER A 1 409 ? 13.863 4.792 32.561 1.00 46.47 409 SER A CA 1
ATOM 3227 C C . SER A 1 409 ? 14.953 5.204 31.570 1.00 46.47 409 SER A C 1
ATOM 3229 O O . SER A 1 409 ? 15.626 6.209 31.790 1.00 46.47 409 SER A O 1
ATOM 3231 N N . PHE A 1 410 ? 15.057 4.502 30.438 1.00 45.28 410 PHE A N 1
ATOM 3232 C CA . PHE A 1 410 ? 15.937 4.876 29.332 1.00 45.28 410 PHE A CA 1
ATOM 3233 C C . PHE A 1 410 ? 15.557 6.238 28.740 1.00 45.28 410 PHE A C 1
ATOM 3235 O O . PHE A 1 410 ? 16.434 7.039 28.439 1.00 45.28 410 PHE A O 1
ATOM 3242 N N . TYR A 1 411 ? 14.262 6.550 28.614 1.00 40.97 411 TYR A N 1
ATOM 3243 C CA . TYR A 1 411 ? 13.807 7.870 28.173 1.00 40.97 411 TYR A CA 1
ATOM 3244 C C . TYR A 1 411 ? 14.249 8.980 29.134 1.00 40.97 411 TYR A C 1
ATOM 3246 O O . TYR A 1 411 ? 14.705 10.022 28.676 1.00 40.97 411 TYR A O 1
ATOM 3254 N N . ASN A 1 412 ? 14.186 8.757 30.449 1.00 47.09 412 ASN A N 1
ATOM 3255 C CA . ASN A 1 412 ? 14.663 9.733 31.434 1.00 47.09 412 ASN A CA 1
ATOM 3256 C C . ASN A 1 412 ? 16.187 9.935 31.363 1.00 47.09 412 ASN A C 1
ATOM 3258 O O . ASN A 1 412 ? 16.658 11.068 31.431 1.00 47.09 412 ASN A O 1
ATOM 3262 N N . GLU A 1 413 ? 16.956 8.866 31.155 1.00 47.47 413 GLU A N 1
ATOM 3263 C CA . GLU A 1 413 ? 18.416 8.923 30.997 1.00 47.47 413 GLU A CA 1
ATOM 3264 C C . GLU A 1 413 ? 18.834 9.590 29.673 1.00 47.47 413 GLU A C 1
ATOM 3266 O O . GLU A 1 413 ? 19.731 10.438 29.632 1.00 47.47 413 GLU A O 1
ATOM 3271 N N . LEU A 1 414 ? 18.117 9.277 28.591 1.00 41.44 414 LEU A N 1
ATOM 3272 C CA . LEU A 1 414 ? 18.272 9.890 27.278 1.00 41.44 414 LEU A CA 1
ATOM 3273 C C . LEU A 1 414 ? 17.900 11.376 27.320 1.00 41.44 414 LEU A C 1
ATOM 3275 O O . LEU A 1 414 ? 18.650 12.187 26.799 1.00 41.44 414 LEU A O 1
ATOM 3279 N N . VAL A 1 415 ? 16.787 11.760 27.951 1.00 42.81 415 VAL A N 1
ATOM 3280 C CA . VAL A 1 415 ? 16.388 13.169 28.120 1.00 42.81 415 VAL A CA 1
ATOM 3281 C C . VAL A 1 415 ? 17.369 13.916 29.023 1.00 42.81 415 VAL A C 1
ATOM 3283 O O . VAL A 1 415 ? 17.659 15.072 28.739 1.00 42.81 415 VAL A O 1
ATOM 3286 N N . SER A 1 416 ? 17.947 13.272 30.040 1.00 49.22 416 SER A N 1
ATOM 3287 C CA . SER A 1 416 ? 18.999 13.874 30.869 1.00 49.22 416 SER A CA 1
ATOM 3288 C C . SER A 1 416 ? 20.283 14.123 30.073 1.00 49.22 416 SER A C 1
ATOM 3290 O O . SER A 1 416 ? 20.882 15.184 30.189 1.00 49.22 416 SER A O 1
ATOM 3292 N N . THR A 1 417 ? 20.689 13.177 29.224 1.00 48.41 417 THR A N 1
ATOM 3293 C CA . THR A 1 417 ? 21.957 13.251 28.477 1.00 48.41 417 THR A CA 1
ATOM 3294 C C . THR A 1 417 ? 21.830 14.091 27.199 1.00 48.41 417 THR A C 1
ATOM 3296 O O . THR A 1 417 ? 22.728 14.845 26.831 1.00 48.41 417 THR A O 1
ATOM 3299 N N . ILE A 1 418 ? 20.695 13.991 26.504 1.00 44.84 418 ILE A N 1
ATOM 3300 C CA . ILE A 1 418 ? 20.383 14.770 25.299 1.00 44.84 418 ILE A CA 1
ATOM 3301 C C . ILE A 1 418 ? 19.891 16.171 25.672 1.00 44.84 418 ILE A C 1
ATOM 3303 O O . ILE A 1 418 ? 20.180 17.111 24.941 1.00 44.84 418 ILE A O 1
ATOM 3307 N N . GLY A 1 419 ? 19.199 16.349 26.799 1.00 49.16 419 GLY A N 1
ATOM 3308 C CA . GLY A 1 419 ? 18.737 17.660 27.268 1.00 49.16 419 GLY A CA 1
ATOM 3309 C C . GLY A 1 419 ? 19.879 18.641 27.534 1.00 49.16 419 GLY A C 1
ATOM 3310 O O . GLY A 1 419 ? 19.733 19.827 27.264 1.00 49.16 419 GLY A O 1
ATOM 3311 N N . GLU A 1 420 ? 21.046 18.152 27.961 1.00 47.72 420 GLU A N 1
ATOM 3312 C CA . GLU A 1 420 ? 22.256 18.974 28.093 1.00 47.72 420 GLU A CA 1
ATOM 3313 C C . GLU A 1 420 ? 22.882 19.347 26.733 1.00 47.72 420 GLU A C 1
ATOM 3315 O O . GLU A 1 420 ? 23.501 20.406 26.599 1.00 47.72 420 GLU A O 1
ATOM 3320 N N . ALA A 1 421 ? 22.692 18.511 25.705 1.00 50.94 421 ALA A N 1
ATOM 3321 C CA . ALA A 1 421 ? 23.258 18.682 24.363 1.00 50.94 421 ALA A CA 1
ATOM 3322 C C . ALA A 1 421 ? 22.317 19.385 23.360 1.00 50.94 421 ALA A C 1
ATOM 3324 O O . ALA A 1 421 ? 22.775 19.876 22.324 1.00 50.94 421 ALA A O 1
ATOM 3325 N N . VAL A 1 422 ? 21.013 19.441 23.643 1.00 51.97 422 VAL A N 1
ATOM 3326 C CA . VAL A 1 422 ? 19.992 20.082 22.805 1.00 51.97 422 VAL A CA 1
ATOM 3327 C C . VAL A 1 422 ? 19.749 21.490 23.312 1.00 51.97 422 VAL A C 1
ATOM 3329 O O . VAL A 1 422 ? 19.144 21.699 24.358 1.00 51.97 422 VAL A O 1
ATOM 3332 N N . GLY A 1 423 ? 20.214 22.469 22.546 1.00 60.78 423 GLY A N 1
ATOM 3333 C CA . GLY A 1 423 ? 19.919 23.861 22.829 1.00 60.78 423 GLY A CA 1
ATOM 3334 C C . GLY A 1 423 ? 18.590 24.310 22.217 1.00 60.78 423 GLY A C 1
ATOM 3335 O O . GLY A 1 423 ? 18.151 23.787 21.191 1.00 60.78 423 GLY A O 1
ATOM 3336 N N . VAL A 1 424 ? 17.948 25.288 22.851 1.00 69.56 424 VAL A N 1
ATOM 3337 C CA . VAL A 1 424 ? 16.689 25.895 22.395 1.00 69.56 424 VAL A CA 1
ATOM 3338 C C . VAL A 1 424 ? 17.007 27.182 21.644 1.00 69.56 424 VAL A C 1
ATOM 3340 O O . VAL A 1 424 ? 17.763 28.010 22.148 1.00 69.56 424 VAL A O 1
ATOM 3343 N N . ALA A 1 425 ? 16.461 27.350 20.439 1.00 70.06 425 ALA A N 1
ATOM 3344 C CA . ALA A 1 425 ? 16.630 28.585 19.679 1.00 70.06 425 ALA A CA 1
ATOM 3345 C C . ALA A 1 425 ? 16.015 29.770 20.442 1.00 70.06 425 ALA A C 1
ATOM 3347 O O . ALA A 1 425 ? 14.848 29.726 20.823 1.00 70.06 425 ALA A O 1
ATOM 3348 N N . ASP A 1 426 ? 16.810 30.814 20.653 1.00 70.50 426 ASP A N 1
ATOM 3349 C CA . ASP A 1 426 ? 16.480 32.011 21.430 1.00 70.50 426 ASP A CA 1
ATOM 3350 C C . ASP A 1 426 ? 16.137 33.192 20.512 1.00 70.50 426 ASP A C 1
ATOM 3352 O O . ASP A 1 426 ? 16.671 34.294 20.630 1.00 70.50 426 ASP A O 1
ATOM 3356 N N . GLY A 1 427 ? 15.302 32.921 19.508 1.00 71.81 427 GLY A N 1
ATOM 3357 C CA . GLY A 1 427 ? 14.842 33.914 18.543 1.00 71.81 427 GLY A CA 1
ATOM 3358 C C . GLY A 1 427 ? 14.899 33.450 17.092 1.00 71.81 427 GLY A C 1
ATOM 3359 O O . GLY A 1 427 ? 15.218 32.301 16.778 1.00 71.81 427 GLY A O 1
ATOM 3360 N N . GLU A 1 428 ? 14.551 34.373 16.198 1.00 71.38 428 GLU A N 1
ATOM 3361 C CA . GLU A 1 428 ? 14.564 34.143 14.757 1.00 71.38 428 GLU A CA 1
ATOM 3362 C C . GLU A 1 428 ? 16.000 34.111 14.201 1.00 71.38 428 GLU A C 1
ATOM 3364 O O . GLU A 1 428 ? 16.889 34.799 14.719 1.00 71.38 428 GLU A O 1
ATOM 3369 N N . PRO A 1 429 ? 16.254 33.334 13.132 1.00 79.50 429 PRO A N 1
ATOM 3370 C CA . PRO A 1 429 ? 17.529 33.378 12.433 1.00 79.50 429 PRO A CA 1
ATOM 3371 C C . PRO A 1 429 ? 17.836 34.785 11.906 1.00 79.50 429 PRO A C 1
ATOM 3373 O O . PRO A 1 429 ? 16.972 35.451 11.341 1.00 79.50 429 PRO A O 1
ATOM 3376 N N . TYR A 1 430 ? 19.085 35.222 12.037 1.00 76.12 430 TYR A N 1
ATOM 3377 C CA . TYR A 1 430 ? 19.582 36.498 11.533 1.00 76.12 430 TYR A CA 1
ATOM 3378 C C . TYR A 1 430 ? 20.719 36.287 10.530 1.00 76.12 430 TYR A C 1
ATOM 3380 O O . TYR A 1 430 ? 21.490 35.325 10.608 1.00 76.12 430 TYR A O 1
ATOM 3388 N N . TRP A 1 431 ? 20.839 37.203 9.571 1.00 85.12 431 TRP A N 1
ATOM 3389 C CA . TRP A 1 431 ? 21.933 37.181 8.606 1.00 85.12 431 TRP A CA 1
ATOM 3390 C C . TRP A 1 431 ? 23.206 37.751 9.232 1.00 85.12 431 TRP A C 1
ATOM 3392 O O . TRP A 1 431 ? 23.262 38.927 9.601 1.00 85.12 431 TRP A O 1
ATOM 3402 N N . ASN A 1 432 ? 24.256 36.935 9.330 1.00 79.75 432 ASN A N 1
ATOM 3403 C CA . ASN A 1 432 ? 25.566 37.396 9.766 1.00 79.75 432 ASN A CA 1
ATOM 3404 C C . ASN A 1 432 ? 26.378 37.861 8.548 1.00 79.75 432 ASN A C 1
ATOM 3406 O O . ASN A 1 432 ? 27.014 37.058 7.866 1.00 79.75 432 ASN A O 1
ATOM 3410 N N . GLY A 1 433 ? 26.379 39.173 8.294 1.00 68.94 433 GLY A N 1
ATOM 3411 C CA . GLY A 1 433 ? 27.066 39.775 7.145 1.00 68.94 433 GLY A CA 1
ATOM 3412 C C . GLY A 1 433 ? 28.592 39.620 7.144 1.00 68.94 433 GLY A C 1
ATOM 3413 O O . GLY A 1 433 ? 29.196 39.689 6.080 1.00 68.94 433 GLY A O 1
ATOM 3414 N N . TYR A 1 434 ? 29.217 39.366 8.299 1.00 78.25 434 TYR A N 1
ATOM 3415 C CA . TYR A 1 434 ? 30.659 39.108 8.380 1.00 78.25 434 TYR A CA 1
ATOM 3416 C C . TYR A 1 434 ? 31.016 37.688 7.919 1.00 78.25 434 TYR A C 1
ATOM 3418 O O . TYR A 1 434 ? 32.051 37.478 7.296 1.00 78.25 434 TYR A O 1
ATOM 3426 N N . LEU A 1 435 ? 30.146 36.716 8.208 1.00 77.81 435 LEU A N 1
ATOM 3427 C CA . LEU A 1 435 ? 30.340 35.312 7.835 1.00 77.81 435 LEU A CA 1
ATOM 3428 C C . LEU A 1 435 ? 29.606 34.920 6.543 1.00 77.81 435 LEU A C 1
ATOM 3430 O O . LEU A 1 435 ? 29.778 33.801 6.071 1.00 77.81 435 LEU A O 1
ATOM 3434 N N . GLY A 1 436 ? 28.786 35.816 5.984 1.00 81.44 436 GLY A N 1
ATOM 3435 C CA . GLY A 1 436 ? 28.013 35.570 4.766 1.00 81.44 436 GLY A CA 1
ATOM 3436 C C . GLY A 1 436 ? 27.014 34.419 4.903 1.00 81.44 436 GLY A C 1
ATOM 3437 O O . GLY A 1 436 ? 26.829 33.667 3.950 1.00 81.44 436 GLY A O 1
ATOM 3438 N N . GLN A 1 437 ? 26.418 34.237 6.086 1.00 82.25 437 GLN A N 1
ATOM 3439 C CA . GLN A 1 437 ? 25.557 33.087 6.379 1.00 82.25 437 GLN A CA 1
ATOM 3440 C C . GLN A 1 437 ? 24.477 33.383 7.431 1.00 82.25 437 GLN A C 1
ATOM 3442 O O . GLN A 1 437 ? 24.663 34.232 8.307 1.00 82.25 437 GLN A O 1
ATOM 3447 N N . TRP A 1 438 ? 23.364 32.642 7.375 1.00 80.31 438 TRP A N 1
ATOM 3448 C CA . TRP A 1 438 ? 22.298 32.685 8.382 1.00 80.31 438 TRP A CA 1
ATOM 3449 C C . TRP A 1 438 ? 22.719 31.972 9.672 1.00 80.31 438 TRP A C 1
ATOM 3451 O O . TRP A 1 438 ? 23.263 30.864 9.642 1.00 80.31 438 TRP A O 1
ATOM 3461 N N . GLN A 1 439 ? 22.453 32.606 10.812 1.00 83.25 439 GLN A N 1
ATOM 3462 C CA . GLN A 1 439 ? 22.714 32.065 12.144 1.00 83.25 439 GLN A CA 1
ATOM 3463 C C . GLN A 1 439 ? 21.488 32.212 13.038 1.00 83.25 439 GLN A C 1
ATOM 3465 O O . GLN A 1 439 ? 20.677 33.105 12.836 1.00 83.25 439 GLN A O 1
ATOM 3470 N N . VAL A 1 440 ? 21.377 31.371 14.059 1.00 83.31 440 VAL A N 1
ATOM 3471 C CA . VAL A 1 440 ? 20.371 31.502 15.118 1.00 83.31 440 VAL A CA 1
ATOM 3472 C C . VAL A 1 440 ? 21.057 31.382 16.472 1.00 83.31 440 VAL A C 1
ATOM 3474 O O . VAL A 1 440 ? 21.986 30.587 16.631 1.00 83.31 440 VAL A O 1
ATOM 3477 N N . TRP A 1 441 ? 20.649 32.200 17.440 1.00 80.38 441 TRP A N 1
ATOM 3478 C CA . TRP A 1 441 ? 21.114 32.056 18.818 1.00 80.38 441 TRP A CA 1
ATOM 3479 C C . TRP A 1 441 ? 20.455 30.840 19.443 1.00 80.38 441 TRP A C 1
ATOM 3481 O O . TRP A 1 441 ? 19.251 30.648 19.309 1.00 80.38 441 TRP A O 1
ATOM 3491 N N . VAL A 1 442 ? 21.245 29.993 20.092 1.00 74.06 442 VAL A N 1
ATOM 3492 C CA . VAL A 1 442 ? 20.759 28.765 20.709 1.00 74.06 442 VAL A CA 1
ATOM 3493 C C . VAL A 1 442 ? 21.273 28.699 22.143 1.00 74.06 442 VAL A C 1
ATOM 3495 O O . VAL A 1 442 ? 22.482 28.727 22.391 1.00 74.06 442 VAL A O 1
ATOM 3498 N N . ASN A 1 443 ? 20.341 28.593 23.085 1.00 69.81 443 ASN A N 1
ATOM 3499 C CA . ASN A 1 443 ? 20.599 28.434 24.508 1.00 69.81 443 ASN A CA 1
ATOM 3500 C C . ASN A 1 443 ? 20.814 26.958 24.834 1.00 69.81 443 ASN A C 1
ATOM 3502 O O . ASN A 1 443 ? 19.865 26.177 24.825 1.00 69.81 443 ASN A O 1
ATOM 3506 N N . PHE A 1 444 ? 22.057 26.579 25.123 1.00 74.44 444 PHE A N 1
ATOM 3507 C CA . PHE A 1 444 ? 22.404 25.263 25.660 1.00 74.44 444 PHE A CA 1
ATOM 3508 C C . PHE A 1 444 ? 22.524 25.337 27.184 1.00 74.44 444 PHE A C 1
ATOM 3510 O O . PHE A 1 444 ? 22.721 26.418 27.742 1.00 74.44 444 PHE A O 1
ATOM 3517 N N . ALA A 1 445 ? 22.515 24.186 27.860 1.00 68.38 445 ALA A N 1
ATOM 3518 C CA . ALA A 1 445 ? 22.807 24.117 29.295 1.00 68.38 445 ALA A CA 1
ATOM 3519 C C . ALA A 1 445 ? 24.193 24.706 29.646 1.00 68.38 445 ALA A C 1
ATOM 3521 O O . ALA A 1 445 ? 24.380 25.266 30.722 1.00 68.38 445 ALA A O 1
ATOM 3522 N N . SER A 1 446 ? 25.151 24.648 28.711 1.00 73.88 446 SER A N 1
ATOM 3523 C CA . SER A 1 446 ? 26.498 25.219 28.850 1.00 73.88 446 SER A CA 1
ATOM 3524 C C . SER A 1 446 ? 26.606 26.711 28.487 1.00 73.88 446 SER A C 1
ATOM 3526 O O . SER A 1 446 ? 27.712 27.250 28.492 1.00 73.88 446 SER A O 1
ATOM 3528 N N . GLY A 1 447 ? 25.503 27.365 28.108 1.00 76.19 447 GLY A N 1
ATOM 3529 C CA . GLY A 1 447 ? 25.461 28.773 27.702 1.00 76.19 447 GLY A CA 1
ATOM 3530 C C . GLY A 1 447 ? 24.924 29.013 26.285 1.00 76.19 447 GLY A C 1
ATOM 3531 O O . GLY A 1 447 ? 24.718 28.087 25.497 1.00 76.19 447 GLY A O 1
ATOM 3532 N N . CYS A 1 448 ? 24.690 30.287 25.965 1.00 81.00 448 CYS A N 1
ATOM 3533 C CA . CYS A 1 448 ? 24.184 30.727 24.666 1.00 81.00 448 CYS A CA 1
ATOM 3534 C C . CYS A 1 448 ? 25.307 30.784 23.621 1.00 81.00 448 CYS A C 1
ATOM 3536 O O . CYS A 1 448 ? 26.367 31.363 23.873 1.00 81.00 448 CYS A O 1
ATOM 3538 N N . LYS A 1 449 ? 25.080 30.213 22.435 1.00 85.12 449 LYS A N 1
ATOM 3539 C CA . LYS A 1 449 ? 25.986 30.343 21.282 1.00 85.12 449 LYS A CA 1
ATOM 3540 C C . LYS A 1 449 ? 25.203 30.464 19.980 1.00 85.12 449 LYS A C 1
ATOM 3542 O O . LYS A 1 449 ? 24.110 29.914 19.862 1.00 85.12 449 LYS A O 1
ATOM 3547 N N . SER A 1 450 ? 25.769 31.154 18.992 1.00 80.12 450 SER A N 1
ATOM 3548 C CA . SER A 1 450 ? 25.180 31.197 17.654 1.00 80.12 450 SER A CA 1
ATOM 3549 C C . SER A 1 450 ? 25.516 29.921 16.878 1.00 80.12 450 SER A C 1
ATOM 3551 O O . SER A 1 450 ? 26.636 29.406 16.938 1.00 80.12 450 SER A O 1
ATOM 3553 N N . VAL A 1 451 ? 24.526 29.381 16.169 1.00 79.75 451 VAL A N 1
ATOM 3554 C CA . VAL A 1 451 ? 24.630 28.148 15.378 1.00 79.75 451 VAL A CA 1
ATOM 3555 C C . VAL A 1 451 ? 24.242 28.450 13.933 1.00 79.75 451 VAL A C 1
ATOM 3557 O O . VAL A 1 451 ? 23.350 29.255 13.671 1.00 79.75 451 VAL A O 1
ATOM 3560 N N . PHE A 1 452 ? 24.942 27.830 12.986 1.00 78.38 452 PHE A N 1
ATOM 3561 C CA . PHE A 1 452 ? 24.681 27.976 11.555 1.00 78.38 452 PHE A CA 1
ATOM 3562 C C . PHE A 1 452 ? 23.339 27.339 11.158 1.00 78.38 452 PHE A C 1
ATOM 3564 O O . PHE A 1 452 ? 23.012 26.251 11.624 1.00 78.38 452 PHE A O 1
ATOM 3571 N N . CYS A 1 453 ? 22.579 28.023 10.298 1.00 76.25 453 CYS A N 1
ATOM 3572 C CA . CYS A 1 453 ? 21.301 27.548 9.764 1.00 76.25 453 CYS A CA 1
ATOM 3573 C C . CYS A 1 453 ? 21.486 27.027 8.332 1.00 76.25 453 CYS A C 1
ATOM 3575 O O . CYS A 1 453 ? 21.290 27.762 7.366 1.00 76.25 453 CYS A O 1
ATOM 3577 N N . ASP A 1 454 ? 21.837 25.752 8.183 1.00 57.41 454 ASP A N 1
ATOM 3578 C CA . ASP A 1 454 ? 22.041 25.079 6.891 1.00 57.41 454 ASP A CA 1
ATOM 3579 C C . ASP A 1 454 ? 20.738 24.826 6.103 1.00 57.41 454 ASP A C 1
ATOM 3581 O O . ASP A 1 454 ? 20.777 24.508 4.914 1.00 57.41 454 ASP A O 1
ATOM 3585 N N . TRP A 1 455 ? 19.576 25.022 6.733 1.00 59.22 455 TRP A N 1
ATOM 3586 C CA . TRP A 1 455 ? 18.248 24.909 6.112 1.00 59.22 455 TRP A CA 1
ATOM 3587 C C . TRP A 1 455 ? 17.706 26.220 5.513 1.00 59.22 455 TRP A C 1
ATOM 3589 O O . TRP A 1 455 ? 16.663 26.197 4.859 1.00 59.22 455 TRP A O 1
ATOM 3599 N N . LEU A 1 456 ? 18.383 27.354 5.720 1.00 49.38 456 LEU A N 1
ATOM 3600 C CA . LEU A 1 456 ? 18.042 28.643 5.109 1.00 49.38 456 LEU A CA 1
ATOM 3601 C C . LEU A 1 456 ? 19.015 28.925 3.960 1.00 49.38 456 LEU A C 1
ATOM 3603 O O . LEU A 1 456 ? 20.064 29.539 4.139 1.00 49.38 456 LEU A O 1
ATOM 3607 N N . VAL A 1 457 ? 18.676 28.437 2.767 1.00 50.09 457 VAL A N 1
ATOM 3608 C CA . VAL A 1 457 ? 19.436 28.728 1.543 1.00 50.09 457 VAL A CA 1
ATOM 3609 C C . VAL A 1 457 ? 19.145 30.171 1.117 1.00 50.09 457 VAL A C 1
ATOM 3611 O O . VAL A 1 457 ? 17.987 30.587 1.112 1.00 50.09 457 VAL A O 1
ATOM 3614 N N . ALA A 1 458 ? 20.189 30.932 0.775 1.00 39.53 458 ALA A N 1
ATOM 3615 C CA . ALA A 1 458 ? 20.046 32.252 0.165 1.00 39.53 458 ALA A CA 1
ATOM 3616 C C . ALA A 1 458 ? 19.208 32.139 -1.122 1.00 39.53 458 ALA A C 1
ATOM 3618 O O . ALA A 1 458 ? 19.542 31.337 -1.996 1.00 39.53 458 ALA A O 1
ATOM 3619 N N . VAL A 1 459 ? 18.113 32.899 -1.196 1.00 36.97 459 VAL A N 1
ATOM 3620 C CA . VAL A 1 459 ? 17.354 33.121 -2.438 1.00 36.97 459 VAL A CA 1
ATOM 3621 C C . VAL A 1 459 ? 18.160 34.019 -3.361 1.00 36.97 459 VAL A C 1
ATOM 3623 O O . VAL A 1 459 ? 18.716 35.017 -2.843 1.00 36.97 459 VAL A O 1
#

Sequence (459 aa):
MSISGFFNFKSFTSGQQLGSQHVATRANIALLSAADNDDYSFIDQNFQPESLQTWGKRGSVINVEMRRYRESVLAGLVEDGYTVIDADDADDDESGAVIESVKAASVELYAVECKAIANSDELSDAELKKLQDTRAKTKTERHQQRKAELSRRYEVEVTPDLVEKDDDAWYPQLRMHYYLTLGREFLTTRDAKRAKAQLEAGENSIWKPDFNKGQMLPSVLLLEELNLLQLLTPGVRLRSSDEAMQEFKALALKHRHVLKNYLNVSISEKLTPIAIAQKLLEKIDLKLSYVGRLGSRDNRECVYQFVAPNDQRDSIFGQWLNRDEATKRDSVSVMNNIDITTPVIDTTSQLIPKNTDLVSATNNIDITTQLTDTSQSNPLSLNQVESPVTQGWKGLKLKLQQGMDCAGSFYNELVSTIGEAVGVADGEPYWNGYLGQWQVWVNFASGCKSVFCDWLVAV

Organism: NCBI:txid2005467

Foldseek 3Di:
DPPPQDDDQDQDQLVNVLVLLVVLLVVLQVLLCVLVVHHLVLFAACPPVVVSSVVSNVVNVVSVCVVCVVVVVVVVCVVVVHDDDPPVRDDPVVVVVVVVVVVVVVVVVLLVLLQLLLPADADDPVRLVVLVPDPDDDSSSVSNNLQNVLCVQLVDRRHSVSSVCVVVVLSQLLVLVLCLPVCVVLQSVQLVVVQVVQCVVVVSYHDSVCNSVSHNSLVSVLCVQLVLCVQQDAPDKDWLPDPNLVVSLVSCVVCQVVCCSNVVDHHDPPDTSQNSSQSSNVSNPFHWAWDDWDDDPVDITTITGGDDDPDCSVVSSVSVSVVSVVVVVVVVVVVVVVPPDDPDDDDDDDDDDDDDDDDDDDDDDDDDDDDDDDDDDDDDDDDDPDDPVVVVVVVVVVVVVVVVVVVVVVVVVCCVVVLQVAWQFPDDWDQDPVVRFTWTWTQHPVGIDIDGDPPDDDD

pLDDT: mean 76.93, std 24.3, range [18.61, 98.31]

Secondary structure (DSSP, 8-state):
--TTSS-------HHHHHHHHHHHHHHHHHHHHHHHTS--TT-B--S-HHHHHHHHHHHHHHHHHHHTHHHHHHHHHHHTT-----GGGS-HHHHHHHHHHHHHHHHHHHHHHHHHHHTSPPPPHHHHHHHHH-SS--HHHHHHHHHHHHHHHHSS---HHHHHHHHTTHHHHHHHHHHHTTTGGGHHHHHHHHHHHHHHHTTTB--HHHHHHH--HHHHHHHHHTTGGGGG-TT-EEETTSHHHHHHHHHHHHTHHHHHHHH-----TTS-HHHHHHHHHGGGT--EEEEEEES-TTS-EEEEEE----SSHHHHHHHHHHHHHHHHHHHHHHHHHHTS-----------------------------------------------HHHHHHHHHHHHHHHHHHHHHHHHHHHHHHHHHH-PEE-S--EEETTTTEEEEEEEETTEEEEEE-TT----

Radius of gyration: 30.31 Å; chains: 1; bounding box: 81×73×82 Å